Protein AF-A0A2M8NWN3-F1 (afdb_monomer_lite)

Sequence (401 aa):
MMRMVSLKKSLLLMLIVVIGVYGLSHDNRLLFAQEPQPTTDDLSGETTPEATPLIRESVQGTITGTVTMMTDGMTLPTDTPVSLHIVDPYTQAETILTTTLSADNRYRFADVTITQGDFYFVIVQFQGRNFASNPIEGDIRLPNFDIPIDVFAITTDPTAITIQNMVVQIQPTNGVLGFTQVMQIRNNSDKLHIGSIPIGDNRNATIEMTVPVGALITEAFVLLNNELLPMREGSFLVDNSTFNIRYTEPLFPNFDYLVVVNYLMPYEQDAVMEFPVWHRFDGEMRLLISTDELRVIGEGFQGLGKQPIGDVEFSAYGVRYNLFPNDLIRYELSGRVAGVGEFPSNNPARSQATISLADNLPLLAIIAVMSLLVIFFGVMLMSWRRKSKIMPPSTQDVEAS

pLDDT: mean 80.46, std 21.98, range [26.64, 98.62]

Radius of gyration: 27.58 Å; chains: 1; bounding box: 56×119×63 Å

Structure (mmCIF, N/CA/C/O backbone):
data_AF-A0A2M8NWN3-F1
#
_entry.id   AF-A0A2M8NWN3-F1
#
loop_
_atom_site.group_PDB
_atom_site.id
_atom_site.type_symbol
_atom_site.label_atom_id
_atom_site.label_alt_id
_atom_site.label_comp_id
_atom_site.label_asym_id
_atom_site.label_entity_id
_atom_site.label_seq_id
_atom_site.pdbx_PDB_ins_code
_atom_site.Cartn_x
_atom_site.Cartn_y
_atom_site.Cartn_z
_atom_site.occupancy
_atom_site.B_iso_or_equiv
_atom_site.auth_seq_id
_atom_site.auth_comp_id
_atom_site.auth_asym_id
_atom_site.auth_atom_id
_atom_site.pdbx_PDB_model_num
ATOM 1 N N . MET A 1 1 ? 29.712 16.746 9.496 1.00 41.84 1 MET A N 1
ATOM 2 C CA . MET A 1 1 ? 29.549 17.040 8.051 1.00 41.84 1 MET A CA 1
ATOM 3 C C . MET A 1 1 ? 29.294 15.805 7.173 1.00 41.84 1 MET A C 1
ATOM 5 O O . MET A 1 1 ? 28.541 15.924 6.221 1.00 41.84 1 MET A O 1
ATOM 9 N N . MET A 1 2 ? 29.805 14.609 7.498 1.00 31.33 2 MET A N 1
ATOM 10 C CA . MET A 1 2 ? 29.681 13.407 6.642 1.00 31.33 2 MET A CA 1
ATOM 11 C C . MET A 1 2 ? 28.289 12.722 6.630 1.00 31.33 2 MET A C 1
ATOM 13 O O . MET A 1 2 ? 27.977 11.990 5.699 1.00 31.33 2 MET A O 1
ATOM 17 N N . ARG A 1 3 ? 27.405 12.998 7.607 1.00 29.94 3 ARG A N 1
ATOM 18 C CA . ARG A 1 3 ? 26.030 12.440 7.662 1.00 29.94 3 ARG A CA 1
ATOM 19 C C . ARG A 1 3 ? 25.006 13.145 6.754 1.00 29.94 3 ARG A C 1
ATOM 21 O O . ARG A 1 3 ? 23.974 12.562 6.453 1.00 29.94 3 ARG A O 1
ATOM 28 N N . MET A 1 4 ? 25.285 14.365 6.285 1.00 26.64 4 MET A N 1
ATOM 29 C CA . MET A 1 4 ? 24.328 15.155 5.488 1.00 26.64 4 MET A CA 1
ATOM 30 C C . MET A 1 4 ? 24.316 14.775 3.995 1.00 26.64 4 MET A C 1
ATOM 32 O O . MET A 1 4 ? 23.312 14.972 3.317 1.00 26.64 4 MET A O 1
ATOM 36 N N . VAL A 1 5 ? 25.406 14.186 3.489 1.00 34.59 5 VAL A N 1
ATOM 37 C CA . VAL A 1 5 ? 25.529 13.750 2.084 1.00 34.59 5 VAL A CA 1
ATOM 38 C C . VAL A 1 5 ? 24.708 12.482 1.816 1.00 34.59 5 VAL A C 1
ATOM 40 O O . VAL A 1 5 ? 24.112 12.349 0.752 1.00 34.59 5 VAL A O 1
ATOM 43 N N . SER A 1 6 ? 24.601 11.585 2.803 1.00 32.91 6 SER A N 1
ATOM 44 C CA . SER A 1 6 ? 23.827 10.340 2.686 1.00 32.91 6 SER A CA 1
ATOM 45 C C . SER A 1 6 ? 22.318 10.585 2.592 1.00 32.91 6 SER A C 1
ATOM 47 O O . SER A 1 6 ? 21.628 9.876 1.867 1.00 32.91 6 SER A O 1
ATOM 49 N N . LEU A 1 7 ? 21.804 11.603 3.292 1.00 27.77 7 LEU A N 1
ATOM 50 C CA . LEU A 1 7 ? 20.373 11.916 3.302 1.00 27.77 7 LEU A CA 1
ATOM 51 C C . LEU A 1 7 ? 19.927 12.573 1.984 1.00 27.77 7 LEU A C 1
ATOM 53 O O . LEU A 1 7 ? 18.873 12.234 1.457 1.00 27.77 7 LEU A O 1
ATOM 57 N N . LYS A 1 8 ? 20.767 13.445 1.403 1.00 34.81 8 LYS A N 1
ATOM 58 C CA . LYS A 1 8 ? 20.513 14.048 0.083 1.00 34.81 8 LYS A CA 1
ATOM 59 C C . LYS A 1 8 ? 20.547 13.016 -1.048 1.00 34.81 8 LYS A C 1
ATOM 61 O O . LYS A 1 8 ? 19.711 13.094 -1.937 1.00 34.81 8 LYS A O 1
ATOM 66 N N . LYS A 1 9 ? 21.458 12.033 -0.995 1.00 40.62 9 LYS A N 1
ATOM 67 C CA . LYS A 1 9 ? 21.504 10.929 -1.971 1.00 40.62 9 LYS A CA 1
ATOM 68 C C . LYS A 1 9 ? 20.251 10.048 -1.916 1.00 40.62 9 LYS A C 1
ATOM 70 O O . LYS A 1 9 ? 19.720 9.714 -2.965 1.00 40.62 9 LYS A O 1
ATOM 75 N N . SER A 1 10 ? 19.747 9.741 -0.717 1.00 32.75 10 SER A N 1
ATOM 76 C CA . SER A 1 10 ? 18.521 8.943 -0.547 1.00 32.75 10 SER A CA 1
ATOM 77 C C . SER A 1 10 ? 17.265 9.683 -1.039 1.00 32.75 10 SER A C 1
ATOM 79 O O . SER A 1 10 ? 16.446 9.117 -1.757 1.00 32.75 10 SER A O 1
ATOM 81 N N . LEU A 1 11 ? 17.149 10.982 -0.730 1.00 33.25 11 LEU A N 1
ATOM 82 C CA . LEU A 1 11 ? 16.021 11.819 -1.167 1.00 33.25 11 LEU A CA 1
ATOM 83 C C . LEU A 1 11 ? 15.997 12.028 -2.693 1.00 33.25 11 LEU A C 1
ATOM 85 O O . LEU A 1 11 ? 14.938 12.110 -3.307 1.00 33.25 11 LEU A O 1
ATOM 89 N N . LEU A 1 12 ? 17.174 12.102 -3.310 1.00 36.00 12 LEU A N 1
ATOM 90 C CA . LEU A 1 12 ? 17.325 12.273 -4.749 1.00 36.00 12 LEU A CA 1
ATOM 91 C C . LEU A 1 12 ? 17.074 10.967 -5.520 1.00 36.00 12 LEU A C 1
ATOM 93 O O . LEU A 1 12 ? 16.408 11.001 -6.549 1.00 36.00 12 LEU A O 1
ATOM 97 N N . LEU A 1 13 ? 17.520 9.820 -4.990 1.00 40.25 13 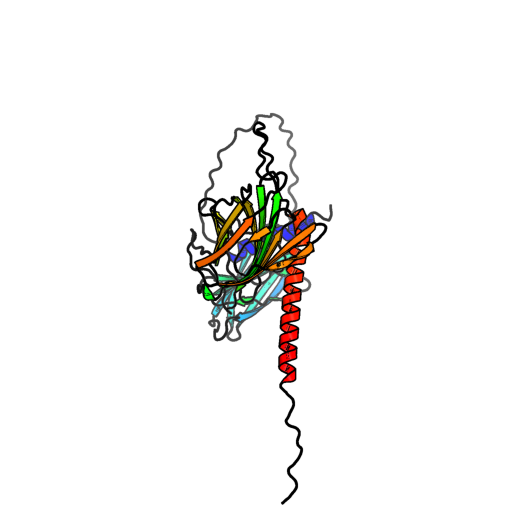LEU A N 1
ATOM 98 C CA . LEU A 1 13 ? 17.166 8.495 -5.516 1.00 40.25 13 LEU A CA 1
ATOM 99 C C . LEU A 1 13 ? 15.639 8.297 -5.520 1.00 40.25 13 LEU A C 1
ATOM 101 O O . LEU A 1 13 ? 15.077 7.797 -6.491 1.00 40.25 13 LEU A O 1
ATOM 105 N N . MET A 1 14 ? 14.961 8.768 -4.465 1.00 39.09 14 MET A N 1
ATOM 106 C CA . MET A 1 14 ? 13.498 8.779 -4.375 1.00 39.09 14 MET A CA 1
ATOM 107 C C . MET A 1 14 ? 12.836 9.681 -5.424 1.00 39.09 14 MET A C 1
ATOM 109 O O . MET A 1 14 ? 11.859 9.267 -6.043 1.00 39.09 14 MET A O 1
ATOM 113 N N . LEU A 1 15 ? 13.350 10.894 -5.650 1.00 33.47 15 LEU A N 1
ATOM 114 C CA . LEU A 1 15 ? 12.777 11.826 -6.628 1.00 33.47 15 LEU A CA 1
ATOM 115 C C . LEU A 1 15 ? 12.879 11.281 -8.064 1.00 33.47 15 LEU A C 1
ATOM 117 O O . LEU A 1 15 ? 11.938 11.406 -8.844 1.00 33.47 15 LEU A O 1
ATOM 121 N N . ILE A 1 16 ? 13.994 10.624 -8.393 1.00 39.78 16 ILE A N 1
ATOM 122 C CA . ILE A 1 16 ? 14.261 10.065 -9.724 1.00 39.78 16 ILE A CA 1
ATOM 123 C C . ILE A 1 16 ? 13.333 8.882 -10.038 1.00 39.78 16 ILE A C 1
ATOM 125 O O . ILE A 1 16 ? 12.792 8.810 -11.139 1.00 39.78 16 ILE A O 1
ATOM 129 N N . VAL A 1 17 ? 13.064 8.003 -9.065 1.00 37.97 17 VAL A N 1
ATOM 130 C CA . VAL A 1 17 ? 12.091 6.907 -9.236 1.00 37.97 17 VAL A CA 1
ATOM 131 C C . VAL A 1 17 ? 10.665 7.453 -9.405 1.00 37.97 17 VAL A C 1
ATOM 133 O O . VAL A 1 17 ? 9.901 6.945 -10.223 1.00 37.97 17 VAL A O 1
ATOM 136 N N . VAL A 1 18 ? 10.304 8.532 -8.701 1.00 34.47 18 VAL A N 1
ATOM 137 C CA . VAL A 1 18 ? 8.978 9.165 -8.831 1.00 34.47 18 VAL A CA 1
ATOM 138 C C . VAL A 1 18 ? 8.792 9.854 -10.192 1.00 34.47 18 VAL A C 1
ATOM 140 O O . VAL A 1 18 ? 7.694 9.803 -10.749 1.00 34.47 18 VAL A O 1
ATOM 143 N N . ILE A 1 19 ? 9.846 10.459 -10.751 1.00 38.91 19 ILE A N 1
ATOM 144 C CA . ILE A 1 19 ? 9.810 11.120 -12.067 1.00 38.91 19 ILE A CA 1
ATOM 145 C C . ILE A 1 19 ? 9.842 10.089 -13.206 1.00 38.91 19 ILE A C 1
ATOM 147 O O . ILE A 1 19 ? 9.013 10.167 -14.114 1.00 38.91 19 ILE A O 1
ATOM 151 N N . GLY A 1 20 ? 10.724 9.086 -13.129 1.00 32.88 20 GLY A N 1
ATOM 152 C CA . GLY A 1 20 ? 10.901 8.080 -14.179 1.00 32.88 20 GLY A CA 1
ATOM 153 C C . GLY A 1 20 ? 9.649 7.240 -14.432 1.00 32.88 20 GLY A C 1
ATOM 154 O O . GLY A 1 20 ? 9.287 6.999 -15.578 1.00 32.88 20 GLY A O 1
ATOM 155 N N . VAL A 1 21 ? 8.911 6.854 -13.386 1.00 38.81 21 VAL A N 1
ATOM 156 C CA . VAL A 1 21 ? 7.712 6.016 -13.565 1.00 38.81 21 VAL A CA 1
ATOM 157 C C . VAL A 1 21 ? 6.519 6.814 -14.136 1.00 38.81 21 VAL A C 1
ATOM 159 O O . VAL A 1 21 ? 5.644 6.217 -14.770 1.00 38.81 21 VAL A O 1
ATOM 162 N N . TYR A 1 22 ? 6.470 8.152 -13.996 1.00 41.78 22 TYR A N 1
ATOM 163 C CA . TYR A 1 22 ? 5.232 8.924 -14.238 1.00 41.78 22 TYR A CA 1
ATOM 164 C C . TYR A 1 22 ? 5.354 10.297 -14.942 1.00 41.78 22 TYR A C 1
ATOM 166 O O . TYR A 1 22 ? 4.399 11.078 -14.919 1.00 41.78 22 TYR A O 1
ATOM 174 N N . GLY A 1 23 ? 6.456 10.614 -15.623 1.00 29.00 23 GLY A N 1
ATOM 175 C CA . GLY A 1 23 ? 6.576 11.854 -16.401 1.00 29.00 23 GLY A CA 1
ATOM 176 C C . GLY A 1 23 ? 5.853 11.826 -17.756 1.00 29.00 23 GLY A C 1
ATOM 177 O O . GLY A 1 23 ? 6.376 11.253 -18.704 1.00 29.00 23 GLY A O 1
ATOM 178 N N . LEU A 1 24 ? 4.673 12.464 -17.848 1.00 33.19 24 LEU A N 1
ATOM 179 C CA . LEU A 1 24 ? 4.258 13.448 -18.879 1.00 33.19 24 LEU A CA 1
ATOM 180 C C . LEU A 1 24 ? 2.720 13.609 -18.914 1.00 33.19 24 LEU A C 1
ATOM 182 O O . LEU A 1 24 ? 2.025 13.008 -19.728 1.00 33.19 24 LEU A O 1
ATOM 186 N N . SER A 1 25 ? 2.188 14.502 -18.077 1.00 29.56 25 SER A N 1
ATOM 187 C CA . SER A 1 25 ? 0.971 15.261 -18.397 1.00 29.56 25 SER A CA 1
ATOM 188 C C . SER A 1 25 ? 1.195 16.700 -17.946 1.00 29.56 25 SER A C 1
ATOM 190 O O . SER A 1 25 ? 1.468 16.954 -16.776 1.00 29.56 25 SER A O 1
ATOM 192 N N . HIS A 1 26 ? 1.193 17.609 -18.917 1.00 30.83 26 HIS A N 1
ATOM 193 C CA . HIS A 1 26 ? 1.545 19.020 -18.784 1.00 30.83 26 HIS A CA 1
ATOM 194 C C . HIS A 1 26 ? 0.412 19.868 -18.175 1.00 30.83 26 HIS A C 1
ATOM 196 O O . HIS A 1 26 ? -0.745 19.460 -18.167 1.00 30.83 26 HIS A O 1
ATOM 202 N N . ASP A 1 27 ? 0.809 21.081 -17.774 1.00 34.06 27 ASP A N 1
ATOM 203 C CA . ASP A 1 27 ? 0.022 22.259 -17.382 1.00 34.06 27 ASP A CA 1
ATOM 204 C C . ASP A 1 27 ? -0.553 22.329 -15.960 1.00 34.06 27 ASP A C 1
ATOM 206 O O . ASP A 1 27 ? -1.740 22.146 -15.721 1.00 34.06 27 ASP A O 1
ATOM 210 N N . ASN A 1 28 ? 0.282 22.814 -15.032 1.00 27.98 28 ASN A N 1
ATOM 211 C CA . ASN A 1 28 ? -0.191 23.697 -13.966 1.00 27.98 28 ASN A CA 1
ATOM 212 C C . ASN A 1 28 ? 0.745 24.906 -13.814 1.00 27.98 28 ASN A C 1
ATOM 214 O O . ASN A 1 28 ? 1.792 24.853 -13.170 1.00 27.98 28 ASN A O 1
ATOM 218 N N . ARG A 1 29 ? 0.354 26.027 -14.435 1.00 29.72 29 ARG A N 1
ATOM 219 C CA . ARG A 1 29 ? 0.945 27.349 -14.185 1.00 29.72 29 ARG A CA 1
ATOM 220 C C . ARG A 1 29 ? 0.436 27.853 -12.835 1.00 29.72 29 ARG A C 1
ATOM 222 O O . ARG A 1 29 ? -0.633 28.452 -12.763 1.00 29.72 29 ARG A O 1
ATOM 229 N N . LEU A 1 30 ? 1.210 27.642 -11.774 1.00 29.34 30 LEU A N 1
ATOM 230 C CA . LEU A 1 30 ? 0.989 28.330 -10.504 1.00 29.34 30 LEU A CA 1
ATOM 231 C C . LEU A 1 30 ? 1.520 29.767 -10.612 1.00 29.34 30 LEU A C 1
ATOM 233 O O . LEU A 1 30 ? 2.724 30.019 -10.617 1.00 29.34 30 LEU A O 1
ATOM 237 N N . LEU A 1 31 ? 0.589 30.713 -10.747 1.00 31.52 31 LEU A N 1
ATOM 238 C CA . LEU A 1 31 ? 0.806 32.144 -10.548 1.00 31.52 31 LEU A CA 1
ATOM 239 C C . LEU A 1 31 ? 0.996 32.400 -9.047 1.00 31.52 31 LEU A C 1
ATOM 241 O O . LEU A 1 31 ? 0.023 32.455 -8.299 1.00 31.52 31 LEU A O 1
ATOM 245 N N . PHE A 1 32 ? 2.241 32.565 -8.607 1.00 32.50 32 PHE A N 1
ATOM 246 C CA . PHE A 1 32 ? 2.529 33.090 -7.275 1.00 32.50 32 PHE A CA 1
ATOM 247 C C . PHE A 1 32 ? 2.428 34.619 -7.296 1.00 32.50 32 PHE A C 1
ATOM 249 O O . PHE A 1 32 ? 3.080 35.289 -8.099 1.00 32.50 32 PHE A O 1
ATOM 256 N N . ALA A 1 33 ? 1.590 35.167 -6.415 1.00 35.94 33 ALA A N 1
ATOM 257 C CA . ALA A 1 33 ? 1.538 36.594 -6.134 1.00 35.94 33 ALA A CA 1
ATOM 258 C C . ALA A 1 33 ? 2.853 37.033 -5.466 1.00 35.94 33 ALA A C 1
ATOM 260 O O . ALA A 1 33 ? 3.286 36.433 -4.485 1.00 35.94 33 ALA A O 1
ATOM 261 N N . GLN A 1 34 ? 3.488 38.070 -6.017 1.00 32.06 34 GLN A N 1
ATOM 262 C CA . GLN A 1 34 ? 4.675 38.711 -5.450 1.00 32.06 34 GLN A CA 1
ATOM 263 C C . GLN A 1 34 ? 4.327 39.415 -4.132 1.00 32.06 34 GLN A C 1
ATOM 265 O O . GLN A 1 34 ? 3.535 40.358 -4.124 1.00 32.06 34 GLN A O 1
ATOM 270 N N . GLU A 1 35 ? 4.962 39.005 -3.035 1.00 37.84 35 GLU A N 1
ATOM 271 C CA . GLU A 1 35 ? 5.077 39.842 -1.839 1.00 37.84 35 GLU A CA 1
ATOM 272 C C . GLU A 1 35 ? 6.056 41.008 -2.090 1.00 37.84 35 GLU A C 1
ATOM 274 O O . GLU A 1 35 ? 7.059 40.835 -2.793 1.00 37.84 35 GLU A O 1
ATOM 279 N N . PRO A 1 36 ? 5.795 42.205 -1.531 1.00 40.38 36 PRO A N 1
ATOM 280 C CA . PRO A 1 36 ? 6.686 43.350 -1.667 1.00 40.38 36 PRO A CA 1
ATOM 281 C C . PRO A 1 36 ? 7.988 43.124 -0.886 1.00 40.38 36 PRO A C 1
ATOM 283 O O . PRO A 1 36 ? 7.982 42.920 0.327 1.00 40.38 36 PRO A O 1
ATOM 286 N N . GLN A 1 37 ? 9.114 43.188 -1.595 1.00 40.16 37 GLN A N 1
ATOM 287 C CA . GLN A 1 37 ? 10.453 43.129 -1.010 1.00 40.16 37 GLN A CA 1
ATOM 288 C C . GLN A 1 37 ? 10.752 44.375 -0.155 1.00 40.16 37 GLN A C 1
ATOM 290 O O . GLN A 1 37 ? 10.415 45.488 -0.572 1.00 40.16 37 GLN A O 1
ATOM 295 N N . PRO A 1 38 ? 11.435 44.231 0.996 1.00 44.78 38 PRO A N 1
ATOM 296 C CA . PRO A 1 38 ? 12.007 45.366 1.701 1.00 44.78 38 PRO A CA 1
ATOM 297 C C . PRO A 1 38 ? 13.213 45.907 0.923 1.00 44.78 38 PRO A C 1
ATOM 299 O O . PRO A 1 38 ? 14.126 45.170 0.556 1.00 44.78 38 PRO A O 1
ATOM 302 N N . THR A 1 39 ? 13.218 47.214 0.683 1.00 48.25 39 THR A N 1
ATOM 303 C CA . THR A 1 39 ? 14.363 47.953 0.152 1.00 48.25 39 THR A CA 1
ATOM 304 C C . THR A 1 39 ? 15.491 47.948 1.178 1.00 48.25 39 THR A C 1
ATOM 306 O O . THR A 1 39 ? 15.349 48.473 2.283 1.00 48.25 39 THR A O 1
ATOM 309 N N . THR A 1 40 ? 16.633 47.366 0.825 1.00 48.38 40 THR A N 1
ATOM 310 C CA . THR A 1 40 ? 17.889 47.562 1.554 1.00 48.38 40 THR A CA 1
ATOM 311 C C . THR A 1 40 ? 19.004 47.761 0.536 1.00 48.38 40 THR A C 1
ATOM 313 O O . THR A 1 40 ? 19.422 46.827 -0.144 1.00 48.38 40 THR A O 1
ATOM 316 N N . ASP A 1 41 ? 19.419 49.021 0.410 1.00 57.50 41 ASP A N 1
ATOM 317 C CA . ASP A 1 41 ? 20.667 49.448 -0.214 1.00 57.50 41 ASP A CA 1
ATOM 318 C C . ASP A 1 41 ? 21.847 48.874 0.584 1.00 57.50 41 ASP A C 1
ATOM 320 O O . ASP A 1 41 ? 22.100 49.343 1.691 1.00 57.50 41 ASP A O 1
ATOM 324 N N . ASP A 1 42 ? 22.553 47.881 0.032 1.00 53.97 42 ASP A N 1
ATOM 325 C CA . ASP A 1 42 ? 24.020 47.766 0.125 1.00 53.97 42 ASP A CA 1
ATOM 326 C C . ASP A 1 42 ? 24.536 46.707 -0.877 1.00 53.97 42 ASP A C 1
ATOM 328 O O . ASP A 1 42 ? 24.506 45.501 -0.627 1.00 53.97 42 ASP A O 1
ATOM 332 N N . LEU A 1 43 ? 24.971 47.141 -2.066 1.00 47.56 43 LEU A N 1
ATOM 333 C CA . LEU A 1 43 ? 25.529 46.271 -3.112 1.00 47.56 43 LEU A CA 1
ATOM 334 C C . LEU A 1 43 ? 27.059 46.218 -3.000 1.00 47.56 43 LEU A C 1
ATOM 336 O O . LEU A 1 43 ? 27.784 46.868 -3.754 1.00 47.56 43 LEU A O 1
ATOM 340 N N . SER A 1 44 ? 27.549 45.385 -2.084 1.00 53.84 44 SER A N 1
ATOM 341 C CA . SER A 1 44 ? 28.898 44.819 -2.175 1.00 53.84 44 SER A CA 1
ATOM 342 C C . SER A 1 44 ? 28.848 43.621 -3.124 1.00 53.84 44 SER A C 1
ATOM 344 O O . SER A 1 44 ? 28.242 42.599 -2.815 1.00 53.84 44 SER A O 1
ATOM 346 N N . GLY A 1 45 ? 29.439 43.767 -4.312 1.00 54.59 45 GLY A N 1
ATOM 347 C CA . GLY A 1 45 ? 29.520 42.714 -5.323 1.00 54.59 45 GLY A CA 1
ATOM 348 C C . GLY A 1 45 ? 30.413 41.561 -4.874 1.00 54.59 45 GLY A C 1
ATOM 349 O O . GLY A 1 45 ? 31.602 41.536 -5.181 1.00 54.59 45 GLY A O 1
ATOM 350 N N . GLU A 1 46 ? 29.836 40.597 -4.166 1.00 57.41 46 GLU A N 1
ATOM 351 C CA . GLU A 1 46 ? 30.469 39.311 -3.907 1.00 57.41 46 GLU A CA 1
ATOM 352 C C . GLU A 1 46 ? 30.213 38.412 -5.125 1.00 57.41 46 GLU A C 1
ATOM 354 O O . GLU A 1 46 ? 29.150 37.812 -5.294 1.00 57.41 46 GLU A O 1
ATOM 359 N N . THR A 1 47 ? 31.174 38.380 -6.051 1.00 54.09 47 THR A N 1
ATOM 360 C CA . THR A 1 47 ? 31.164 37.433 -7.169 1.00 54.09 47 THR A CA 1
ATOM 361 C C . THR A 1 47 ? 31.234 36.023 -6.594 1.00 54.09 47 THR A C 1
ATOM 363 O O . THR A 1 47 ? 32.300 35.573 -6.172 1.00 54.09 47 THR A O 1
ATOM 366 N N . THR A 1 48 ? 30.091 35.337 -6.554 1.00 65.38 48 THR A N 1
ATOM 367 C CA . THR A 1 48 ? 30.036 33.904 -6.257 1.00 65.38 48 THR A CA 1
ATOM 368 C C . THR A 1 48 ? 30.956 33.196 -7.255 1.00 65.38 48 THR A C 1
ATOM 370 O O . THR A 1 48 ? 30.767 33.385 -8.459 1.00 65.38 48 THR A O 1
ATOM 373 N N . PRO A 1 49 ? 31.976 32.442 -6.807 1.00 61.16 49 PRO A N 1
ATOM 374 C CA . PRO A 1 49 ? 32.858 31.740 -7.724 1.00 61.16 49 PRO A CA 1
ATOM 375 C C . PRO A 1 49 ? 32.029 30.775 -8.571 1.00 61.16 49 PRO A C 1
ATOM 377 O O . PRO A 1 49 ? 31.277 29.956 -8.042 1.00 61.16 49 PRO A O 1
ATOM 380 N N . GLU A 1 50 ? 32.157 30.908 -9.889 1.00 63.06 50 GLU A N 1
ATOM 381 C CA . GLU A 1 50 ? 31.586 29.992 -10.869 1.00 63.06 50 GLU A CA 1
ATOM 382 C C . GLU A 1 50 ? 32.079 28.579 -10.535 1.00 63.06 50 GLU A C 1
ATOM 384 O O . GLU A 1 50 ? 33.280 28.300 -10.543 1.00 63.06 50 GLU A O 1
ATOM 389 N N . ALA A 1 51 ? 31.157 27.709 -10.119 1.00 63.94 51 ALA A N 1
ATOM 390 C CA . ALA A 1 51 ? 31.493 26.358 -9.709 1.00 63.94 51 ALA A CA 1
ATOM 391 C C . ALA A 1 51 ? 32.012 25.588 -10.927 1.00 63.94 51 ALA A C 1
ATOM 393 O O . ALA A 1 51 ? 31.257 25.304 -11.856 1.00 63.94 51 ALA A O 1
ATOM 394 N N . THR A 1 52 ? 33.301 25.243 -10.920 1.00 64.81 52 THR A N 1
ATOM 395 C CA . THR A 1 52 ? 33.900 24.376 -11.936 1.00 64.81 52 THR A CA 1
ATOM 396 C C . THR A 1 52 ? 33.081 23.084 -12.047 1.00 64.81 52 THR A C 1
ATOM 398 O O . THR A 1 52 ? 32.884 22.417 -11.024 1.00 64.81 52 THR A O 1
ATOM 401 N N . PRO A 1 53 ? 32.602 22.705 -13.247 1.00 65.19 53 PRO A N 1
ATOM 402 C CA . PRO A 1 53 ? 31.811 21.495 -13.417 1.00 65.19 53 PRO A CA 1
ATOM 403 C C . PRO A 1 53 ? 32.614 20.268 -12.970 1.00 65.19 53 PRO A C 1
ATOM 405 O O . PRO A 1 53 ? 33.775 20.092 -13.346 1.00 65.19 53 PRO A O 1
ATOM 408 N N . LEU A 1 54 ? 31.994 19.421 -12.143 1.00 74.62 54 LEU A N 1
ATOM 409 C CA . LEU A 1 54 ? 32.576 18.153 -11.706 1.00 74.62 54 LEU A CA 1
ATOM 410 C C . LEU A 1 54 ? 32.698 17.226 -12.920 1.00 74.62 54 LEU A C 1
ATOM 412 O O . LEU A 1 54 ? 31.701 16.693 -13.403 1.00 74.62 54 LEU A O 1
ATOM 416 N N . ILE A 1 55 ? 33.920 17.029 -13.414 1.00 81.88 55 ILE A N 1
ATOM 417 C CA . ILE A 1 55 ? 34.199 16.039 -14.456 1.00 81.88 55 ILE A CA 1
ATOM 418 C C . ILE A 1 55 ? 34.071 14.653 -13.818 1.00 81.88 55 ILE A C 1
ATOM 420 O O . ILE A 1 55 ? 34.822 14.321 -12.900 1.00 81.88 55 ILE A O 1
ATOM 424 N N . ARG A 1 56 ? 33.106 13.857 -14.288 1.00 90.81 56 ARG A N 1
ATOM 425 C CA . ARG A 1 56 ? 32.897 12.473 -13.846 1.00 90.81 56 ARG A CA 1
ATOM 426 C C . ARG A 1 56 ? 33.425 11.503 -14.896 1.00 90.81 56 ARG A C 1
ATOM 428 O O . ARG A 1 56 ? 33.277 11.729 -16.095 1.00 90.81 56 ARG A O 1
ATOM 435 N N . GLU A 1 57 ? 34.079 10.444 -14.431 1.00 95.25 57 GLU A N 1
ATOM 436 C CA . GLU A 1 57 ? 34.646 9.407 -15.292 1.00 95.25 57 GLU A CA 1
ATOM 437 C C . GLU A 1 57 ? 33.535 8.572 -15.940 1.00 95.25 57 GLU A C 1
ATOM 439 O O . GLU A 1 57 ? 32.500 8.309 -15.321 1.00 95.25 57 GLU A O 1
ATOM 444 N N . SER A 1 58 ? 33.761 8.153 -17.187 1.00 96.94 58 SER A N 1
ATOM 445 C CA . SER A 1 58 ? 32.825 7.322 -17.942 1.00 96.94 58 SER A CA 1
ATOM 446 C C . SER A 1 58 ? 33.537 6.296 -18.823 1.00 96.94 58 SER A C 1
ATOM 448 O O . SER A 1 58 ? 34.694 6.471 -19.208 1.00 96.94 58 SER A O 1
ATOM 450 N N . VAL A 1 59 ? 32.839 5.206 -19.135 1.00 98.06 59 VAL A N 1
ATOM 451 C CA . VAL A 1 59 ? 33.313 4.107 -19.988 1.00 98.06 59 VAL A CA 1
ATOM 452 C C . VAL A 1 59 ? 32.149 3.548 -20.809 1.00 98.06 59 VAL A C 1
ATOM 454 O O . VAL A 1 59 ? 30.997 3.668 -20.408 1.00 98.06 59 VAL A O 1
ATOM 457 N N . GLN A 1 60 ? 32.428 2.939 -21.962 1.00 98.38 60 GLN A N 1
ATOM 458 C CA . GLN A 1 60 ? 31.400 2.250 -22.746 1.00 98.38 60 GLN A CA 1
ATOM 459 C C . GLN A 1 60 ? 31.071 0.879 -22.153 1.00 98.38 60 GLN A C 1
ATOM 461 O O . GLN A 1 60 ? 31.966 0.127 -21.760 1.00 98.38 60 GLN A O 1
ATOM 466 N N . GLY A 1 61 ? 29.783 0.561 -22.113 1.00 98.00 61 GLY A N 1
ATOM 467 C CA . GLY A 1 61 ? 29.243 -0.620 -21.462 1.00 98.00 61 GLY A CA 1
ATOM 468 C C . GLY A 1 61 ? 28.067 -1.242 -22.203 1.00 98.00 61 GLY A C 1
ATOM 469 O O . GLY A 1 61 ? 27.648 -0.787 -23.267 1.00 98.00 61 GLY A O 1
ATOM 470 N N . THR A 1 62 ? 27.533 -2.325 -21.647 1.00 98.50 62 THR A N 1
ATOM 471 C CA . THR A 1 62 ? 26.332 -2.997 -22.158 1.00 98.50 62 THR A CA 1
ATOM 472 C C . THR A 1 62 ? 25.349 -3.216 -21.019 1.00 98.50 62 THR A C 1
ATOM 474 O O . THR A 1 62 ? 25.715 -3.731 -19.967 1.00 98.50 62 THR A O 1
ATOM 477 N N . ILE A 1 63 ? 24.081 -2.887 -21.247 1.00 98.50 63 ILE A N 1
ATOM 478 C CA . ILE A 1 63 ? 23.003 -3.169 -20.297 1.00 98.50 63 ILE A CA 1
ATOM 479 C C . ILE A 1 63 ? 22.090 -4.219 -20.909 1.00 98.50 63 ILE A C 1
ATOM 481 O O . ILE A 1 63 ? 21.522 -4.014 -21.983 1.00 98.50 63 ILE A O 1
ATOM 485 N N . THR A 1 64 ? 21.969 -5.359 -20.241 1.00 98.62 64 THR A N 1
ATOM 486 C CA . THR A 1 64 ? 21.013 -6.412 -20.586 1.00 98.62 64 THR A CA 1
ATOM 487 C C . THR A 1 64 ? 19.979 -6.570 -19.492 1.00 98.62 64 THR A C 1
ATOM 489 O O . THR A 1 64 ? 20.105 -6.020 -18.403 1.00 98.62 64 THR A O 1
ATOM 492 N N . GLY A 1 65 ? 18.952 -7.353 -19.780 1.00 98.12 65 GLY A N 1
ATOM 493 C CA . GLY A 1 65 ? 18.051 -7.838 -18.756 1.00 98.12 65 GLY A CA 1
ATOM 494 C C . GLY A 1 65 ? 17.017 -8.776 -19.338 1.00 98.12 65 GLY A C 1
ATOM 495 O O . GLY A 1 65 ? 17.017 -9.090 -20.535 1.00 98.12 65 GLY A O 1
ATOM 496 N N . THR A 1 66 ? 16.132 -9.218 -18.460 1.00 98.12 66 THR A N 1
ATOM 497 C CA . THR A 1 66 ? 14.992 -10.071 -18.780 1.00 98.12 66 THR A CA 1
ATOM 498 C C . THR A 1 66 ? 13.727 -9.431 -18.243 1.00 98.12 66 THR A C 1
ATOM 500 O O . THR A 1 66 ? 13.731 -8.927 -17.118 1.00 98.12 66 THR A O 1
ATOM 503 N N . VAL A 1 67 ? 12.653 -9.487 -19.023 1.00 98.00 67 VAL A N 1
ATOM 504 C CA . VAL A 1 67 ? 11.323 -9.063 -18.585 1.00 98.00 67 VAL A CA 1
ATOM 505 C C . VAL A 1 67 ? 10.515 -10.297 -18.223 1.00 98.00 67 VAL A C 1
ATOM 507 O O . VAL A 1 67 ? 10.252 -11.150 -19.073 1.00 98.00 67 VAL A O 1
ATOM 510 N N . THR A 1 68 ? 10.111 -10.391 -16.963 1.00 97.31 68 THR A N 1
ATOM 511 C CA . THR A 1 68 ? 9.324 -11.517 -16.464 1.00 97.31 68 THR A CA 1
ATOM 512 C C . THR A 1 68 ? 7.855 -11.120 -16.396 1.00 97.31 68 THR A C 1
ATOM 514 O O . THR A 1 68 ? 7.496 -10.161 -15.715 1.00 97.31 68 THR A O 1
ATOM 517 N N . MET A 1 69 ? 6.988 -11.855 -17.099 1.00 96.94 69 MET A N 1
ATOM 518 C CA . MET A 1 69 ? 5.542 -11.753 -16.895 1.00 96.94 69 MET A CA 1
ATOM 519 C C . MET A 1 69 ? 5.175 -12.526 -15.631 1.00 96.94 69 MET A C 1
ATOM 521 O O . MET A 1 69 ? 5.305 -13.746 -15.594 1.00 96.94 69 MET A O 1
ATOM 525 N N . MET A 1 70 ? 4.727 -11.807 -14.608 1.00 96.81 70 MET A N 1
ATOM 526 C CA . MET A 1 70 ? 4.421 -12.368 -13.291 1.00 96.81 70 MET A CA 1
ATOM 527 C C . MET A 1 70 ? 2.973 -12.853 -13.153 1.00 96.81 70 MET A C 1
ATOM 529 O O . MET A 1 70 ? 2.646 -13.505 -12.167 1.00 96.81 70 MET A O 1
ATOM 533 N N . THR A 1 71 ? 2.104 -12.529 -14.114 1.00 97.19 71 THR A N 1
ATOM 534 C CA . THR A 1 71 ? 0.722 -13.028 -14.156 1.00 97.19 71 THR A CA 1
ATOM 535 C C . THR A 1 71 ? 0.660 -14.356 -14.906 1.00 97.19 71 THR A C 1
ATOM 537 O O . THR A 1 71 ? 1.109 -14.451 -16.054 1.00 97.19 71 THR A O 1
ATOM 540 N N . ASP A 1 72 ? 0.041 -15.358 -14.289 1.00 95.88 72 ASP A N 1
ATOM 541 C CA . ASP A 1 72 ? -0.049 -16.712 -14.816 1.00 95.88 72 ASP A CA 1
ATOM 542 C C . ASP A 1 72 ? -0.841 -16.761 -16.128 1.00 95.88 72 ASP A C 1
ATOM 544 O O . ASP A 1 72 ? -1.873 -16.111 -16.319 1.00 95.88 72 ASP A O 1
ATOM 548 N N . GLY A 1 73 ? -0.350 -17.572 -17.067 1.00 94.44 73 GLY A N 1
ATOM 549 C CA . GLY A 1 73 ? -1.000 -17.790 -18.360 1.00 94.44 73 GLY A CA 1
ATOM 550 C C . GLY A 1 73 ? -0.942 -16.599 -19.321 1.00 94.44 73 GLY A C 1
ATOM 551 O O . GLY A 1 73 ? -1.519 -16.683 -20.406 1.00 94.44 73 GLY A O 1
ATOM 552 N N . MET A 1 74 ? -0.246 -15.515 -18.967 1.00 94.75 74 MET A N 1
ATOM 553 C CA . MET A 1 74 ? 0.004 -14.404 -19.877 1.00 94.75 74 MET A CA 1
ATOM 554 C C . MET A 1 74 ? 1.415 -14.436 -20.457 1.00 94.75 74 MET A C 1
ATOM 556 O O . MET A 1 74 ? 2.370 -14.901 -19.840 1.00 94.75 74 MET A O 1
ATOM 560 N N . THR A 1 75 ? 1.546 -13.878 -21.656 1.00 94.12 75 THR A N 1
ATOM 561 C CA . THR A 1 75 ? 2.824 -13.696 -22.342 1.00 94.12 75 THR A CA 1
ATOM 562 C C . THR A 1 75 ? 2.973 -12.245 -22.764 1.00 94.12 75 THR A C 1
ATOM 564 O O . THR A 1 75 ? 1.993 -11.595 -23.136 1.00 94.12 75 THR A O 1
ATOM 567 N N . LEU A 1 76 ? 4.203 -11.744 -22.747 1.00 94.31 76 LEU A N 1
ATOM 568 C CA . LEU A 1 76 ? 4.520 -10.448 -23.332 1.00 94.31 76 LEU A CA 1
ATOM 569 C C . LEU A 1 76 ? 4.535 -10.564 -24.862 1.00 94.31 76 LEU A C 1
ATOM 571 O O . LEU A 1 76 ? 5.027 -11.566 -25.385 1.00 94.31 76 LEU A O 1
ATOM 575 N N . PRO A 1 77 ? 4.012 -9.569 -25.596 1.00 91.94 77 PRO A N 1
ATOM 576 C CA . PRO A 1 77 ? 4.229 -9.489 -27.030 1.00 91.94 77 PRO A CA 1
ATOM 577 C C . PRO A 1 77 ? 5.724 -9.410 -27.347 1.00 91.94 77 PRO A C 1
ATOM 579 O O . PRO A 1 77 ? 6.465 -8.649 -26.712 1.00 91.94 77 PRO A O 1
ATOM 582 N N . THR A 1 78 ? 6.155 -10.141 -28.375 1.00 83.31 78 THR A N 1
ATOM 583 C CA . THR A 1 78 ? 7.428 -9.831 -29.034 1.00 83.31 78 THR A CA 1
ATOM 584 C C . THR A 1 78 ? 7.382 -8.376 -29.498 1.00 83.31 78 THR A C 1
ATOM 586 O O . THR A 1 78 ? 6.309 -7.871 -29.825 1.00 83.31 78 THR A O 1
ATOM 589 N N . ASP A 1 79 ? 8.516 -7.683 -29.484 1.00 88.69 79 ASP A N 1
ATOM 590 C CA . ASP A 1 79 ? 8.603 -6.256 -29.821 1.00 88.69 79 ASP A CA 1
ATOM 591 C C . ASP A 1 79 ? 7.996 -5.279 -28.794 1.00 88.69 79 ASP A C 1
ATOM 593 O O . ASP A 1 79 ? 7.834 -4.094 -29.090 1.00 88.69 79 ASP A O 1
ATOM 597 N N . THR A 1 80 ? 7.698 -5.726 -27.566 1.00 94.75 80 THR A N 1
ATOM 598 C CA . THR A 1 80 ? 7.326 -4.799 -26.479 1.00 94.75 80 THR A CA 1
ATOM 599 C C . THR A 1 80 ? 8.441 -3.756 -26.296 1.00 94.75 80 THR A C 1
ATOM 601 O O . THR A 1 80 ? 9.605 -4.150 -26.143 1.00 94.75 80 THR A O 1
ATOM 604 N N . PRO A 1 81 ? 8.126 -2.446 -26.323 1.00 95.75 81 PRO A N 1
ATOM 605 C CA . PRO A 1 81 ? 9.127 -1.399 -26.198 1.00 95.75 81 PRO A CA 1
ATOM 606 C C . PRO A 1 81 ? 9.707 -1.365 -24.784 1.00 95.75 81 PRO A C 1
ATOM 608 O O . PRO A 1 81 ? 8.990 -1.478 -23.787 1.00 95.75 81 PRO A O 1
ATOM 611 N N . VAL A 1 82 ? 11.019 -1.172 -24.725 1.00 97.88 82 VAL A N 1
ATOM 612 C CA . VAL A 1 82 ? 11.799 -1.077 -23.495 1.00 97.88 82 VAL A CA 1
ATOM 613 C C . VAL A 1 82 ? 12.620 0.203 -23.556 1.00 97.88 82 VAL A C 1
ATOM 615 O O . VAL A 1 82 ? 13.342 0.421 -24.532 1.00 97.88 82 VAL A O 1
ATOM 618 N N . SER A 1 83 ? 12.538 1.044 -22.529 1.00 98.38 83 SER A N 1
ATOM 619 C CA . SER A 1 83 ? 13.355 2.253 -22.420 1.00 98.38 83 SER A CA 1
ATOM 620 C C . SER A 1 83 ? 14.337 2.155 -21.259 1.00 98.38 83 SER A C 1
ATOM 622 O O . SER A 1 83 ? 13.971 1.806 -20.144 1.00 98.38 83 SER A O 1
ATOM 624 N N . LEU A 1 84 ? 15.601 2.469 -21.517 1.00 98.50 84 LEU A N 1
ATOM 625 C CA . LEU A 1 84 ? 16.622 2.668 -20.498 1.00 98.50 84 LEU A CA 1
ATOM 626 C C . LEU A 1 84 ? 16.684 4.155 -20.169 1.00 98.50 84 LEU A C 1
ATOM 628 O O . LEU A 1 84 ? 16.898 4.975 -21.061 1.00 98.50 84 LEU A O 1
ATOM 632 N N . HIS A 1 85 ? 16.539 4.471 -18.892 1.00 98.19 85 HIS A N 1
ATOM 633 C CA . HIS A 1 85 ? 16.636 5.812 -18.345 1.00 98.19 85 HIS A CA 1
ATOM 634 C C . HIS A 1 85 ? 17.960 5.941 -17.594 1.00 98.19 85 HIS A C 1
ATOM 636 O O . HIS A 1 85 ? 18.302 5.095 -16.764 1.00 98.19 85 HIS A O 1
ATOM 642 N N . ILE A 1 86 ? 18.709 6.992 -17.921 1.00 97.88 86 ILE A N 1
ATOM 643 C CA . ILE A 1 86 ? 20.002 7.325 -17.328 1.00 97.88 86 ILE A CA 1
ATOM 644 C C . ILE A 1 86 ? 19.863 8.702 -16.705 1.00 97.88 86 ILE A C 1
ATOM 646 O O . ILE A 1 86 ? 19.606 9.669 -17.424 1.00 97.88 86 ILE A O 1
ATOM 650 N N . VAL A 1 87 ? 20.020 8.792 -15.389 1.00 96.31 87 VAL A N 1
ATOM 651 C CA . VAL A 1 87 ? 19.797 10.039 -14.659 1.00 96.31 87 VAL A CA 1
ATOM 652 C C . VAL A 1 87 ? 21.056 10.480 -13.938 1.00 96.31 87 VAL A C 1
ATOM 654 O O . VAL A 1 87 ? 21.594 9.759 -13.096 1.00 96.31 87 VAL A O 1
ATOM 657 N N . ASP A 1 88 ? 21.485 11.701 -14.251 1.00 94.62 88 ASP A N 1
ATOM 658 C CA . ASP A 1 88 ? 22.564 12.390 -13.559 1.00 94.62 88 ASP A CA 1
ATOM 659 C C . ASP A 1 88 ? 22.026 12.998 -12.255 1.00 94.62 88 ASP A C 1
ATOM 661 O O . ASP A 1 88 ? 21.234 13.943 -12.299 1.00 94.62 88 ASP A O 1
ATOM 665 N N . PRO A 1 89 ? 22.459 12.527 -11.073 1.00 89.88 89 PRO A N 1
ATOM 666 C CA . PRO A 1 89 ? 21.959 13.064 -9.813 1.00 89.88 89 PRO A CA 1
ATOM 667 C C . PRO A 1 89 ? 22.363 14.530 -9.555 1.00 89.88 89 PRO A C 1
ATOM 669 O O . PRO A 1 89 ? 21.716 15.240 -8.786 1.00 89.88 89 PRO A O 1
ATOM 672 N N . TYR A 1 90 ? 23.440 15.017 -10.159 1.00 89.38 90 TYR A N 1
ATOM 673 C CA . TYR A 1 90 ? 23.948 16.366 -9.925 1.00 89.38 90 TYR A CA 1
ATOM 674 C C . TYR A 1 90 ? 23.241 17.403 -10.791 1.00 89.38 90 TYR A C 1
ATOM 676 O O . TYR A 1 90 ? 22.920 18.487 -10.306 1.00 89.38 90 TYR A O 1
ATOM 684 N N . THR A 1 91 ? 22.999 17.074 -12.059 1.00 91.44 91 THR A N 1
ATOM 685 C CA . THR A 1 91 ? 22.353 17.985 -13.017 1.00 91.44 91 THR A CA 1
ATOM 686 C C . THR A 1 91 ? 20.859 17.726 -13.179 1.00 91.44 91 THR A C 1
ATOM 688 O O . THR A 1 91 ? 20.160 18.579 -13.720 1.00 91.44 91 THR A O 1
ATOM 691 N N . GLN A 1 92 ? 20.367 16.576 -12.702 1.00 88.12 92 GLN A N 1
ATOM 692 C CA . GLN A 1 92 ? 19.018 16.054 -12.952 1.00 88.12 92 GLN A CA 1
ATOM 693 C C . GLN A 1 92 ? 18.721 15.844 -14.445 1.00 88.12 92 GLN A C 1
ATOM 695 O O . GLN A 1 92 ? 17.564 15.696 -14.832 1.00 88.12 92 GLN A O 1
ATOM 700 N N . ALA A 1 93 ? 19.756 15.831 -15.293 1.00 92.88 93 ALA A N 1
ATOM 701 C CA . ALA A 1 93 ? 19.604 15.513 -16.700 1.00 92.88 93 ALA A CA 1
ATOM 702 C C . ALA A 1 93 ? 19.232 14.035 -16.859 1.00 92.88 93 ALA A C 1
ATOM 704 O O . ALA A 1 93 ? 19.822 13.160 -16.221 1.00 92.88 93 ALA A O 1
ATOM 705 N N . GLU A 1 94 ? 18.275 13.773 -17.743 1.00 95.94 94 GLU A N 1
ATOM 706 C CA . GLU A 1 94 ? 17.825 12.431 -18.088 1.00 95.94 94 GLU A CA 1
ATOM 707 C C . GLU A 1 94 ? 18.140 12.142 -19.556 1.00 95.94 94 GLU A C 1
ATOM 709 O O . GLU A 1 94 ? 17.844 12.940 -20.448 1.00 95.94 94 GLU A O 1
ATOM 714 N N . THR A 1 95 ? 18.745 10.985 -19.809 1.00 97.44 95 THR A N 1
ATOM 715 C CA . THR A 1 95 ? 18.931 10.433 -21.152 1.00 97.44 95 THR A CA 1
ATOM 716 C C . THR A 1 95 ? 18.110 9.161 -21.283 1.00 97.44 95 THR A C 1
ATOM 718 O O . THR A 1 95 ? 18.176 8.289 -20.419 1.00 97.44 95 THR A O 1
ATOM 721 N N . ILE A 1 96 ? 17.361 9.046 -22.380 1.00 98.12 96 ILE A N 1
ATOM 722 C CA . ILE A 1 96 ? 16.494 7.899 -22.651 1.00 98.12 96 ILE A CA 1
ATOM 723 C C . ILE A 1 96 ? 16.983 7.189 -23.910 1.00 98.12 96 ILE A C 1
ATOM 725 O O . ILE A 1 96 ? 17.073 7.792 -24.981 1.00 98.12 96 ILE A O 1
ATOM 729 N N . LEU A 1 97 ? 17.266 5.895 -23.787 1.00 98.44 97 LEU A N 1
ATOM 730 C CA . LEU A 1 97 ? 17.547 4.996 -24.906 1.00 98.44 97 LEU A CA 1
ATOM 731 C C . LEU A 1 97 ? 16.391 4.007 -25.050 1.00 98.44 97 LEU A C 1
ATOM 733 O O . LEU A 1 97 ? 15.784 3.625 -24.056 1.00 98.44 97 LEU A O 1
ATOM 737 N N . THR A 1 98 ? 16.078 3.568 -26.269 1.00 98.12 98 THR A N 1
ATOM 738 C CA . THR A 1 98 ? 14.974 2.622 -26.515 1.00 98.12 98 THR A CA 1
ATOM 739 C C . THR A 1 98 ? 15.443 1.391 -27.280 1.00 98.12 98 THR A C 1
ATOM 741 O O . THR A 1 98 ? 16.375 1.450 -28.080 1.00 98.12 98 THR A O 1
ATOM 744 N N . THR A 1 99 ? 14.807 0.261 -26.995 1.00 97.62 99 THR A N 1
ATOM 745 C CA . THR A 1 99 ? 14.984 -1.018 -27.685 1.00 97.62 99 THR A CA 1
ATOM 746 C C . THR A 1 99 ? 13.678 -1.814 -27.597 1.00 97.62 99 THR A C 1
ATOM 748 O O . THR A 1 99 ? 12.671 -1.317 -27.087 1.00 97.62 99 THR A O 1
ATOM 751 N N . THR A 1 100 ? 13.671 -3.046 -28.092 1.00 96.75 100 THR A N 1
ATOM 752 C CA . THR A 1 100 ? 12.523 -3.951 -28.002 1.00 96.75 100 THR A CA 1
ATOM 753 C C . THR A 1 100 ? 12.912 -5.295 -27.395 1.00 96.75 100 THR A C 1
ATOM 755 O O . THR A 1 100 ? 14.091 -5.658 -27.353 1.00 96.75 100 THR A O 1
ATOM 758 N N . LEU A 1 101 ? 11.915 -6.038 -26.904 1.00 96.31 101 LEU A N 1
ATOM 759 C CA . LEU A 1 101 ? 12.122 -7.408 -26.438 1.00 96.31 101 LEU A CA 1
ATOM 760 C C . LEU A 1 101 ? 12.324 -8.394 -27.584 1.00 96.31 101 LEU A C 1
ATOM 762 O O . LEU A 1 101 ? 11.543 -8.430 -28.537 1.00 96.31 101 LEU A O 1
ATOM 766 N N . SER A 1 102 ? 13.322 -9.261 -27.426 1.00 94.88 102 SER A N 1
ATOM 767 C CA . SER A 1 102 ? 13.471 -10.479 -28.216 1.00 94.88 102 SER A CA 1
ATOM 768 C C . SER A 1 102 ? 12.458 -11.553 -27.797 1.00 94.88 102 SER A C 1
ATOM 770 O O . SER A 1 102 ? 11.776 -11.442 -26.779 1.00 94.88 102 SER A O 1
ATOM 772 N N . ALA A 1 103 ? 12.356 -12.627 -28.588 1.00 93.25 103 ALA A N 1
ATOM 773 C CA . ALA A 1 103 ? 11.387 -13.709 -28.375 1.00 93.25 103 ALA A CA 1
ATOM 774 C C . ALA A 1 103 ? 11.564 -14.489 -27.055 1.00 93.25 103 ALA A C 1
ATOM 776 O O . ALA A 1 103 ? 10.650 -15.184 -26.624 1.00 93.25 103 ALA A O 1
ATOM 777 N N . ASP A 1 104 ? 12.726 -14.378 -26.415 1.00 94.56 104 ASP A N 1
ATOM 778 C CA . ASP A 1 104 ? 13.045 -14.930 -25.095 1.00 94.56 104 ASP A CA 1
ATOM 779 C C . ASP A 1 104 ? 12.845 -13.910 -23.953 1.00 94.56 104 ASP A C 1
ATOM 781 O O . ASP A 1 104 ? 13.353 -14.108 -22.851 1.00 94.56 104 ASP A O 1
ATOM 785 N N . ASN A 1 105 ? 12.108 -12.819 -24.209 1.00 96.81 105 ASN A N 1
ATOM 786 C CA . ASN A 1 105 ? 11.852 -11.705 -23.288 1.00 96.81 105 ASN A CA 1
ATOM 787 C C . ASN A 1 105 ? 13.124 -11.027 -22.760 1.00 96.81 105 ASN A C 1
ATOM 789 O O . ASN A 1 105 ? 13.139 -10.479 -21.654 1.00 96.81 105 ASN A O 1
ATOM 793 N N . ARG A 1 106 ? 14.205 -11.055 -23.540 1.00 97.50 106 ARG A N 1
ATOM 794 C CA . ARG A 1 106 ? 15.438 -10.335 -23.222 1.00 97.50 106 ARG A CA 1
ATOM 795 C C . ARG A 1 106 ? 15.481 -9.000 -23.945 1.00 97.5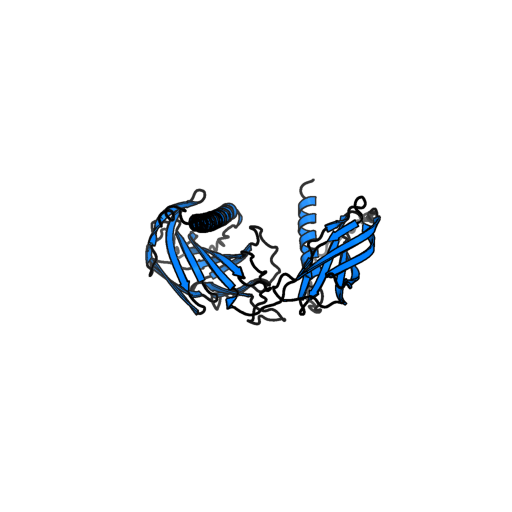0 106 ARG A C 1
ATOM 797 O O . ARG A 1 106 ? 14.879 -8.817 -24.998 1.00 97.50 106 ARG A O 1
ATOM 804 N N . TYR A 1 107 ? 16.233 -8.068 -23.384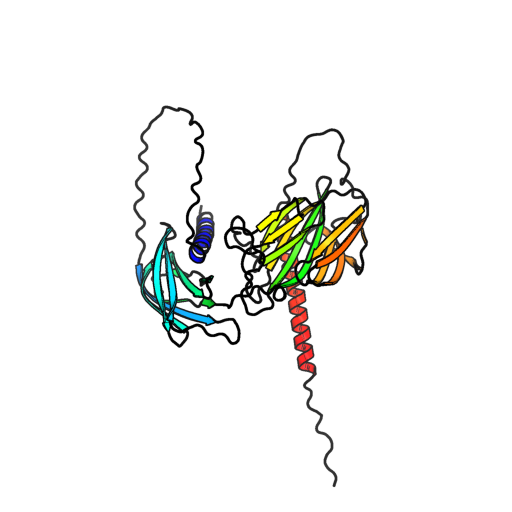 1.00 97.94 107 TYR A N 1
ATOM 805 C CA . TYR A 1 107 ? 16.588 -6.827 -24.059 1.00 97.94 107 TYR A CA 1
ATOM 806 C C . TYR A 1 107 ? 18.086 -6.570 -23.929 1.00 97.94 107 TYR A C 1
ATOM 808 O O . TYR A 1 107 ? 18.772 -7.126 -23.062 1.00 97.94 107 TYR A O 1
ATOM 816 N N . ARG A 1 108 ? 18.601 -5.718 -24.818 1.00 98.19 108 ARG A N 1
ATOM 817 C CA . ARG A 1 108 ? 20.000 -5.302 -24.815 1.00 98.19 108 ARG A CA 1
ATOM 818 C C . ARG A 1 108 ? 20.146 -3.872 -25.319 1.00 98.19 108 ARG A C 1
ATOM 820 O O . ARG A 1 108 ? 19.681 -3.547 -26.409 1.00 98.19 108 ARG A O 1
ATOM 827 N N . PHE A 1 109 ? 20.878 -3.075 -24.553 1.00 98.50 109 PHE A N 1
ATOM 828 C CA . PHE A 1 109 ? 21.434 -1.788 -24.943 1.00 98.50 109 PHE A CA 1
ATOM 829 C C . PHE A 1 109 ? 22.953 -1.951 -25.050 1.00 98.50 109 PHE A C 1
ATOM 831 O O . PHE A 1 109 ? 23.611 -2.307 -24.071 1.00 98.50 109 PHE A O 1
ATOM 838 N N . ALA A 1 110 ? 23.501 -1.765 -26.248 1.00 97.88 110 ALA A N 1
ATOM 839 C CA . ALA A 1 110 ? 24.942 -1.796 -26.491 1.00 97.88 110 ALA A CA 1
ATOM 840 C C . ALA A 1 110 ? 25.513 -0.374 -26.483 1.00 97.88 110 ALA A C 1
ATOM 842 O O . ALA A 1 110 ? 24.765 0.577 -26.700 1.00 97.88 110 ALA A O 1
ATOM 843 N N . ASP A 1 111 ? 26.824 -0.263 -26.254 1.00 97.19 111 ASP A N 1
ATOM 844 C CA . ASP A 1 111 ? 27.575 0.997 -26.310 1.00 97.19 111 ASP A CA 1
ATOM 845 C C . ASP A 1 111 ? 26.917 2.109 -25.472 1.00 97.19 111 ASP A C 1
ATOM 847 O O . ASP A 1 111 ? 26.728 3.245 -25.910 1.00 97.19 111 ASP A O 1
ATOM 851 N N . VAL A 1 112 ? 26.507 1.739 -24.254 1.00 98.19 112 VAL A N 1
ATOM 852 C CA . VAL A 1 112 ? 25.934 2.668 -23.280 1.00 98.19 112 VAL A CA 1
ATOM 853 C C . VAL A 1 112 ? 27.076 3.339 -22.531 1.00 98.19 112 VAL A C 1
ATOM 855 O O . VAL A 1 112 ? 27.905 2.660 -21.924 1.00 98.19 112 VAL A O 1
ATOM 858 N N . THR A 1 113 ? 27.093 4.670 -22.511 1.00 98.12 113 THR A N 1
ATOM 859 C CA . THR A 1 113 ? 28.026 5.428 -21.673 1.00 98.12 113 THR A CA 1
ATOM 860 C C . THR A 1 113 ? 27.671 5.229 -20.199 1.00 98.12 113 THR A C 1
ATOM 862 O O . THR A 1 113 ? 26.659 5.739 -19.711 1.00 98.12 113 THR A O 1
ATOM 865 N N . ILE A 1 114 ? 28.511 4.479 -19.490 1.00 98.38 114 ILE A N 1
ATOM 866 C CA . ILE A 1 114 ? 28.415 4.259 -18.051 1.00 98.38 114 ILE A CA 1
ATOM 867 C C . ILE A 1 114 ? 29.237 5.325 -17.342 1.00 98.38 114 ILE A C 1
ATOM 869 O O . ILE A 1 114 ? 30.462 5.322 -17.448 1.00 98.38 114 ILE A O 1
ATOM 873 N N . THR A 1 115 ? 28.577 6.225 -16.622 1.00 98.00 115 THR A N 1
ATOM 874 C CA . THR A 1 115 ? 29.213 7.296 -15.848 1.00 98.00 115 THR A CA 1
ATOM 875 C C . THR A 1 115 ? 29.181 6.942 -14.370 1.00 98.00 115 THR A C 1
ATOM 877 O O . THR A 1 115 ? 28.153 6.502 -13.848 1.00 98.00 115 THR A O 1
ATOM 880 N N . GLN A 1 116 ? 30.291 7.168 -13.666 1.00 96.94 116 GLN A N 1
ATOM 881 C CA . GLN A 1 116 ? 30.350 6.922 -12.227 1.00 96.94 116 GLN A CA 1
ATOM 882 C C . GLN A 1 116 ? 29.281 7.749 -11.488 1.00 96.94 116 GLN A C 1
ATOM 884 O O . GLN A 1 116 ? 29.278 8.987 -11.530 1.00 96.94 116 GLN A O 1
ATOM 889 N N . GLY A 1 117 ? 28.401 7.055 -10.765 1.00 94.19 117 GLY A N 1
ATOM 890 C CA . GLY A 1 117 ? 27.365 7.662 -9.929 1.00 94.19 117 GLY A CA 1
ATOM 891 C C . GLY A 1 117 ? 26.072 8.076 -10.642 1.00 94.19 117 GLY A C 1
ATOM 892 O O . GLY A 1 117 ? 25.192 8.596 -9.964 1.00 94.19 117 GLY A O 1
ATOM 893 N N . ASP A 1 118 ? 25.934 7.878 -11.960 1.00 97.25 118 ASP A N 1
ATOM 894 C CA . ASP A 1 118 ? 24.624 8.007 -12.631 1.00 97.25 118 ASP A CA 1
ATOM 895 C C . ASP A 1 118 ? 23.697 6.855 -12.235 1.00 97.25 118 ASP A C 1
ATOM 897 O O . ASP A 1 118 ? 24.166 5.774 -11.888 1.00 97.25 118 ASP A O 1
ATOM 901 N N . PHE A 1 119 ? 22.382 7.060 -12.302 1.00 96.88 119 PHE A N 1
ATOM 902 C CA . PHE A 1 119 ? 21.404 6.000 -12.052 1.00 96.88 119 PHE A CA 1
ATOM 903 C C . PHE A 1 119 ? 20.834 5.450 -13.351 1.00 96.88 119 PHE A C 1
ATOM 905 O O . PHE A 1 119 ? 20.386 6.208 -14.206 1.00 96.88 119 PHE A O 1
ATOM 912 N N . TYR A 1 120 ? 20.813 4.125 -13.456 1.00 97.75 120 TYR A N 1
ATOM 913 C CA . TYR A 1 120 ? 20.317 3.375 -14.602 1.00 97.75 120 TYR A CA 1
ATOM 914 C C . TYR A 1 120 ? 19.114 2.545 -14.173 1.00 97.75 120 TYR A C 1
ATOM 916 O O . TYR A 1 120 ? 19.212 1.746 -13.242 1.00 97.75 120 TYR A O 1
ATOM 924 N N . PHE A 1 121 ? 17.987 2.704 -14.852 1.00 97.75 121 PHE A N 1
ATOM 925 C CA . PHE A 1 121 ? 16.814 1.853 -14.667 1.00 97.75 121 PHE A CA 1
ATOM 926 C C . PHE A 1 121 ? 16.072 1.687 -15.982 1.00 97.75 121 PHE A C 1
ATOM 928 O O . PHE A 1 121 ? 16.194 2.497 -16.899 1.00 97.75 121 PHE A O 1
ATOM 935 N N . VAL A 1 122 ? 15.314 0.606 -16.082 1.00 98.00 122 VAL A N 1
ATOM 936 C CA . VAL A 1 122 ? 14.607 0.241 -17.301 1.00 98.00 122 VAL A CA 1
ATOM 937 C C . VAL A 1 122 ? 13.113 0.319 -17.066 1.00 98.00 122 VAL A C 1
ATOM 939 O O . VAL A 1 122 ? 12.630 -0.120 -16.026 1.00 98.00 122 VAL A O 1
ATOM 942 N N . ILE A 1 123 ? 12.392 0.867 -18.040 1.00 97.88 123 ILE A N 1
ATOM 943 C CA . ILE A 1 123 ? 10.938 0.921 -18.063 1.00 97.88 123 ILE A CA 1
ATOM 944 C C . ILE A 1 123 ? 10.408 0.051 -19.195 1.00 97.88 123 ILE A C 1
ATOM 946 O O . ILE A 1 123 ? 10.888 0.094 -20.328 1.00 97.88 123 ILE A O 1
ATOM 950 N N . VAL A 1 124 ? 9.373 -0.719 -18.880 1.00 97.25 124 VAL A N 1
ATOM 951 C CA . VAL A 1 124 ? 8.557 -1.447 -19.848 1.00 97.25 124 VAL A CA 1
ATOM 952 C C . VAL A 1 124 ? 7.137 -0.915 -19.767 1.00 97.25 124 VAL A C 1
ATOM 954 O O . VAL A 1 124 ? 6.536 -0.881 -18.690 1.00 97.25 124 VAL A O 1
ATOM 957 N N . GLN A 1 125 ? 6.582 -0.517 -20.911 1.00 93.88 125 GLN A N 1
ATOM 958 C CA . GLN A 1 125 ? 5.180 -0.132 -20.988 1.00 93.88 125 GLN A CA 1
ATOM 959 C C . GLN A 1 125 ? 4.322 -1.352 -21.328 1.00 93.88 125 GLN A C 1
ATOM 961 O O . GLN A 1 125 ? 4.463 -1.955 -22.391 1.00 93.88 125 GLN A O 1
ATOM 966 N N . PHE A 1 126 ? 3.391 -1.699 -20.444 1.00 93.94 126 PHE A N 1
ATOM 967 C CA . PHE A 1 126 ? 2.473 -2.814 -20.640 1.00 93.94 126 PHE A CA 1
ATOM 968 C C . PHE A 1 126 ? 1.067 -2.439 -20.166 1.00 93.94 126 PHE A C 1
ATOM 970 O O . PHE A 1 126 ? 0.891 -1.888 -19.083 1.00 93.94 126 PHE A O 1
ATOM 977 N N . GLN A 1 127 ? 0.055 -2.682 -21.009 1.00 92.31 127 GLN A N 1
ATOM 978 C CA . GLN A 1 127 ? -1.355 -2.343 -20.739 1.00 92.31 127 GLN A CA 1
ATOM 979 C C . GLN A 1 127 ? -1.579 -0.883 -20.281 1.00 92.31 127 GLN A C 1
ATOM 981 O O . GLN A 1 127 ? -2.403 -0.602 -19.413 1.00 92.31 127 GLN A O 1
ATOM 986 N N . GLY A 1 128 ? -0.836 0.064 -20.868 1.00 88.31 128 GLY A N 1
ATOM 987 C CA . GLY A 1 128 ? -0.944 1.487 -20.521 1.00 88.31 128 GLY A CA 1
ATOM 988 C C . GLY A 1 128 ? -0.407 1.826 -19.126 1.00 88.31 128 GLY A C 1
ATOM 989 O O . GLY A 1 128 ? -0.833 2.812 -18.520 1.00 88.31 128 GLY A O 1
ATOM 990 N N . ARG A 1 129 ? 0.496 0.997 -18.592 1.00 90.69 129 ARG A N 1
ATOM 991 C CA . ARG A 1 129 ? 1.232 1.233 -17.348 1.00 90.69 129 ARG A CA 1
ATOM 992 C C . ARG A 1 129 ? 2.726 1.088 -17.581 1.00 90.69 129 ARG A C 1
ATOM 994 O O . ARG A 1 129 ? 3.151 0.265 -18.386 1.00 90.69 129 ARG A O 1
ATOM 1001 N N . ASN A 1 130 ? 3.489 1.891 -16.853 1.00 92.62 130 ASN A N 1
ATOM 1002 C CA . ASN A 1 130 ? 4.938 1.817 -16.826 1.00 92.62 130 ASN A CA 1
ATOM 1003 C C . ASN A 1 130 ? 5.348 0.934 -15.651 1.00 92.62 130 ASN A C 1
ATOM 1005 O O . ASN A 1 130 ? 4.985 1.207 -14.508 1.00 92.62 130 ASN A O 1
ATOM 1009 N N . PHE A 1 131 ? 6.099 -0.116 -15.944 1.00 94.88 131 PHE A N 1
ATOM 1010 C CA . PHE A 1 131 ? 6.793 -0.924 -14.952 1.00 94.88 131 PHE A CA 1
ATOM 1011 C C . PHE A 1 131 ? 8.250 -0.505 -14.996 1.00 94.88 131 PHE A C 1
ATOM 1013 O O . PHE A 1 131 ? 8.806 -0.426 -16.086 1.00 94.88 131 PHE A O 1
ATOM 1020 N N . ALA A 1 132 ? 8.851 -0.205 -13.849 1.00 94.44 132 ALA A N 1
ATOM 1021 C CA . ALA A 1 132 ? 10.256 0.172 -13.770 1.00 94.44 132 ALA A CA 1
ATOM 1022 C C . ALA A 1 132 ? 11.042 -0.862 -12.969 1.00 94.44 132 ALA A C 1
ATOM 1024 O O . ALA A 1 132 ? 10.536 -1.426 -11.998 1.00 94.44 132 ALA A O 1
ATOM 1025 N N . SER A 1 133 ? 12.285 -1.096 -13.374 1.00 95.88 133 SER A N 1
ATOM 1026 C CA . SER A 1 133 ? 13.241 -1.864 -12.590 1.00 95.88 133 SER A CA 1
ATOM 1027 C C . SER A 1 133 ? 13.704 -1.071 -11.369 1.00 95.88 133 SER A C 1
ATOM 1029 O O . SER A 1 133 ? 13.570 0.153 -11.300 1.00 95.88 133 SER A O 1
ATOM 1031 N N . ASN A 1 134 ? 14.364 -1.759 -10.439 1.00 90.75 134 ASN A N 1
ATOM 1032 C CA . ASN A 1 134 ? 15.158 -1.064 -9.433 1.00 90.75 134 ASN A CA 1
ATOM 1033 C C . ASN A 1 134 ? 16.306 -0.296 -10.117 1.00 90.75 134 ASN A C 1
ATOM 1035 O O . ASN A 1 134 ? 16.913 -0.835 -11.053 1.00 90.75 134 ASN A O 1
ATOM 1039 N N . PRO A 1 135 ? 16.614 0.935 -9.674 1.00 92.62 135 PRO A N 1
ATOM 1040 C CA . PRO A 1 135 ? 17.745 1.682 -10.198 1.00 92.62 135 PRO A CA 1
ATOM 1041 C C . PRO A 1 135 ? 19.070 1.095 -9.714 1.00 92.62 135 PRO A C 1
ATOM 1043 O O . PRO A 1 135 ? 19.204 0.686 -8.560 1.00 92.62 135 PRO A O 1
ATOM 1046 N N . ILE A 1 136 ? 20.066 1.100 -10.596 1.00 95.81 136 ILE A N 1
ATOM 1047 C CA . ILE A 1 136 ? 21.449 0.718 -10.304 1.00 95.81 136 ILE A CA 1
ATOM 1048 C C . ILE A 1 136 ? 22.341 1.950 -10.461 1.00 95.81 136 ILE A C 1
ATOM 1050 O O . ILE A 1 136 ? 22.210 2.694 -11.431 1.00 95.81 136 ILE A O 1
ATOM 1054 N N . GLU A 1 137 ? 23.243 2.173 -9.506 1.00 97.00 137 GLU A N 1
ATOM 1055 C CA . GLU A 1 137 ? 24.270 3.217 -9.605 1.00 97.00 137 GLU A CA 1
ATOM 1056 C C . GLU A 1 137 ? 25.400 2.757 -10.540 1.00 97.00 137 GLU A C 1
ATOM 1058 O O . GLU A 1 137 ? 25.921 1.648 -10.408 1.00 97.00 137 GLU A O 1
ATOM 1063 N N . GLY A 1 138 ? 25.795 3.616 -11.475 1.00 96.56 138 GLY A N 1
ATOM 1064 C CA . GLY A 1 138 ? 26.869 3.362 -12.421 1.00 96.56 138 GLY A CA 1
ATOM 1065 C C . GLY A 1 138 ? 28.222 3.216 -11.726 1.00 96.56 138 GLY A C 1
ATOM 1066 O O . GLY A 1 138 ? 28.668 4.121 -11.015 1.00 96.56 138 GLY A O 1
ATOM 1067 N N . ASP A 1 139 ? 28.901 2.096 -11.980 1.00 96.69 139 ASP A N 1
ATOM 1068 C CA . ASP A 1 139 ? 30.294 1.844 -11.599 1.00 96.69 139 ASP A CA 1
ATOM 1069 C C . ASP A 1 139 ? 31.108 1.558 -12.864 1.00 96.69 139 ASP A C 1
ATOM 1071 O O . ASP A 1 139 ? 30.901 0.553 -13.544 1.00 96.69 139 ASP A O 1
ATOM 1075 N N . ILE A 1 140 ? 32.065 2.431 -13.178 1.00 96.88 140 ILE A N 1
ATOM 1076 C CA . ILE A 1 140 ? 32.895 2.310 -14.387 1.00 96.88 140 ILE A CA 1
ATOM 1077 C C . ILE A 1 140 ? 33.795 1.063 -14.380 1.00 96.88 140 ILE A C 1
ATOM 1079 O O . ILE A 1 140 ? 34.327 0.669 -15.415 1.00 96.88 140 ILE A O 1
ATOM 1083 N N . ARG A 1 141 ? 33.985 0.421 -13.221 1.00 97.50 141 ARG A N 1
ATOM 1084 C CA . ARG A 1 141 ? 34.734 -0.840 -13.096 1.00 97.50 141 ARG A CA 1
ATOM 1085 C C . ARG A 1 141 ? 33.872 -2.052 -13.443 1.00 97.50 141 ARG A C 1
ATOM 1087 O O . ARG A 1 141 ? 34.414 -3.126 -13.697 1.00 97.50 141 ARG A O 1
ATOM 1094 N N . LEU A 1 142 ? 32.551 -1.880 -13.455 1.00 96.69 142 LEU A N 1
ATOM 1095 C CA . LEU A 1 142 ? 31.549 -2.886 -13.797 1.00 96.69 142 LEU A CA 1
ATOM 1096 C C . LEU A 1 142 ? 30.610 -2.326 -14.880 1.00 96.69 142 LEU A C 1
ATOM 1098 O O . LEU A 1 142 ? 29.417 -2.183 -14.641 1.00 96.69 142 LEU A O 1
ATOM 1102 N N . PRO A 1 143 ? 31.114 -2.025 -16.091 1.00 96.31 143 PRO A N 1
ATOM 1103 C CA . PRO A 1 143 ? 30.338 -1.326 -17.117 1.00 96.31 143 PRO A CA 1
ATOM 1104 C C . PRO A 1 143 ? 29.249 -2.187 -17.771 1.00 96.31 143 PRO A C 1
ATOM 1106 O O . PRO A 1 143 ? 28.585 -1.747 -18.704 1.00 96.31 143 PRO A O 1
ATOM 1109 N N . ASN A 1 144 ? 29.087 -3.435 -17.331 1.00 98.06 144 ASN A N 1
ATOM 1110 C CA . ASN A 1 144 ? 28.074 -4.337 -17.848 1.00 98.06 144 ASN A CA 1
ATOM 1111 C C . ASN A 1 144 ? 27.068 -4.652 -16.747 1.00 98.06 144 ASN A C 1
ATOM 1113 O O . ASN A 1 144 ? 27.441 -5.228 -15.723 1.00 98.06 144 ASN A O 1
ATOM 1117 N N . PHE A 1 145 ? 25.806 -4.302 -16.980 1.00 94.88 145 PHE A N 1
ATOM 1118 C CA . PHE A 1 145 ? 24.714 -4.512 -16.033 1.00 94.88 145 PHE A CA 1
ATOM 1119 C C . PHE A 1 145 ? 23.719 -5.535 -16.570 1.00 94.88 145 PHE A C 1
ATOM 1121 O O . PHE A 1 145 ? 23.442 -5.570 -17.770 1.00 94.88 145 PHE A O 1
ATOM 1128 N N . ASP A 1 146 ? 23.149 -6.322 -15.662 1.00 97.75 146 ASP A N 1
ATOM 1129 C CA . ASP A 1 146 ? 21.957 -7.124 -15.920 1.00 97.75 146 ASP A CA 1
ATOM 1130 C C . ASP A 1 146 ? 20.836 -6.620 -15.004 1.00 97.75 146 ASP A C 1
ATOM 1132 O O . ASP A 1 146 ? 20.959 -6.676 -13.780 1.00 97.75 146 ASP A O 1
ATOM 1136 N N . ILE A 1 147 ? 19.786 -6.050 -15.596 1.00 97.69 147 ILE A N 1
ATOM 1137 C CA . ILE A 1 147 ? 18.704 -5.368 -14.882 1.00 97.69 147 ILE A CA 1
ATOM 1138 C C . ILE A 1 147 ? 17.387 -6.122 -15.139 1.00 97.69 147 ILE A C 1
ATOM 1140 O O . ILE A 1 147 ? 16.739 -5.921 -16.169 1.00 97.69 147 ILE A O 1
ATOM 1144 N N . PRO A 1 148 ? 16.957 -7.030 -14.252 1.00 97.75 148 PRO A N 1
ATOM 1145 C CA . PRO A 1 148 ? 15.667 -7.690 -14.414 1.00 97.75 148 PRO A CA 1
ATOM 1146 C C . PRO A 1 148 ? 14.513 -6.715 -14.144 1.00 97.75 148 PRO A C 1
ATOM 1148 O O . PRO A 1 148 ? 14.646 -5.760 -13.373 1.00 97.75 148 PRO A O 1
ATOM 1151 N N . ILE A 1 149 ? 13.367 -6.972 -14.769 1.00 96.69 149 ILE A N 1
ATOM 1152 C CA . ILE A 1 149 ? 12.129 -6.223 -14.545 1.00 96.69 149 ILE A CA 1
ATOM 1153 C C . ILE A 1 149 ? 10.930 -7.172 -14.544 1.00 96.69 149 ILE A C 1
ATOM 1155 O O . ILE A 1 149 ? 10.795 -8.037 -15.411 1.00 96.69 149 ILE A O 1
ATOM 1159 N N . ASP A 1 150 ? 10.042 -6.959 -13.579 1.00 96.44 150 ASP A N 1
ATOM 1160 C CA . ASP A 1 150 ? 8.807 -7.714 -13.422 1.00 96.44 150 ASP A CA 1
ATOM 1161 C C . ASP A 1 150 ? 7.625 -6.901 -13.956 1.00 96.44 150 ASP A C 1
ATOM 1163 O O . ASP A 1 150 ? 7.455 -5.720 -13.639 1.00 96.44 150 ASP A O 1
ATOM 1167 N N . VAL A 1 151 ? 6.794 -7.542 -14.774 1.00 96.75 151 VAL A N 1
ATOM 1168 C CA . VAL A 1 151 ? 5.600 -6.950 -15.383 1.00 96.75 151 VAL A CA 1
ATOM 1169 C C . VAL A 1 151 ? 4.381 -7.767 -14.991 1.00 96.75 151 VAL A C 1
ATOM 1171 O O . VAL A 1 151 ? 4.408 -8.997 -14.980 1.00 96.75 151 VAL A O 1
ATOM 1174 N N . PHE A 1 152 ? 3.284 -7.076 -14.703 1.00 97.31 152 PHE A N 1
ATOM 1175 C CA . PHE A 1 152 ? 2.035 -7.681 -14.257 1.00 97.31 152 PHE A CA 1
ATOM 1176 C C . PHE A 1 152 ? 0.895 -7.286 -15.196 1.00 97.31 152 PHE A C 1
ATOM 1178 O O . PHE A 1 152 ? 0.862 -6.164 -15.706 1.00 97.31 152 PHE A O 1
ATOM 1185 N N . ALA A 1 153 ? -0.093 -8.165 -15.379 1.00 96.94 153 ALA A N 1
ATOM 1186 C CA . ALA A 1 153 ? -1.397 -7.721 -15.867 1.00 96.94 153 ALA A CA 1
ATOM 1187 C C . ALA A 1 153 ? -2.028 -6.753 -14.875 1.00 96.94 153 ALA A C 1
ATOM 1189 O O . ALA A 1 153 ? -1.749 -6.810 -13.679 1.00 96.94 153 ALA A O 1
ATOM 1190 N N . ILE A 1 154 ? -2.964 -5.946 -15.356 1.00 96.25 154 ILE A N 1
ATOM 1191 C CA . ILE A 1 154 ? -3.790 -5.107 -14.492 1.00 96.25 154 ILE A CA 1
ATOM 1192 C C . ILE A 1 154 ? -5.117 -5.792 -14.142 1.00 96.25 154 ILE A C 1
ATOM 1194 O O . ILE A 1 154 ? -5.675 -6.564 -14.926 1.00 96.25 154 ILE A O 1
ATOM 1198 N N . THR A 1 155 ? -5.651 -5.480 -12.964 1.00 96.75 155 THR A N 1
ATOM 1199 C CA . THR A 1 155 ? -7.015 -5.827 -12.556 1.00 96.75 155 THR A CA 1
ATOM 1200 C C . THR A 1 155 ? -7.682 -4.658 -11.837 1.00 96.75 155 THR A C 1
ATOM 1202 O O . THR A 1 155 ? -7.033 -3.862 -11.159 1.00 96.75 155 THR A O 1
ATOM 1205 N N . THR A 1 156 ? -8.997 -4.561 -11.982 1.00 96.50 156 THR A N 1
ATOM 1206 C CA . THR A 1 156 ? -9.863 -3.640 -11.233 1.00 96.50 156 THR A CA 1
ATOM 1207 C C . THR A 1 156 ? -10.847 -4.389 -10.336 1.00 96.50 156 THR A C 1
ATOM 1209 O O . THR A 1 156 ? -11.682 -3.764 -9.689 1.00 96.50 156 THR A O 1
ATOM 1212 N N . ASP A 1 157 ? -10.755 -5.723 -10.296 1.00 96.12 157 ASP A N 1
ATOM 1213 C CA . ASP A 1 157 ? -11.619 -6.576 -9.487 1.00 96.12 157 ASP A CA 1
ATOM 1214 C C . ASP A 1 157 ? -11.363 -6.314 -7.991 1.00 96.12 157 ASP A C 1
ATOM 1216 O O . ASP A 1 157 ? -10.250 -6.574 -7.516 1.00 96.12 157 ASP A O 1
ATOM 1220 N N . PRO A 1 158 ? -12.352 -5.796 -7.236 1.00 93.19 158 PRO A N 1
ATOM 1221 C CA . PRO A 1 158 ? -12.183 -5.506 -5.816 1.00 93.19 158 PRO A CA 1
ATOM 1222 C C . PRO A 1 158 ? -12.047 -6.779 -4.973 1.00 93.19 158 PRO A C 1
ATOM 1224 O O . PRO A 1 158 ? -11.501 -6.726 -3.876 1.00 93.19 158 PRO A O 1
ATOM 1227 N N . THR A 1 159 ? -12.483 -7.942 -5.474 1.00 95.19 159 THR A N 1
ATOM 1228 C CA . THR A 1 159 ? -12.355 -9.216 -4.744 1.00 95.19 159 THR A CA 1
ATOM 1229 C C . THR A 1 159 ? -10.908 -9.703 -4.645 1.00 95.19 159 THR A C 1
ATOM 1231 O O . THR A 1 159 ? -10.605 -10.567 -3.821 1.00 95.19 159 THR A O 1
ATOM 1234 N N . ALA A 1 160 ? -10.001 -9.112 -5.432 1.00 96.12 160 ALA A N 1
ATOM 1235 C CA . ALA A 1 160 ? -8.568 -9.339 -5.317 1.00 96.12 160 ALA A CA 1
ATOM 1236 C C . ALA A 1 160 ? -7.992 -8.785 -4.003 1.00 96.12 160 ALA A C 1
ATOM 1238 O O . ALA A 1 160 ? -6.958 -9.270 -3.546 1.00 96.12 160 ALA A O 1
ATOM 1239 N N . ILE A 1 161 ? -8.639 -7.789 -3.392 1.00 97.31 161 ILE A N 1
ATOM 1240 C CA . ILE A 1 161 ? -8.146 -7.109 -2.195 1.00 97.31 161 ILE A CA 1
ATOM 1241 C C . ILE A 1 161 ? -8.819 -7.677 -0.948 1.00 97.31 161 ILE A C 1
ATOM 1243 O O . ILE A 1 161 ? -10.024 -7.931 -0.906 1.00 97.31 161 ILE A O 1
ATOM 1247 N N . THR A 1 162 ? -8.033 -7.918 0.095 1.00 97.50 162 THR A N 1
ATOM 1248 C CA . THR A 1 162 ? -8.541 -8.399 1.383 1.00 97.50 162 THR A CA 1
ATOM 1249 C C . THR A 1 162 ? -7.807 -7.719 2.526 1.00 97.50 162 THR A C 1
ATOM 1251 O O . THR A 1 162 ? -6.578 -7.643 2.529 1.00 97.50 162 THR A O 1
ATOM 1254 N N . ILE A 1 163 ? -8.566 -7.257 3.516 1.00 97.94 163 ILE A N 1
ATOM 1255 C CA . ILE A 1 163 ? -8.056 -6.870 4.827 1.00 97.94 163 ILE A CA 1
ATOM 1256 C C . ILE A 1 163 ? -7.827 -8.165 5.607 1.00 97.94 163 ILE A C 1
ATOM 1258 O O . ILE A 1 163 ? -8.758 -8.938 5.831 1.00 97.94 163 ILE A O 1
ATOM 1262 N N . GLN A 1 164 ? -6.579 -8.421 5.983 1.00 96.31 164 GLN A N 1
ATOM 1263 C CA . GLN A 1 164 ? -6.177 -9.619 6.718 1.00 96.31 164 GLN A CA 1
ATOM 1264 C C . GLN A 1 164 ? -6.238 -9.401 8.224 1.00 96.31 164 GLN A C 1
ATOM 1266 O O . GLN A 1 164 ? -6.660 -10.284 8.954 1.00 96.31 164 GLN A O 1
ATOM 1271 N N . ASN A 1 165 ? -5.810 -8.235 8.699 1.00 95.56 165 ASN A N 1
ATOM 1272 C CA . ASN A 1 165 ? -5.791 -7.911 10.119 1.00 95.56 165 ASN A CA 1
ATOM 1273 C C . ASN A 1 165 ? -6.085 -6.429 10.315 1.00 95.56 165 ASN A C 1
ATOM 1275 O O . ASN A 1 165 ? -5.711 -5.598 9.484 1.00 95.56 165 ASN A O 1
ATOM 1279 N N . MET A 1 166 ? -6.702 -6.102 11.444 1.00 97.31 166 MET A N 1
ATOM 1280 C CA . MET A 1 166 ? -6.918 -4.730 11.878 1.00 97.31 166 MET A CA 1
ATOM 1281 C C . MET A 1 166 ? -6.546 -4.594 13.351 1.00 97.31 166 MET A C 1
ATOM 1283 O O . MET A 1 166 ? -7.019 -5.351 14.193 1.00 97.31 166 MET A O 1
ATOM 1287 N N . VAL A 1 167 ? -5.717 -3.614 13.681 1.00 96.81 167 VAL A N 1
ATOM 1288 C CA . VAL A 1 167 ? -5.398 -3.254 15.063 1.00 96.81 167 VAL A CA 1
ATOM 1289 C C . VAL A 1 167 ? -5.788 -1.804 15.270 1.00 96.81 167 VAL A C 1
ATOM 1291 O O . VAL A 1 167 ? -5.347 -0.940 14.522 1.00 96.81 167 VAL A O 1
ATOM 1294 N N . VAL A 1 168 ? -6.597 -1.529 16.286 1.00 97.19 168 VAL A N 1
ATOM 1295 C CA . VAL A 1 168 ? -6.963 -0.169 16.681 1.00 97.19 168 VAL A CA 1
ATOM 1296 C C . VAL A 1 168 ? -6.451 0.075 18.088 1.00 97.19 168 VAL A C 1
ATOM 1298 O O . VAL A 1 168 ? -6.870 -0.586 19.039 1.00 97.19 168 VAL A O 1
ATOM 1301 N N . GLN A 1 169 ? -5.531 1.019 18.220 1.00 95.81 169 GLN A N 1
ATOM 1302 C CA . GLN A 1 169 ? -5.096 1.527 19.513 1.00 95.81 169 GLN A CA 1
ATOM 1303 C C . GLN A 1 169 ? -5.955 2.717 19.897 1.00 95.81 169 GLN A C 1
ATOM 1305 O O . GLN A 1 169 ? -6.223 3.575 19.062 1.00 95.81 169 GLN A O 1
ATOM 1310 N N . ILE A 1 170 ? -6.383 2.746 21.152 1.00 97.06 170 ILE A N 1
ATOM 1311 C CA . ILE A 1 170 ? -7.289 3.748 21.697 1.00 97.06 170 ILE A CA 1
ATOM 1312 C C . ILE A 1 170 ? -6.628 4.318 22.941 1.00 97.06 170 ILE A C 1
ATOM 1314 O O . ILE A 1 170 ? -6.331 3.580 23.886 1.00 97.06 170 ILE A O 1
ATOM 1318 N N . GLN A 1 171 ? -6.409 5.628 22.942 1.00 94.50 171 GLN A N 1
ATOM 1319 C CA . GLN A 1 171 ? -5.754 6.309 24.047 1.00 94.50 171 GLN A CA 1
ATOM 1320 C C . GLN A 1 171 ? -6.405 7.659 24.358 1.00 94.50 171 GLN A C 1
ATOM 1322 O O . GLN A 1 171 ? -6.764 8.397 23.441 1.00 94.50 171 GLN A O 1
ATOM 1327 N N . PRO A 1 172 ? -6.535 8.030 25.639 1.00 93.38 172 PRO A N 1
ATOM 1328 C CA . PRO A 1 172 ? -6.912 9.386 26.021 1.00 93.38 172 PRO A CA 1
ATOM 1329 C C . PRO A 1 172 ? -5.844 10.382 25.557 1.00 93.38 172 PRO A C 1
ATOM 1331 O O . PRO A 1 172 ? -4.648 10.146 25.724 1.00 93.38 172 PRO A O 1
ATOM 1334 N N . THR A 1 173 ? -6.232 11.503 24.955 1.00 87.19 173 THR A N 1
ATOM 1335 C CA . THR A 1 173 ? -5.297 12.556 24.533 1.00 87.19 173 THR A CA 1
ATOM 1336 C C . THR A 1 173 ? -5.998 13.910 24.571 1.00 87.19 173 THR A C 1
ATOM 1338 O O . THR A 1 173 ? -6.925 14.147 23.809 1.00 87.19 173 THR A O 1
ATOM 1341 N N . ASN A 1 174 ? -5.538 14.822 25.435 1.00 85.25 174 ASN A N 1
ATOM 1342 C CA . ASN A 1 174 ? -5.970 16.229 25.467 1.00 85.25 174 ASN A CA 1
ATOM 1343 C C . ASN A 1 174 ? -7.498 16.444 25.435 1.00 85.25 174 ASN A C 1
ATOM 1345 O O . ASN A 1 174 ? -7.993 17.247 24.646 1.00 85.25 174 ASN A O 1
ATOM 1349 N N . GLY A 1 175 ? -8.259 15.733 26.272 1.00 86.56 175 GLY A N 1
ATOM 1350 C CA . GLY A 1 175 ? -9.713 15.917 26.333 1.00 86.56 175 GLY A CA 1
ATOM 1351 C C . GLY A 1 175 ? -10.527 15.064 25.359 1.00 86.56 175 GLY A C 1
ATOM 1352 O O . GLY A 1 175 ? -11.750 15.066 25.459 1.00 86.56 175 GLY A O 1
ATOM 1353 N N . VAL A 1 176 ? -9.886 14.325 24.449 1.00 93.06 176 VAL A N 1
ATOM 1354 C CA . VAL A 1 176 ? -10.536 13.458 23.450 1.00 93.06 176 VAL A CA 1
ATOM 1355 C C . VAL A 1 176 ? -9.936 12.050 23.464 1.00 93.06 176 VAL A C 1
ATOM 1357 O O . VAL A 1 176 ? -8.934 11.799 24.138 1.00 93.06 176 VAL A O 1
ATOM 1360 N N . LEU A 1 177 ? -10.534 11.117 22.720 1.00 95.56 177 LEU A N 1
ATOM 1361 C CA . LEU A 1 177 ? -9.906 9.829 22.431 1.00 95.56 177 LEU A CA 1
ATOM 1362 C C . LEU A 1 177 ? -9.137 9.914 21.110 1.00 95.56 177 LEU A C 1
ATOM 1364 O O . LEU A 1 177 ? -9.691 10.303 20.083 1.00 95.56 177 LEU A O 1
ATOM 1368 N N . GLY A 1 178 ? -7.862 9.545 21.151 1.00 95.44 178 GLY A N 1
ATOM 1369 C CA . GLY A 1 178 ? -7.028 9.322 19.980 1.00 95.44 178 GLY A CA 1
ATOM 1370 C C . GLY A 1 178 ? -7.058 7.860 19.555 1.00 95.44 178 GLY A C 1
ATOM 1371 O O . GLY A 1 178 ? -7.011 6.957 20.394 1.00 95.44 178 GLY A O 1
ATOM 1372 N N . PHE A 1 179 ? -7.125 7.648 18.245 1.00 96.19 179 PHE A N 1
ATOM 1373 C CA . PHE A 1 179 ? -7.170 6.343 17.607 1.00 96.19 179 PHE A CA 1
ATOM 1374 C C . PHE A 1 179 ? -6.022 6.212 16.617 1.00 96.19 179 PHE A C 1
ATOM 1376 O O . PHE A 1 179 ? -5.854 7.071 15.753 1.00 96.19 179 PHE A O 1
ATOM 1383 N N . THR A 1 180 ? -5.297 5.101 16.708 1.00 95.31 180 THR A N 1
ATOM 1384 C CA . THR A 1 180 ? -4.336 4.660 15.690 1.00 95.31 180 THR A CA 1
ATOM 1385 C C . THR A 1 180 ? -4.838 3.341 15.125 1.00 95.31 180 THR A C 1
ATOM 1387 O O . THR A 1 180 ? -4.780 2.309 15.796 1.00 95.31 180 THR A O 1
ATOM 1390 N N . GLN A 1 181 ? -5.359 3.367 13.903 1.00 95.44 181 GLN A N 1
ATOM 1391 C CA . GLN A 1 181 ? -5.876 2.197 13.203 1.00 95.44 181 GLN A CA 1
ATOM 1392 C C . GLN A 1 181 ? -4.866 1.717 12.167 1.00 95.44 181 GLN A C 1
ATOM 1394 O O . GLN A 1 181 ? -4.548 2.427 11.220 1.00 95.44 181 GLN A O 1
ATOM 1399 N N . VAL A 1 182 ? -4.389 0.488 12.336 1.00 94.12 182 VAL A N 1
ATOM 1400 C CA . VAL A 1 182 ? -3.459 -0.191 11.435 1.00 94.12 182 VAL A CA 1
ATOM 1401 C C . VAL A 1 182 ? -4.194 -1.338 10.756 1.00 94.12 182 VAL A C 1
ATOM 1403 O O . VAL A 1 182 ? -4.714 -2.228 11.426 1.00 94.12 182 VAL A O 1
ATOM 1406 N N . MET A 1 183 ? -4.230 -1.336 9.430 1.00 95.44 183 MET A N 1
ATOM 1407 C CA . MET A 1 183 ? -4.842 -2.383 8.615 1.00 95.44 183 MET A CA 1
ATOM 1408 C C . MET A 1 183 ? -3.787 -3.057 7.755 1.00 95.44 183 MET A C 1
ATOM 1410 O O . MET A 1 183 ? -3.054 -2.385 7.036 1.00 95.44 183 MET A O 1
ATOM 1414 N N . GLN A 1 184 ? -3.742 -4.384 7.796 1.00 94.88 184 GLN A N 1
ATOM 1415 C CA . GLN A 1 184 ? -2.954 -5.182 6.867 1.00 94.88 184 GLN A CA 1
ATOM 1416 C C . GLN A 1 184 ? -3.826 -5.558 5.678 1.00 94.88 184 GLN A C 1
ATOM 1418 O O . GLN A 1 184 ? -4.810 -6.281 5.829 1.00 94.88 184 GLN A O 1
ATOM 1423 N N . ILE A 1 185 ? -3.462 -5.067 4.503 1.00 95.69 185 ILE A N 1
ATOM 1424 C CA . ILE A 1 185 ? -4.188 -5.258 3.253 1.00 95.69 185 ILE A CA 1
ATOM 1425 C C . ILE A 1 185 ? -3.300 -6.038 2.293 1.00 95.69 185 ILE A C 1
ATOM 1427 O O . ILE A 1 185 ? -2.117 -5.738 2.148 1.00 95.69 185 ILE A O 1
ATOM 1431 N N . ARG A 1 186 ? -3.879 -7.031 1.619 1.00 95.38 186 ARG A N 1
ATOM 1432 C CA . ARG A 1 186 ? -3.187 -7.832 0.610 1.00 95.38 186 ARG A CA 1
ATOM 1433 C C . ARG A 1 186 ? -3.980 -7.868 -0.688 1.00 95.38 186 ARG A C 1
ATOM 1435 O O . ARG A 1 186 ? -5.197 -8.051 -0.674 1.00 95.38 186 ARG A O 1
ATOM 1442 N N . ASN A 1 187 ? -3.262 -7.768 -1.803 1.00 96.81 187 ASN A N 1
ATOM 1443 C CA . ASN A 1 187 ? -3.746 -8.199 -3.109 1.00 96.81 187 ASN A CA 1
ATOM 1444 C C . ASN A 1 187 ? -3.446 -9.698 -3.283 1.00 96.81 187 ASN A C 1
ATOM 1446 O O . ASN A 1 187 ? -2.290 -10.094 -3.425 1.00 96.81 187 ASN A O 1
ATOM 1450 N N . ASN A 1 188 ? -4.488 -10.524 -3.231 1.00 95.69 188 ASN A N 1
ATOM 1451 C CA . ASN A 1 188 ? -4.415 -11.984 -3.322 1.00 95.69 188 ASN A CA 1
ATOM 1452 C C . ASN A 1 188 ? -4.411 -12.510 -4.768 1.00 95.69 188 ASN A C 1
ATOM 1454 O O . ASN A 1 188 ? -4.391 -13.723 -4.970 1.00 95.69 188 ASN A O 1
ATOM 1458 N N . SER A 1 189 ? -4.483 -11.626 -5.767 1.00 96.25 189 SER A N 1
ATOM 1459 C CA . SER A 1 189 ? -4.344 -12.003 -7.176 1.00 96.25 189 SER A CA 1
ATOM 1460 C C . SER A 1 189 ? -2.881 -11.983 -7.623 1.00 96.25 189 SER A C 1
ATOM 1462 O O . SER A 1 189 ? -2.007 -11.504 -6.909 1.00 96.25 189 SER A O 1
ATOM 1464 N N . ASP A 1 190 ? -2.627 -12.460 -8.838 1.00 96.75 190 ASP A N 1
ATOM 1465 C CA . ASP A 1 190 ? -1.360 -12.376 -9.571 1.00 96.75 190 ASP A CA 1
ATOM 1466 C C . ASP A 1 190 ? -1.290 -11.147 -10.508 1.00 96.75 190 ASP A C 1
ATOM 1468 O O . ASP A 1 190 ? -0.415 -11.047 -11.373 1.00 96.75 190 ASP A O 1
ATOM 1472 N N . LYS A 1 191 ? -2.218 -10.191 -10.351 1.00 97.69 191 LYS A N 1
ATOM 1473 C CA . LYS A 1 191 ? -2.348 -8.982 -11.179 1.00 97.69 191 LYS A CA 1
ATOM 1474 C C . LYS A 1 191 ? -2.189 -7.714 -10.355 1.00 97.69 191 LYS A C 1
ATOM 1476 O O . LYS A 1 191 ? -2.669 -7.631 -9.229 1.00 97.69 191 LYS A O 1
ATOM 1481 N N . LEU A 1 192 ? -1.586 -6.685 -10.937 1.00 97.19 192 LEU A N 1
ATOM 1482 C CA . LEU A 1 192 ? -1.521 -5.347 -10.361 1.00 97.19 192 LEU A CA 1
ATOM 1483 C C . LEU A 1 192 ? -2.935 -4.769 -10.223 1.00 97.19 192 LEU A C 1
ATOM 1485 O O . LEU A 1 192 ? -3.611 -4.518 -11.223 1.00 97.19 192 LEU A O 1
ATOM 1489 N N . HIS A 1 193 ? -3.390 -4.541 -8.994 1.00 97.12 193 HIS A N 1
ATOM 1490 C CA . HIS A 1 193 ? -4.696 -3.941 -8.759 1.00 97.12 193 HIS A CA 1
ATOM 1491 C C . HIS A 1 193 ? -4.599 -2.420 -8.879 1.00 97.12 193 HIS A C 1
ATOM 1493 O O . HIS A 1 193 ? -3.847 -1.782 -8.146 1.00 97.12 193 HIS A O 1
ATOM 1499 N N . ILE A 1 194 ? -5.362 -1.838 -9.803 1.00 94.88 194 ILE A N 1
ATOM 1500 C CA . ILE A 1 194 ? -5.311 -0.400 -10.115 1.00 94.88 194 ILE A CA 1
ATOM 1501 C C . ILE A 1 194 ? -6.561 0.363 -9.669 1.00 94.88 194 ILE A C 1
ATOM 1503 O O . ILE A 1 194 ? -6.661 1.553 -9.954 1.00 94.88 194 ILE A O 1
ATOM 1507 N N . GLY A 1 195 ? -7.505 -0.297 -8.990 1.00 94.19 195 GLY A N 1
ATOM 1508 C CA . GLY A 1 195 ? -8.738 0.332 -8.525 1.00 94.19 195 GLY A CA 1
ATOM 1509 C C . GLY A 1 195 ? -9.749 0.607 -9.640 1.00 94.19 195 GLY A C 1
ATOM 1510 O O . GLY A 1 195 ? -9.410 0.680 -10.824 1.00 94.19 195 GLY A O 1
ATOM 1511 N N . SER A 1 196 ? -11.016 0.769 -9.264 1.00 89.69 196 SER A N 1
ATOM 1512 C CA . SER A 1 196 ? -12.132 1.020 -10.194 1.00 89.69 196 SER A CA 1
ATOM 1513 C C . SER A 1 196 ? -12.887 2.321 -9.921 1.00 89.69 196 SER A C 1
ATOM 1515 O O . SER A 1 196 ? -13.651 2.767 -10.775 1.00 89.69 196 SER A O 1
ATOM 1517 N N . ILE A 1 197 ? -12.680 2.931 -8.753 1.00 90.12 197 ILE A N 1
ATOM 1518 C CA . ILE A 1 197 ? -13.426 4.109 -8.307 1.00 90.12 197 ILE A CA 1
ATOM 1519 C C . ILE A 1 197 ? -12.662 5.357 -8.752 1.00 90.12 197 ILE A C 1
ATOM 1521 O O . ILE A 1 197 ? -11.586 5.598 -8.215 1.00 90.12 197 ILE A O 1
ATOM 1525 N N . PRO A 1 198 ? -13.166 6.152 -9.707 1.00 89.81 198 PRO A N 1
ATOM 1526 C CA . PRO A 1 198 ? -12.425 7.282 -10.257 1.00 89.81 198 PRO A CA 1
ATOM 1527 C C . PRO A 1 198 ? -12.296 8.413 -9.238 1.00 89.81 198 PRO A C 1
ATOM 1529 O O . PRO A 1 198 ? -13.297 8.861 -8.681 1.00 89.81 198 PRO A O 1
ATOM 1532 N N . ILE A 1 199 ? -11.076 8.914 -9.042 1.00 84.38 199 ILE A N 1
ATOM 1533 C CA . ILE A 1 199 ? -10.770 10.043 -8.168 1.00 84.38 199 ILE A CA 1
ATOM 1534 C C . ILE A 1 199 ? -9.938 11.095 -8.912 1.00 84.38 199 ILE A C 1
ATOM 1536 O O . ILE A 1 199 ? -8.706 11.094 -8.876 1.00 84.38 199 ILE A O 1
ATOM 1540 N N . GLY A 1 200 ? -10.634 12.021 -9.575 1.00 78.06 200 GLY A N 1
ATOM 1541 C CA . GLY A 1 200 ? -10.003 13.090 -10.356 1.00 78.06 200 GLY A CA 1
ATOM 1542 C C . GLY A 1 200 ? -9.136 12.568 -11.510 1.00 78.06 200 GLY A C 1
ATOM 1543 O O . GLY A 1 200 ? -9.311 11.438 -11.960 1.00 78.06 200 GLY A O 1
ATOM 1544 N N . ASP A 1 201 ? -8.221 13.415 -11.988 1.00 70.25 201 ASP A N 1
ATOM 1545 C CA . ASP A 1 201 ? -7.331 13.247 -13.152 1.00 70.25 201 ASP A CA 1
ATOM 1546 C C . ASP A 1 201 ? -6.771 11.824 -13.363 1.00 70.25 201 ASP A C 1
ATOM 1548 O O . ASP A 1 201 ? -5.662 11.504 -12.937 1.00 70.25 201 ASP A O 1
ATOM 1552 N N . ASN A 1 202 ? -7.520 10.964 -14.063 1.00 74.12 202 ASN A N 1
ATOM 1553 C CA . ASN A 1 202 ? -7.119 9.607 -14.465 1.00 74.12 202 ASN A CA 1
ATOM 1554 C C . ASN A 1 202 ? -6.592 8.694 -13.339 1.00 74.12 202 ASN A C 1
ATOM 1556 O O . ASN A 1 202 ? -5.864 7.733 -13.609 1.00 74.12 202 ASN A O 1
ATOM 1560 N N . ARG A 1 203 ? -6.962 8.952 -12.082 1.00 84.25 203 ARG A N 1
ATOM 1561 C CA . ARG A 1 203 ? -6.611 8.091 -10.946 1.00 84.25 203 ARG A CA 1
ATOM 1562 C C . ARG A 1 203 ? -7.840 7.367 -10.442 1.00 84.25 203 ARG A C 1
ATOM 1564 O O . ARG A 1 203 ? -8.937 7.912 -10.474 1.00 84.25 203 ARG A O 1
ATOM 1571 N N . ASN A 1 204 ? -7.636 6.158 -9.935 1.00 92.56 204 ASN A N 1
ATOM 1572 C CA . ASN A 1 204 ? -8.678 5.400 -9.264 1.00 92.56 204 ASN A CA 1
ATOM 1573 C C . ASN A 1 204 ? -8.254 5.119 -7.822 1.00 92.56 204 ASN A C 1
ATOM 1575 O O . ASN A 1 204 ? -7.069 4.928 -7.551 1.00 92.56 204 ASN A O 1
ATOM 1579 N N . ALA A 1 205 ? -9.213 5.066 -6.902 1.00 93.75 205 ALA A N 1
ATOM 1580 C CA . ALA A 1 205 ? -8.975 4.547 -5.567 1.00 93.75 205 ALA A CA 1
ATOM 1581 C C . ALA A 1 205 ? -8.780 3.029 -5.637 1.00 93.75 205 ALA A C 1
ATOM 1583 O O . ALA A 1 205 ? -9.612 2.308 -6.195 1.00 93.75 205 ALA A O 1
ATOM 1584 N N . THR A 1 206 ? -7.676 2.566 -5.063 1.00 95.06 206 THR A N 1
ATOM 1585 C CA . THR A 1 206 ? -7.320 1.153 -4.902 1.00 95.06 206 THR A CA 1
ATOM 1586 C C . THR A 1 206 ? -7.704 0.633 -3.524 1.00 95.06 206 THR A C 1
ATOM 1588 O O . THR A 1 206 ? -8.079 -0.528 -3.385 1.00 95.06 206 THR A O 1
ATOM 1591 N N . ILE A 1 207 ? -7.668 1.503 -2.512 1.00 94.75 207 ILE A N 1
ATOM 1592 C CA . ILE A 1 207 ? -8.184 1.234 -1.171 1.00 94.75 207 ILE A CA 1
ATOM 1593 C C . ILE A 1 207 ? -9.159 2.351 -0.816 1.00 94.75 207 ILE A C 1
ATOM 1595 O O . ILE A 1 207 ? -8.890 3.528 -1.056 1.00 94.75 207 ILE A O 1
ATOM 1599 N N . GLU A 1 208 ? -10.281 1.968 -0.222 1.00 94.69 208 GLU A N 1
ATOM 1600 C CA . GLU A 1 208 ? -11.268 2.878 0.342 1.00 94.69 208 GLU A CA 1
ATOM 1601 C C . GLU A 1 208 ? -11.535 2.423 1.769 1.00 94.69 208 GLU A C 1
ATOM 1603 O O . GLU A 1 208 ? -11.587 1.225 2.060 1.00 94.69 208 GLU A O 1
ATOM 1608 N N . MET A 1 209 ? -11.606 3.386 2.674 1.00 94.69 209 MET A N 1
ATOM 1609 C CA . MET A 1 209 ? -11.725 3.153 4.102 1.00 94.69 209 MET A CA 1
ATOM 1610 C C . MET A 1 209 ? -12.608 4.241 4.683 1.00 94.69 209 MET A C 1
ATOM 1612 O O . MET A 1 209 ? -12.617 5.376 4.208 1.00 94.69 209 MET A O 1
ATOM 1616 N N . THR A 1 210 ? -13.309 3.903 5.751 1.00 95.69 210 THR A N 1
ATOM 1617 C CA . THR A 1 210 ? -14.087 4.860 6.529 1.00 95.69 210 THR A CA 1
ATOM 1618 C C . THR A 1 210 ? -13.709 4.739 7.988 1.00 95.69 210 THR A C 1
ATOM 1620 O O . THR A 1 210 ? -13.460 3.638 8.479 1.00 95.69 210 THR A O 1
ATOM 1623 N N . VAL A 1 211 ? -13.660 5.877 8.663 1.00 96.25 211 VAL A N 1
ATOM 1624 C CA . VAL A 1 211 ? -13.552 5.950 10.122 1.00 96.25 211 VAL A CA 1
ATOM 1625 C C . VAL A 1 211 ? -14.947 6.189 10.715 1.00 96.25 211 VAL A C 1
ATOM 1627 O O . VAL A 1 211 ? -15.861 6.558 9.969 1.00 96.25 211 VAL A O 1
ATOM 1630 N N . PRO A 1 212 ? -15.156 5.969 12.026 1.00 96.69 212 PRO A N 1
ATOM 1631 C CA . PRO A 1 212 ? -16.447 6.237 12.647 1.00 96.69 212 PRO A CA 1
ATOM 1632 C C . PRO A 1 212 ? -16.914 7.685 12.439 1.00 96.69 212 PRO A C 1
ATOM 1634 O O . PRO A 1 212 ? -16.115 8.623 12.361 1.00 96.69 212 PRO A O 1
ATOM 1637 N N . VAL A 1 213 ? -18.232 7.873 12.387 1.00 93.44 213 VAL A N 1
ATOM 1638 C CA . VAL A 1 213 ? -18.846 9.201 12.267 1.00 93.44 213 VAL A CA 1
ATOM 1639 C C . VAL A 1 213 ? -18.444 10.084 13.450 1.00 93.44 213 VAL A C 1
ATOM 1641 O O . VAL A 1 213 ? -18.464 9.653 14.600 1.00 93.44 213 VAL A O 1
ATOM 1644 N N . GLY A 1 214 ? -18.106 11.343 13.166 1.00 91.62 214 GLY A N 1
ATOM 1645 C CA . GLY A 1 214 ? -17.650 12.305 14.175 1.00 91.62 214 GLY A CA 1
ATOM 1646 C C . GLY A 1 214 ? -16.144 12.262 14.439 1.00 91.62 214 GLY A C 1
ATOM 1647 O O . GLY A 1 214 ? -15.646 13.080 15.214 1.00 91.62 214 GLY A O 1
ATOM 1648 N N . ALA A 1 215 ? -15.414 11.361 13.777 1.00 95.50 215 ALA A N 1
ATOM 1649 C CA . ALA A 1 215 ? -13.963 11.368 13.795 1.00 95.50 215 ALA A CA 1
ATOM 1650 C C . ALA A 1 215 ? -13.382 12.552 13.016 1.00 95.50 215 ALA A C 1
ATOM 1652 O O . ALA A 1 215 ? -13.869 12.932 11.951 1.00 95.50 215 ALA A O 1
ATOM 1653 N N . LEU A 1 216 ? -12.285 13.093 13.535 1.00 93.56 216 LEU A N 1
ATOM 1654 C CA . LEU A 1 216 ? -11.401 14.007 12.831 1.00 93.56 216 LEU A CA 1
ATOM 1655 C C . LEU A 1 216 ? -10.144 13.240 12.430 1.00 93.56 216 LEU A C 1
ATOM 1657 O O . LEU A 1 216 ? -9.317 12.918 13.282 1.00 93.56 216 LEU A O 1
ATOM 1661 N N . ILE A 1 217 ? -10.000 12.957 11.140 1.00 91.94 217 ILE A N 1
ATOM 1662 C CA . ILE A 1 217 ? -8.824 12.288 10.585 1.00 91.94 217 ILE A CA 1
ATOM 1663 C C . ILE A 1 217 ? -7.669 13.283 10.615 1.00 91.94 217 ILE A C 1
ATOM 1665 O O . ILE A 1 217 ? -7.747 14.351 10.001 1.00 91.94 217 ILE A O 1
ATOM 1669 N N . THR A 1 218 ? -6.611 12.937 11.343 1.00 89.19 218 THR A N 1
ATOM 1670 C CA . THR A 1 218 ? -5.422 13.781 11.473 1.00 89.19 218 THR A CA 1
ATOM 1671 C C . THR A 1 218 ? -4.356 13.381 10.468 1.00 89.19 218 THR A C 1
ATOM 1673 O O . THR A 1 218 ? -3.736 14.255 9.871 1.00 89.19 218 THR A O 1
ATOM 1676 N N . GLU A 1 219 ? -4.150 12.077 10.255 1.00 88.19 219 GLU A N 1
ATOM 1677 C CA . GLU A 1 219 ? -3.100 11.557 9.373 1.00 88.19 219 GLU A CA 1
ATOM 1678 C C . GLU A 1 219 ? -3.498 10.204 8.765 1.00 88.19 219 GLU A C 1
ATOM 1680 O O . GLU A 1 219 ? -4.212 9.417 9.387 1.00 88.19 219 GLU A O 1
ATOM 1685 N N . ALA A 1 220 ? -3.000 9.910 7.562 1.00 87.88 220 ALA A N 1
ATOM 1686 C CA . ALA A 1 220 ? -3.110 8.596 6.935 1.00 87.88 220 ALA A CA 1
ATOM 1687 C C . ALA A 1 220 ? -1.873 8.317 6.069 1.00 87.88 220 ALA A C 1
ATOM 1689 O O . ALA A 1 220 ? -1.435 9.198 5.330 1.00 87.88 220 ALA A O 1
ATOM 1690 N N . PHE A 1 221 ? -1.311 7.109 6.157 1.00 86.19 221 PHE A N 1
ATOM 1691 C CA . PHE A 1 221 ? -0.139 6.696 5.379 1.00 86.19 221 PHE A CA 1
ATOM 1692 C C . PHE A 1 221 ? -0.089 5.180 5.141 1.00 86.19 221 PHE A C 1
ATOM 1694 O O . PHE A 1 221 ? -0.790 4.412 5.798 1.00 86.19 221 PHE A O 1
ATOM 1701 N N . VAL A 1 222 ? 0.736 4.741 4.183 1.00 85.81 222 VAL A N 1
ATOM 1702 C CA . VAL A 1 222 ? 1.009 3.317 3.908 1.00 85.81 222 VAL A CA 1
ATOM 1703 C C . VAL A 1 222 ? 2.474 3.003 4.196 1.00 85.81 222 VAL A C 1
ATOM 1705 O O . VAL A 1 222 ? 3.365 3.744 3.781 1.00 85.81 222 VAL A O 1
ATOM 1708 N N . LEU A 1 223 ? 2.717 1.872 4.854 1.00 78.88 223 LEU A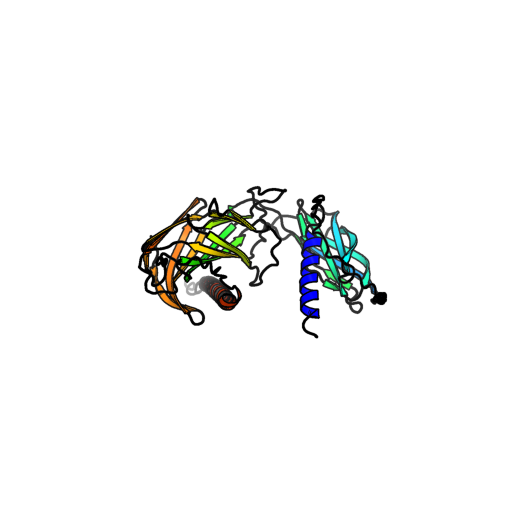 N 1
ATOM 1709 C CA . LEU A 1 223 ? 4.024 1.228 4.936 1.00 78.88 223 LEU A CA 1
ATOM 1710 C C . LEU A 1 223 ? 4.061 0.036 3.978 1.00 78.88 223 LEU A C 1
ATOM 1712 O O . LEU A 1 223 ? 3.132 -0.777 3.949 1.00 78.88 223 LEU A O 1
ATOM 1716 N N . LEU A 1 224 ? 5.162 -0.090 3.244 1.00 72.75 224 LEU A N 1
ATOM 1717 C CA . LEU A 1 224 ? 5.478 -1.266 2.437 1.00 72.75 224 LEU A CA 1
ATOM 1718 C C . LEU A 1 224 ? 6.784 -1.850 2.964 1.00 72.75 224 LEU A C 1
ATOM 1720 O O . LEU A 1 224 ? 7.753 -1.119 3.139 1.00 72.75 224 LEU A O 1
ATOM 1724 N N . ASN A 1 225 ? 6.808 -3.152 3.256 1.00 67.69 225 ASN A N 1
ATOM 1725 C CA . ASN A 1 225 ? 7.980 -3.820 3.840 1.00 67.69 225 ASN A CA 1
ATOM 1726 C C . ASN A 1 225 ? 8.543 -3.105 5.085 1.00 67.69 225 ASN A C 1
ATOM 1728 O O . ASN A 1 225 ? 9.751 -3.069 5.296 1.00 67.69 225 ASN A O 1
ATOM 1732 N N . ASN A 1 226 ? 7.661 -2.546 5.921 1.00 59.78 226 ASN A N 1
ATOM 1733 C CA . ASN A 1 226 ? 8.023 -1.793 7.126 1.00 59.78 226 ASN A CA 1
ATOM 1734 C C . ASN A 1 226 ? 8.770 -0.467 6.897 1.00 59.78 226 ASN A C 1
ATOM 1736 O O . ASN A 1 226 ? 9.228 0.141 7.864 1.00 59.78 226 ASN A O 1
ATOM 1740 N N . GLU A 1 227 ? 8.852 0.011 5.658 1.00 66.06 227 GLU A N 1
ATOM 1741 C CA . GLU A 1 227 ? 9.410 1.319 5.334 1.00 66.06 227 GLU A CA 1
ATOM 1742 C C . GLU A 1 227 ? 8.285 2.312 5.026 1.00 66.06 227 GLU A C 1
ATOM 1744 O O . GLU A 1 227 ? 7.302 1.991 4.349 1.00 66.06 227 GLU A O 1
ATOM 1749 N N . LEU A 1 228 ? 8.426 3.533 5.556 1.00 66.31 228 LEU A N 1
ATOM 1750 C CA . LEU A 1 228 ? 7.584 4.660 5.170 1.00 66.31 228 LEU A CA 1
ATOM 1751 C C . LEU A 1 228 ? 7.862 4.951 3.702 1.00 66.31 228 LEU A C 1
ATOM 1753 O O . LEU A 1 228 ? 8.944 5.428 3.351 1.00 66.31 228 LEU A O 1
ATOM 1757 N N . LEU A 1 229 ? 6.885 4.657 2.848 1.00 61.12 229 LEU A N 1
ATOM 1758 C CA . LEU A 1 229 ? 6.999 5.041 1.456 1.00 61.12 229 LEU A CA 1
ATOM 1759 C C . LEU A 1 229 ? 6.984 6.572 1.370 1.00 61.12 229 LEU A C 1
ATOM 1761 O O . LEU A 1 229 ? 6.187 7.209 2.064 1.00 61.12 229 LEU A O 1
ATOM 1765 N N . PRO A 1 230 ? 7.831 7.182 0.525 1.00 54.22 230 PRO A N 1
ATOM 1766 C CA . PRO A 1 230 ? 7.689 8.583 0.176 1.00 54.22 230 PRO A CA 1
ATOM 1767 C C . PRO A 1 230 ? 6.354 8.715 -0.545 1.00 54.22 230 PRO A C 1
ATOM 1769 O O . PRO A 1 230 ? 6.200 8.345 -1.709 1.00 54.22 230 PRO A O 1
ATOM 1772 N N . MET A 1 231 ? 5.344 9.147 0.195 1.00 62.25 231 MET A N 1
ATOM 1773 C CA . MET A 1 231 ? 4.004 9.276 -0.340 1.00 62.25 231 MET A CA 1
ATOM 1774 C C . MET A 1 231 ? 4.032 10.373 -1.392 1.00 62.25 231 MET A C 1
ATOM 1776 O O . MET A 1 231 ? 4.558 11.460 -1.139 1.00 62.25 231 MET A O 1
ATOM 1780 N N . ARG A 1 232 ? 3.465 10.108 -2.572 1.00 64.56 232 ARG A N 1
ATOM 1781 C CA . ARG A 1 232 ? 3.226 11.203 -3.507 1.00 64.56 232 ARG A CA 1
ATOM 1782 C C . ARG A 1 232 ? 2.204 12.116 -2.855 1.00 64.56 232 ARG A C 1
ATOM 1784 O O . ARG A 1 232 ? 1.265 11.663 -2.191 1.00 64.56 232 ARG A O 1
ATOM 1791 N N . GLU A 1 233 ? 2.390 13.412 -3.042 1.00 67.00 233 GLU A N 1
ATOM 1792 C CA . GLU A 1 233 ? 1.369 14.369 -2.658 1.00 67.00 233 GLU A CA 1
ATOM 1793 C C . GLU A 1 233 ? 0.047 13.964 -3.330 1.00 67.00 233 GLU A C 1
ATOM 1795 O O . GLU A 1 233 ? -0.020 13.739 -4.540 1.00 67.00 233 GLU A O 1
ATOM 1800 N N . GLY A 1 234 ? -0.988 13.758 -2.516 1.00 76.19 234 GLY A N 1
ATOM 1801 C CA . GLY A 1 234 ? -2.292 13.305 -2.986 1.00 76.19 234 GLY A CA 1
ATOM 1802 C C . GLY A 1 234 ? -2.435 11.804 -3.270 1.00 76.19 234 GLY A C 1
ATOM 1803 O O . GLY A 1 234 ? -3.447 11.443 -3.869 1.00 76.19 234 GLY A O 1
ATOM 1804 N N . SER A 1 235 ? -1.501 10.923 -2.867 1.00 84.44 235 SER A N 1
ATOM 1805 C CA . SER A 1 235 ? -1.743 9.459 -2.867 1.00 84.44 235 SER A CA 1
ATOM 1806 C C . SER A 1 235 ? -2.867 9.062 -1.905 1.00 84.44 235 SER A C 1
ATOM 1808 O O . SER A 1 235 ? -3.526 8.046 -2.115 1.00 84.44 235 SER A O 1
ATOM 1810 N N . PHE A 1 236 ? -3.070 9.858 -0.851 1.00 88.19 236 PHE A N 1
ATOM 1811 C CA . PHE A 1 236 ? -4.225 9.779 0.032 1.00 88.19 236 PHE A CA 1
ATOM 1812 C C . PHE A 1 236 ? -5.132 10.974 -0.174 1.00 88.19 236 PHE A C 1
ATOM 1814 O O . PHE A 1 236 ? -4.682 12.117 -0.245 1.00 88.19 236 PHE A O 1
ATOM 1821 N N . LEU A 1 237 ? -6.424 10.687 -0.212 1.00 90.44 237 LEU A N 1
ATOM 1822 C CA . LEU A 1 237 ? -7.475 11.676 -0.310 1.00 90.44 237 LEU A CA 1
ATOM 1823 C C . LEU A 1 237 ? -8.387 11.464 0.886 1.00 90.44 237 LEU A C 1
ATOM 1825 O O . LEU A 1 237 ? -9.087 10.457 0.986 1.00 90.44 237 LEU A O 1
ATOM 1829 N N . VAL A 1 238 ? -8.280 12.395 1.826 1.00 91.00 238 VAL A N 1
ATOM 1830 C CA . VAL A 1 238 ? -9.005 12.387 3.090 1.00 91.00 238 VAL A CA 1
ATOM 1831 C C . VAL A 1 238 ? -10.160 13.367 2.972 1.00 91.00 238 VAL A C 1
ATOM 1833 O O . VAL A 1 238 ? -9.951 14.550 2.708 1.00 91.00 238 VAL A O 1
ATOM 1836 N N . ASP A 1 239 ? -11.371 12.877 3.197 1.00 90.81 239 ASP A N 1
ATOM 1837 C CA . ASP A 1 239 ? -12.574 13.691 3.263 1.00 90.81 239 ASP A CA 1
ATOM 1838 C C . ASP A 1 239 ? -13.194 13.572 4.658 1.00 90.81 239 ASP A C 1
ATOM 1840 O O . ASP A 1 239 ? -13.931 12.638 4.967 1.00 90.81 239 ASP A O 1
ATOM 1844 N N . ASN A 1 240 ? -12.894 14.556 5.509 1.00 89.38 240 ASN A N 1
ATOM 1845 C CA . ASN A 1 240 ? -13.436 14.641 6.866 1.00 89.38 240 ASN A CA 1
ATOM 1846 C C . ASN A 1 240 ? -14.950 14.921 6.900 1.00 89.38 240 ASN A C 1
ATOM 1848 O O . ASN A 1 240 ? -15.567 14.731 7.943 1.00 89.38 240 ASN A O 1
ATOM 1852 N N . SER A 1 241 ? -15.566 15.368 5.798 1.00 89.00 241 SER A N 1
ATOM 1853 C CA . SER A 1 241 ? -17.018 15.589 5.750 1.00 89.00 241 SER A CA 1
ATOM 1854 C C . SER A 1 241 ? -17.801 14.291 5.547 1.00 89.00 241 SER A C 1
ATOM 1856 O O . SER A 1 241 ? -18.933 14.172 6.014 1.00 89.00 241 SER A O 1
ATOM 1858 N N . THR A 1 242 ? -17.181 13.308 4.888 1.00 90.88 242 THR A N 1
ATOM 1859 C CA . THR A 1 242 ? -17.747 11.974 4.638 1.00 90.88 242 THR A CA 1
ATOM 1860 C C . THR A 1 242 ? -17.045 10.866 5.426 1.00 90.88 242 THR A C 1
ATOM 1862 O O . THR A 1 242 ? -17.403 9.698 5.284 1.00 90.88 242 THR A O 1
ATOM 1865 N N . PHE A 1 243 ? -16.071 11.223 6.273 1.00 94.44 243 PHE A N 1
ATOM 1866 C CA . PHE A 1 243 ? -15.257 10.310 7.088 1.00 94.44 243 PHE A CA 1
ATOM 1867 C C . PHE A 1 243 ? -14.528 9.244 6.259 1.00 94.44 243 PHE A C 1
ATOM 1869 O O . PHE A 1 243 ? -14.287 8.129 6.724 1.00 94.44 243 PHE A O 1
ATOM 1876 N N . ASN A 1 244 ? -14.198 9.582 5.013 1.00 93.62 244 ASN A N 1
ATOM 1877 C CA . ASN A 1 244 ? -13.683 8.653 4.021 1.00 93.62 244 ASN A CA 1
ATOM 1878 C C . ASN A 1 244 ? -12.205 8.924 3.726 1.00 93.62 244 ASN A C 1
ATOM 1880 O O . ASN A 1 244 ? -11.748 10.069 3.696 1.00 93.62 244 ASN A O 1
ATOM 1884 N N . ILE A 1 245 ? -11.457 7.850 3.503 1.00 94.44 245 ILE A N 1
ATOM 1885 C CA . ILE A 1 245 ? -10.046 7.875 3.143 1.00 94.44 245 ILE A CA 1
ATOM 1886 C C . ILE A 1 245 ? -9.867 6.991 1.920 1.00 94.44 245 ILE A C 1
ATOM 1888 O O . ILE A 1 245 ? -10.217 5.809 1.940 1.00 94.44 245 ILE A O 1
ATOM 1892 N N . ARG A 1 246 ? -9.264 7.550 0.872 1.00 94.44 246 ARG A N 1
ATOM 1893 C CA . ARG A 1 246 ? -8.961 6.821 -0.361 1.00 94.44 246 ARG A CA 1
ATOM 1894 C C . ARG A 1 246 ? -7.477 6.834 -0.647 1.00 94.44 246 ARG A C 1
ATOM 1896 O O . ARG A 1 246 ? -6.856 7.891 -0.611 1.00 94.44 246 ARG A O 1
ATOM 1903 N N . TYR A 1 247 ? -6.941 5.666 -0.966 1.00 93.56 247 TYR A N 1
ATOM 1904 C CA . TYR A 1 247 ? -5.580 5.487 -1.453 1.00 93.56 247 TYR A CA 1
ATOM 1905 C C . TYR A 1 247 ? -5.614 5.230 -2.956 1.00 93.56 247 TYR A C 1
ATOM 1907 O O . TYR A 1 247 ? -6.458 4.462 -3.415 1.00 93.56 247 TYR A O 1
ATOM 1915 N N . THR A 1 248 ? -4.729 5.865 -3.725 1.00 92.88 248 THR A N 1
ATOM 1916 C CA . THR A 1 248 ? -4.785 5.827 -5.199 1.00 92.88 248 THR A CA 1
ATOM 1917 C C . THR A 1 248 ? -3.627 5.097 -5.869 1.00 92.88 248 THR A C 1
ATOM 1919 O O . THR A 1 248 ? -3.607 5.006 -7.096 1.00 92.88 248 THR A O 1
ATOM 1922 N N . GLU A 1 249 ? -2.632 4.619 -5.120 1.00 91.38 249 GLU A N 1
ATOM 1923 C CA . GLU A 1 249 ? -1.513 3.912 -5.751 1.00 91.38 249 GLU A CA 1
ATOM 1924 C C . GLU A 1 249 ? -1.880 2.453 -6.053 1.00 91.38 249 GLU A C 1
ATOM 1926 O O . GLU A 1 249 ? -2.617 1.827 -5.281 1.00 91.38 249 GLU A O 1
ATOM 1931 N N . PRO A 1 250 ? -1.345 1.878 -7.143 1.00 92.62 250 PRO A N 1
ATOM 1932 C CA . PRO A 1 250 ? -1.521 0.467 -7.458 1.00 92.62 250 PRO A CA 1
ATOM 1933 C C . PRO A 1 250 ? -1.051 -0.478 -6.344 1.00 92.62 250 PRO A C 1
ATOM 1935 O O . PRO A 1 250 ? -0.031 -0.239 -5.696 1.00 92.62 250 PRO A O 1
ATOM 1938 N N . LEU A 1 251 ? -1.754 -1.600 -6.179 1.00 94.00 251 LEU A N 1
ATOM 1939 C CA . LEU A 1 251 ? -1.393 -2.656 -5.231 1.00 94.00 251 LEU A CA 1
ATOM 1940 C C . LEU A 1 251 ? -0.818 -3.861 -5.977 1.00 94.00 251 LEU A C 1
ATOM 1942 O O . LEU A 1 251 ? -1.518 -4.541 -6.734 1.00 94.00 251 LEU A O 1
ATOM 1946 N N . PHE A 1 252 ? 0.461 -4.134 -5.756 1.00 93.81 252 PHE A N 1
ATOM 1947 C CA . PHE A 1 252 ? 1.182 -5.262 -6.326 1.00 93.81 252 PHE A CA 1
ATOM 1948 C C . PHE A 1 252 ? 0.697 -6.595 -5.729 1.00 93.81 252 PHE A C 1
ATOM 1950 O O . PHE A 1 252 ? 0.379 -6.664 -4.538 1.00 93.81 252 PHE A O 1
ATOM 1957 N N . PRO A 1 253 ? 0.650 -7.665 -6.541 1.00 94.56 253 PRO A N 1
ATOM 1958 C CA . PRO A 1 253 ? 0.376 -9.031 -6.099 1.00 94.56 253 PRO A CA 1
ATOM 1959 C C . PRO A 1 253 ? 1.220 -9.482 -4.917 1.00 94.56 253 PRO A C 1
ATOM 1961 O O . PRO A 1 253 ? 2.437 -9.324 -4.933 1.00 94.56 253 PRO A O 1
ATOM 1964 N N . ASN A 1 254 ? 0.595 -10.143 -3.944 1.00 85.50 254 ASN A N 1
ATOM 1965 C CA . ASN A 1 254 ? 1.277 -10.844 -2.851 1.00 85.50 254 ASN A CA 1
ATOM 1966 C C . ASN A 1 254 ? 2.135 -9.963 -1.921 1.00 85.50 254 ASN A C 1
ATOM 1968 O O . ASN A 1 254 ? 2.886 -10.503 -1.108 1.00 85.50 254 ASN A O 1
ATOM 1972 N N . PHE A 1 255 ? 1.999 -8.637 -1.991 1.00 88.19 255 PHE A N 1
ATOM 1973 C CA . PHE A 1 255 ? 2.569 -7.719 -1.006 1.00 88.19 255 PHE A CA 1
ATOM 1974 C C . PHE A 1 255 ? 1.580 -7.445 0.125 1.00 88.19 255 PHE A C 1
ATOM 1976 O O . PHE A 1 255 ? 0.368 -7.346 -0.092 1.00 88.19 255 PHE A O 1
ATOM 1983 N N . ASP A 1 256 ? 2.127 -7.295 1.331 1.00 88.31 256 ASP A N 1
ATOM 1984 C CA . ASP A 1 256 ? 1.391 -6.827 2.498 1.00 88.31 256 ASP A CA 1
ATOM 1985 C C . ASP A 1 256 ? 1.568 -5.317 2.635 1.00 88.31 256 ASP A C 1
ATOM 1987 O O . ASP A 1 256 ? 2.676 -4.809 2.823 1.00 88.31 256 ASP A O 1
ATOM 1991 N N . TYR A 1 257 ? 0.451 -4.608 2.547 1.00 90.81 257 TYR A N 1
ATOM 1992 C CA . TYR A 1 257 ? 0.357 -3.170 2.727 1.00 90.81 257 TYR A CA 1
ATOM 1993 C C . TYR A 1 257 ? -0.149 -2.895 4.135 1.00 90.81 257 TYR A C 1
ATOM 1995 O O . TYR A 1 257 ? -1.229 -3.359 4.502 1.00 90.81 257 TYR A O 1
ATOM 2003 N N . LEU A 1 258 ? 0.604 -2.135 4.929 1.00 91.00 258 LEU A N 1
ATOM 2004 C CA . LEU A 1 258 ? 0.121 -1.666 6.225 1.00 91.00 258 LEU A CA 1
ATOM 2005 C C . LEU A 1 258 ? -0.388 -0.243 6.067 1.00 91.00 258 LEU A C 1
ATOM 2007 O O . LEU A 1 258 ? 0.397 0.684 5.885 1.00 91.00 258 LEU A O 1
ATOM 2011 N N . VAL A 1 259 ? -1.699 -0.068 6.139 1.00 91.88 259 VAL A N 1
ATOM 2012 C CA . VAL A 1 259 ? -2.321 1.252 6.114 1.00 91.88 259 VAL A CA 1
ATOM 2013 C C . VAL A 1 259 ? -2.533 1.718 7.542 1.00 91.88 259 VAL A C 1
ATOM 2015 O O . VAL A 1 259 ? -3.181 1.026 8.325 1.00 91.88 259 VAL A O 1
ATOM 2018 N N . VAL A 1 260 ? -1.986 2.879 7.880 1.00 91.12 260 VAL A N 1
ATOM 2019 C CA . VAL A 1 260 ? -2.113 3.494 9.199 1.00 91.12 260 VAL A CA 1
ATOM 2020 C C . VAL A 1 260 ? -2.968 4.744 9.074 1.00 91.12 260 VAL A C 1
ATOM 2022 O O . VAL A 1 260 ? -2.735 5.576 8.198 1.00 91.12 260 VAL A O 1
ATOM 2025 N N . VAL A 1 261 ? -3.954 4.872 9.953 1.00 93.12 261 VAL A N 1
ATOM 2026 C CA . VAL A 1 261 ? -4.847 6.024 10.041 1.00 93.12 261 VAL A CA 1
ATOM 2027 C C . VAL A 1 261 ? -4.888 6.501 11.483 1.00 93.12 261 VAL A C 1
ATOM 2029 O O . VAL A 1 261 ? -5.238 5.733 12.379 1.00 93.12 261 VAL A O 1
ATOM 2032 N N . ASN A 1 262 ? -4.584 7.778 11.685 1.00 92.50 262 ASN A N 1
ATOM 2033 C CA . ASN A 1 262 ? -4.726 8.452 12.966 1.00 92.50 262 ASN A CA 1
ATOM 2034 C C . ASN A 1 262 ? -5.959 9.355 12.929 1.00 92.50 262 ASN A C 1
ATOM 2036 O O . ASN A 1 262 ? -6.145 10.135 11.988 1.00 92.50 262 ASN A O 1
ATOM 2040 N N . TYR A 1 263 ? -6.803 9.259 13.951 1.00 95.38 263 TYR A N 1
ATOM 2041 C CA . TYR A 1 263 ? -7.967 10.124 14.090 1.00 95.38 263 TYR A CA 1
ATOM 2042 C C . TYR A 1 263 ? -8.306 10.404 15.552 1.00 95.38 263 TYR A C 1
ATOM 2044 O O . TYR A 1 263 ? -7.955 9.650 16.458 1.00 95.38 263 TYR A O 1
ATOM 2052 N N . LEU A 1 264 ? -8.989 11.521 15.782 1.00 95.06 264 LEU A N 1
ATOM 2053 C CA . LEU A 1 264 ? -9.474 11.946 17.091 1.00 95.06 264 LEU A CA 1
ATOM 2054 C C . LEU A 1 264 ? -10.991 11.851 17.121 1.00 95.06 264 LEU A C 1
ATOM 2056 O O . LEU A 1 264 ? -11.640 12.193 16.134 1.00 95.06 264 LEU A O 1
ATOM 2060 N N . MET A 1 265 ? -11.563 11.459 18.256 1.00 94.88 265 MET A N 1
ATOM 2061 C CA . MET A 1 265 ? -13.011 11.485 18.442 1.00 94.88 265 MET A CA 1
ATOM 2062 C C . MET A 1 265 ? -13.400 12.095 19.784 1.00 94.88 265 MET A C 1
ATOM 2064 O O . MET A 1 265 ? -12.768 11.789 20.804 1.00 94.88 265 MET A O 1
ATOM 2068 N N . PRO A 1 266 ? -14.455 12.928 19.807 1.00 91.94 266 PRO A N 1
ATOM 2069 C CA . PRO A 1 266 ? -15.047 13.356 21.060 1.00 91.94 266 PRO A CA 1
ATOM 2070 C C . PRO A 1 266 ? -15.586 12.135 21.810 1.00 91.94 266 PRO A C 1
ATOM 2072 O O . PRO A 1 266 ? -16.119 11.199 21.215 1.00 91.94 266 PRO A O 1
ATOM 2075 N N . TYR A 1 267 ? -15.427 12.150 23.126 1.00 93.69 267 TYR A N 1
ATOM 2076 C CA . TYR A 1 267 ? -15.890 11.090 24.005 1.00 93.69 267 TYR A CA 1
ATOM 2077 C C . TYR A 1 267 ? -16.274 11.696 25.348 1.00 93.69 267 TYR A C 1
ATOM 2079 O O . TYR A 1 267 ? -15.608 12.613 25.826 1.00 93.69 267 TYR A O 1
ATOM 2087 N N . GLU A 1 268 ? -17.329 11.170 25.959 1.00 88.44 268 GLU A N 1
ATOM 2088 C CA . GLU A 1 268 ? -17.755 11.574 27.298 1.00 88.44 268 GLU A CA 1
ATOM 2089 C C . GLU A 1 268 ? -17.856 10.346 28.205 1.00 88.44 268 GLU A C 1
ATOM 2091 O O . GLU A 1 268 ? -17.008 10.129 29.071 1.00 88.44 268 GLU A O 1
ATOM 2096 N N . GLN A 1 269 ? -18.875 9.513 27.986 1.00 91.12 269 GLN A N 1
ATOM 2097 C CA . GLN A 1 269 ? -19.132 8.323 28.802 1.00 91.12 269 GLN A CA 1
ATOM 2098 C C . GLN A 1 269 ? -19.410 7.065 27.974 1.00 91.12 269 GLN A C 1
ATOM 2100 O O . GLN A 1 269 ? -19.134 5.949 28.427 1.00 91.12 269 GLN A O 1
ATOM 2105 N N . ASP A 1 270 ? -19.964 7.240 26.784 1.00 93.94 270 ASP A N 1
ATOM 2106 C CA . ASP A 1 270 ? -20.247 6.180 25.837 1.00 93.94 270 ASP A CA 1
ATOM 2107 C C . ASP A 1 270 ? -20.049 6.697 24.412 1.00 93.94 270 ASP A C 1
ATOM 2109 O O . ASP A 1 270 ? -20.232 7.881 24.125 1.00 93.94 270 ASP A O 1
ATOM 2113 N N . ALA A 1 271 ? -19.605 5.808 23.529 1.00 94.69 271 ALA A N 1
ATOM 2114 C CA . ALA A 1 271 ? -19.489 6.080 22.107 1.00 94.69 271 ALA A CA 1
ATOM 2115 C C . ALA A 1 271 ? -19.728 4.799 21.313 1.00 94.69 271 ALA A C 1
ATOM 2117 O O . ALA A 1 271 ? -19.102 3.768 21.568 1.00 94.69 271 ALA A O 1
ATOM 2118 N N . VAL A 1 272 ? -20.613 4.882 20.323 1.00 96.25 272 VAL A N 1
ATOM 2119 C CA . VAL A 1 272 ? -20.844 3.801 19.365 1.00 96.25 272 VAL A CA 1
ATOM 2120 C C . VAL A 1 272 ? -19.908 3.994 18.182 1.00 96.25 272 VAL A C 1
ATOM 2122 O O . VAL A 1 272 ? -19.987 4.994 17.472 1.00 96.25 272 VAL A O 1
ATOM 2125 N N . MET A 1 273 ? -19.044 3.011 17.962 1.00 96.81 273 MET A N 1
ATOM 2126 C CA . MET A 1 273 ? -18.186 2.924 16.790 1.00 96.81 273 MET A CA 1
ATOM 2127 C C . MET A 1 273 ? -18.900 2.091 15.747 1.00 96.81 273 MET A C 1
ATOM 2129 O O . MET A 1 273 ? -19.189 0.919 15.984 1.00 96.81 273 MET A O 1
ATOM 2133 N N . GLU A 1 274 ? -19.189 2.697 14.605 1.00 96.81 274 GLU A N 1
ATOM 2134 C CA . GLU A 1 274 ? -19.837 2.027 13.486 1.00 96.81 274 GLU A CA 1
ATOM 2135 C C . GLU A 1 274 ? -19.257 2.560 12.179 1.00 96.81 274 GLU A C 1
ATOM 2137 O O . GLU A 1 274 ? -19.197 3.773 11.968 1.00 96.81 274 GLU A O 1
ATOM 2142 N N . PHE A 1 275 ? -18.795 1.655 11.320 1.00 96.44 275 PHE A N 1
ATOM 2143 C CA . PHE A 1 275 ? -18.314 1.992 9.983 1.00 96.44 275 PHE A CA 1
ATOM 2144 C C . PHE A 1 275 ? -18.375 0.767 9.058 1.00 96.44 275 PHE A C 1
ATOM 2146 O O . PHE A 1 275 ? -18.205 -0.367 9.524 1.00 96.44 275 PHE A O 1
ATOM 2153 N N . PRO A 1 276 ? -18.618 0.969 7.751 1.00 96.94 276 PRO A N 1
ATOM 2154 C CA . PRO A 1 276 ? -18.599 -0.114 6.781 1.00 96.94 276 PRO A CA 1
ATOM 2155 C C . PRO A 1 276 ? -17.175 -0.566 6.448 1.00 96.94 276 PRO A C 1
ATOM 2157 O O . PRO A 1 276 ? -16.220 0.214 6.504 1.00 96.94 276 PRO A O 1
ATOM 2160 N N . VAL A 1 277 ? -17.043 -1.826 6.033 1.00 96.62 277 VAL A N 1
ATOM 2161 C CA . VAL A 1 277 ? -15.846 -2.324 5.346 1.00 96.62 277 VAL A CA 1
ATOM 2162 C C . VAL A 1 277 ? -16.044 -2.240 3.834 1.00 96.62 277 VAL A C 1
ATOM 2164 O O . VAL A 1 277 ? -17.031 -2.730 3.301 1.00 96.62 277 VAL A O 1
ATOM 2167 N N . TRP A 1 278 ? -15.111 -1.625 3.109 1.00 95.75 278 TRP A N 1
ATOM 2168 C CA . TRP A 1 278 ? -15.203 -1.494 1.641 1.00 95.75 278 TRP A CA 1
ATOM 2169 C C . TRP A 1 278 ? -14.526 -2.638 0.885 1.00 95.75 278 TRP A C 1
ATOM 2171 O O . TRP A 1 278 ? -14.777 -2.852 -0.298 1.00 95.75 278 TRP A O 1
ATOM 2181 N N . HIS A 1 279 ? -13.695 -3.401 1.590 1.00 96.50 279 HIS A N 1
ATOM 2182 C CA . HIS A 1 279 ? -12.974 -4.565 1.087 1.00 96.50 279 HIS A CA 1
ATOM 2183 C C . HIS A 1 279 ? -13.341 -5.777 1.933 1.00 96.50 279 HIS A C 1
ATOM 2185 O O . HIS A 1 279 ? -13.740 -5.626 3.089 1.00 96.50 279 HIS A O 1
ATOM 2191 N N . ARG A 1 280 ? -13.186 -6.986 1.380 1.00 97.62 280 ARG A N 1
ATOM 2192 C CA . ARG A 1 280 ? -13.373 -8.213 2.164 1.00 97.62 280 ARG A CA 1
ATOM 2193 C C . ARG A 1 280 ? -12.468 -8.161 3.393 1.00 97.62 280 ARG A C 1
ATOM 2195 O O . ARG A 1 280 ? -11.270 -7.928 3.249 1.00 97.62 280 ARG A O 1
ATOM 2202 N N . PHE A 1 281 ? -13.019 -8.421 4.572 1.00 98.19 281 PHE A N 1
ATOM 2203 C CA . PHE A 1 281 ? -12.250 -8.553 5.804 1.00 98.19 281 PHE A CA 1
ATOM 2204 C C . PHE A 1 281 ? -12.367 -9.985 6.312 1.00 98.19 281 PHE A C 1
ATOM 2206 O O . PHE A 1 281 ? -13.397 -10.382 6.847 1.00 98.19 281 PHE A O 1
ATOM 2213 N N . ASP A 1 282 ? -11.300 -10.758 6.138 1.00 97.88 282 ASP A N 1
ATOM 2214 C CA . ASP A 1 282 ? -11.213 -12.147 6.582 1.00 97.88 282 ASP A CA 1
ATOM 2215 C C . ASP A 1 282 ? -10.002 -12.305 7.505 1.00 97.88 282 ASP A C 1
ATOM 2217 O O . ASP A 1 282 ? -8.886 -12.579 7.058 1.00 97.88 282 ASP A O 1
ATOM 2221 N N . GLY A 1 283 ? -10.223 -12.076 8.801 1.00 97.00 283 GLY A N 1
ATOM 2222 C CA . GLY A 1 283 ? -9.178 -12.192 9.810 1.00 97.00 283 GLY A CA 1
ATOM 2223 C C . GLY A 1 283 ? -9.505 -11.512 11.133 1.00 97.00 283 GLY A C 1
ATOM 2224 O O . GLY A 1 283 ? -10.667 -11.456 11.537 1.00 97.00 283 GLY A O 1
ATOM 2225 N N . GLU A 1 284 ? -8.480 -11.085 11.867 1.00 97.12 284 GLU A N 1
ATOM 2226 C CA . GLU A 1 284 ? -8.637 -10.631 13.252 1.00 97.12 284 GLU A CA 1
ATOM 2227 C C . GLU A 1 284 ? -8.685 -9.106 13.354 1.00 97.12 284 GLU A C 1
ATOM 2229 O O . GLU A 1 284 ? -7.868 -8.392 12.769 1.00 97.12 284 GLU A O 1
ATOM 2234 N N . MET A 1 285 ? -9.635 -8.608 14.146 1.00 97.88 285 MET A N 1
ATOM 2235 C CA . MET A 1 285 ? -9.639 -7.237 14.634 1.00 97.88 285 MET A CA 1
ATOM 2236 C C . MET A 1 285 ? -9.259 -7.230 16.111 1.00 97.88 285 MET A C 1
ATOM 2238 O O . MET A 1 285 ? -9.863 -7.939 16.919 1.00 97.88 285 MET A O 1
ATOM 2242 N N . ARG A 1 286 ? -8.285 -6.396 16.473 1.00 97.62 286 ARG A N 1
ATOM 2243 C CA . ARG A 1 286 ? -7.836 -6.201 17.850 1.00 97.62 286 ARG A CA 1
ATOM 2244 C C . ARG A 1 286 ? -8.006 -4.754 18.277 1.00 97.62 286 ARG A C 1
ATOM 2246 O O . ARG A 1 286 ? -7.562 -3.848 17.581 1.00 97.62 286 ARG A O 1
ATOM 2253 N N . LEU A 1 287 ? -8.582 -4.553 19.454 1.00 98.12 287 LEU A N 1
ATOM 2254 C CA . LEU A 1 287 ? -8.611 -3.264 20.134 1.00 98.12 287 LEU A CA 1
ATOM 2255 C C . LEU A 1 287 ? -7.591 -3.285 21.269 1.00 98.12 287 LEU A C 1
ATOM 2257 O O . LEU A 1 287 ? -7.542 -4.245 22.039 1.00 98.12 287 LEU A O 1
ATOM 2261 N N . LEU A 1 288 ? -6.786 -2.236 21.364 1.00 96.81 288 LEU A N 1
ATOM 2262 C CA . LEU A 1 288 ? -5.776 -2.045 22.397 1.00 96.81 288 LEU A CA 1
ATOM 2263 C C . LEU A 1 288 ? -6.064 -0.722 23.100 1.00 96.81 288 LEU A C 1
ATOM 2265 O O . LEU A 1 288 ? -5.874 0.338 22.513 1.00 96.81 288 LEU A O 1
ATOM 2269 N N . ILE A 1 289 ? -6.526 -0.773 24.345 1.00 97.50 289 ILE A N 1
ATOM 2270 C CA . ILE A 1 289 ? -6.927 0.423 25.093 1.00 97.50 289 ILE A CA 1
ATOM 2271 C C . ILE A 1 289 ? -5.912 0.706 26.199 1.00 97.50 289 ILE A C 1
ATOM 2273 O O . ILE A 1 289 ? -5.708 -0.147 27.058 1.00 97.50 289 ILE A O 1
ATOM 2277 N N . SER A 1 290 ? -5.301 1.891 26.211 1.00 94.62 290 SER A N 1
ATOM 2278 C CA . SER A 1 290 ? -4.258 2.265 27.187 1.00 94.62 290 SER A CA 1
ATOM 2279 C C . SER A 1 290 ? -4.784 2.658 28.579 1.00 94.62 290 SER A C 1
ATOM 2281 O O . SER A 1 290 ? -4.042 3.201 29.394 1.00 94.62 290 SER A O 1
ATOM 2283 N N . THR A 1 291 ? -6.066 2.408 28.861 1.00 94.19 291 THR A N 1
ATOM 2284 C CA . THR A 1 291 ? -6.711 2.676 30.153 1.00 94.19 291 THR A CA 1
ATOM 2285 C C . THR A 1 291 ? -7.640 1.527 30.553 1.00 94.19 291 THR A C 1
ATOM 2287 O O . THR A 1 291 ? -8.163 0.788 29.712 1.00 94.19 291 THR A O 1
ATOM 2290 N N . ASP A 1 292 ? -7.855 1.391 31.857 1.00 94.69 292 ASP A N 1
ATOM 2291 C CA . ASP A 1 292 ? -8.745 0.412 32.496 1.00 94.69 292 ASP A CA 1
ATOM 2292 C C . ASP A 1 292 ? -10.158 0.972 32.659 1.00 94.69 292 ASP A C 1
ATOM 2294 O O . ASP A 1 292 ? -11.103 0.249 32.970 1.00 94.69 292 ASP A O 1
ATOM 2298 N N . GLU A 1 293 ? -10.298 2.279 32.445 1.00 95.56 293 GLU A N 1
ATOM 2299 C CA . GLU A 1 293 ? -11.537 3.023 32.619 1.00 95.56 293 GLU A CA 1
ATOM 2300 C C . GLU A 1 293 ? -12.513 2.816 31.456 1.00 95.56 293 GLU A C 1
ATOM 2302 O O . GLU A 1 293 ? -13.694 3.133 31.592 1.00 95.56 293 GLU A O 1
ATOM 2307 N N . LEU A 1 294 ? -12.039 2.262 30.334 1.00 96.50 294 LEU A N 1
ATOM 2308 C CA . LEU A 1 294 ? -12.844 1.926 29.163 1.00 96.50 294 LEU A CA 1
ATOM 2309 C C . LEU A 1 294 ? -13.033 0.416 29.025 1.00 96.50 294 LEU A C 1
ATOM 2311 O O . LEU A 1 294 ? -12.093 -0.377 29.113 1.00 96.50 294 LEU A O 1
ATOM 2315 N N . ARG A 1 295 ? -14.263 0.031 28.695 1.00 96.69 295 ARG A N 1
ATOM 2316 C CA . ARG A 1 295 ? -14.630 -1.326 28.280 1.00 96.69 295 ARG A CA 1
ATOM 2317 C C . ARG A 1 295 ? -15.198 -1.321 26.868 1.00 96.69 295 ARG A C 1
ATOM 2319 O O . ARG A 1 295 ? -15.838 -0.355 26.456 1.00 96.69 295 ARG A O 1
ATOM 2326 N N . VAL A 1 296 ? -14.992 -2.429 26.165 1.00 97.88 296 VAL A N 1
ATOM 2327 C CA . VAL A 1 296 ? -15.582 -2.684 24.847 1.00 97.88 296 VAL A CA 1
ATOM 2328 C C . VAL A 1 296 ? -16.815 -3.557 25.021 1.00 97.88 296 VAL A C 1
ATOM 2330 O O . VAL A 1 296 ? -16.754 -4.599 25.675 1.00 97.88 296 VAL A O 1
ATOM 2333 N N . ILE A 1 297 ? -17.920 -3.151 24.407 1.00 97.25 297 ILE A N 1
ATOM 2334 C CA . ILE A 1 297 ? -19.146 -3.938 24.302 1.00 97.25 297 ILE A CA 1
ATOM 2335 C C . ILE A 1 297 ? -19.437 -4.121 22.814 1.00 97.25 297 ILE A C 1
ATOM 2337 O O . ILE A 1 297 ? -19.646 -3.157 22.092 1.00 97.25 297 ILE A O 1
ATOM 2341 N N . GLY A 1 298 ? -19.441 -5.353 22.324 1.00 94.94 298 GLY A N 1
ATOM 2342 C CA . GLY A 1 298 ? -19.707 -5.628 20.915 1.00 94.94 298 GLY A CA 1
ATOM 2343 C C . GLY A 1 298 ? -19.898 -7.114 20.672 1.00 94.94 298 GLY A C 1
ATOM 2344 O O . GLY A 1 298 ? -19.453 -7.944 21.467 1.00 94.94 298 GLY A O 1
ATOM 2345 N N . GLU A 1 299 ? -20.580 -7.456 19.584 1.00 94.12 299 GLU A N 1
ATOM 2346 C CA . GLU A 1 299 ? -20.784 -8.852 19.213 1.00 94.12 299 GLU A CA 1
ATOM 2347 C C . GLU A 1 299 ? -19.438 -9.519 18.895 1.00 94.12 299 GL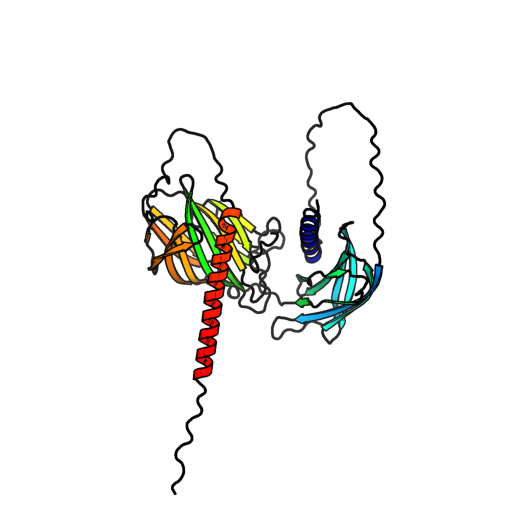U A C 1
ATOM 2349 O O . GLU A 1 299 ? -18.607 -8.974 18.173 1.00 94.12 299 GLU A O 1
ATOM 2354 N N . GLY A 1 300 ? -19.193 -10.692 19.481 1.00 94.38 300 GLY A N 1
ATOM 2355 C CA . GLY A 1 300 ? -17.987 -11.485 19.227 1.00 94.38 300 GLY A CA 1
ATOM 2356 C C . GLY A 1 300 ? -16.696 -10.976 19.878 1.00 94.38 300 GLY A C 1
ATOM 2357 O O . GLY A 1 300 ? -15.732 -11.742 19.935 1.00 94.38 300 GLY A O 1
ATOM 2358 N N . PHE A 1 301 ? -16.660 -9.751 20.413 1.00 97.56 301 PHE A N 1
ATOM 2359 C CA . PHE A 1 301 ? -15.488 -9.239 21.121 1.00 97.56 301 PHE A CA 1
ATOM 2360 C C . PHE A 1 301 ? -15.250 -9.991 22.430 1.00 97.56 301 PHE A C 1
ATOM 2362 O O . PHE A 1 301 ? -16.120 -10.089 23.295 1.00 97.56 301 PHE A O 1
ATOM 2369 N N . GLN A 1 302 ? -14.028 -10.490 22.590 1.00 97.81 302 GLN A N 1
ATOM 2370 C CA . GLN A 1 302 ? -13.567 -11.177 23.789 1.00 97.81 302 GLN A CA 1
ATOM 2371 C C . GLN A 1 302 ? -12.415 -10.401 24.417 1.00 97.81 302 GLN A C 1
ATOM 2373 O O . GLN A 1 302 ? -11.524 -9.920 23.714 1.00 97.81 302 GLN A O 1
ATOM 2378 N N . GLY A 1 303 ? -12.416 -10.298 25.746 1.00 97.38 303 GLY A N 1
ATOM 2379 C CA . GLY A 1 303 ? -11.276 -9.768 26.487 1.00 97.38 303 GLY A CA 1
ATOM 2380 C C . GLY A 1 303 ? -10.085 -10.720 26.381 1.00 97.38 303 GLY A C 1
ATOM 2381 O O . GLY A 1 303 ? -10.199 -11.901 26.698 1.00 97.38 303 GLY A O 1
ATOM 2382 N N . LEU A 1 304 ? -8.939 -10.199 25.950 1.00 96.88 304 LEU A N 1
ATOM 2383 C CA . LEU A 1 304 ? -7.681 -10.936 25.792 1.00 96.88 304 LEU A CA 1
ATOM 2384 C C . LEU A 1 304 ? -6.687 -10.653 26.931 1.00 96.88 304 LEU A C 1
ATOM 2386 O O . LEU A 1 304 ? -5.544 -11.107 26.882 1.00 96.88 304 LEU A O 1
ATOM 2390 N N . GLY A 1 305 ? -7.119 -9.902 27.948 1.00 96.88 305 GLY A N 1
ATOM 2391 C CA . GLY A 1 305 ? -6.304 -9.507 29.092 1.00 96.88 305 GLY A CA 1
ATOM 2392 C C . GLY A 1 305 ? -5.384 -8.321 28.804 1.00 96.88 305 GLY A C 1
ATOM 2393 O O . GLY A 1 305 ? -5.566 -7.582 27.835 1.00 96.88 305 GLY A O 1
ATOM 2394 N N . LYS A 1 306 ? -4.409 -8.126 29.693 1.00 96.75 306 LYS A N 1
ATOM 2395 C CA . LYS A 1 306 ? -3.420 -7.050 29.615 1.00 96.75 306 LYS A CA 1
ATOM 2396 C C . LYS A 1 306 ? -2.254 -7.422 28.715 1.00 96.75 306 LYS A C 1
ATOM 2398 O O . LYS A 1 306 ? -1.786 -8.559 28.756 1.00 96.75 306 LYS A O 1
ATOM 2403 N N . GLN A 1 307 ? -1.789 -6.470 27.913 1.00 91.81 307 GLN A N 1
ATOM 2404 C CA . GLN A 1 307 ? -0.677 -6.660 26.986 1.00 91.81 307 GLN A CA 1
ATOM 2405 C C . GLN A 1 307 ? 0.289 -5.483 27.061 1.00 91.81 307 GLN A C 1
ATOM 2407 O O . GLN A 1 307 ? -0.109 -4.364 26.733 1.00 91.81 307 GLN A O 1
ATOM 2412 N N . PRO A 1 308 ? 1.546 -5.710 27.475 1.00 90.94 308 PRO A N 1
ATOM 2413 C CA . PRO A 1 308 ? 2.558 -4.671 27.426 1.00 90.94 308 PRO A CA 1
ATOM 2414 C C . PRO A 1 308 ? 3.008 -4.471 25.978 1.00 90.94 308 PRO A C 1
ATOM 2416 O O . PRO A 1 308 ? 3.319 -5.439 25.278 1.00 90.94 308 PRO A O 1
ATOM 2419 N N . ILE A 1 309 ? 3.063 -3.221 25.528 1.00 81.81 309 ILE A N 1
ATOM 2420 C CA . ILE A 1 309 ? 3.687 -2.865 24.257 1.00 81.81 309 ILE A CA 1
ATOM 2421 C C . ILE A 1 309 ? 4.540 -1.613 24.472 1.00 81.81 309 ILE A C 1
ATOM 2423 O O . ILE A 1 309 ? 4.028 -0.534 24.768 1.00 81.81 309 ILE A O 1
ATOM 2427 N N . GLY A 1 310 ? 5.860 -1.776 24.363 1.00 86.00 310 GLY A N 1
ATOM 2428 C CA . GLY A 1 310 ? 6.790 -0.788 24.911 1.00 86.00 310 GLY A CA 1
ATOM 2429 C C . GLY A 1 310 ? 6.601 -0.670 26.426 1.00 86.00 310 GLY A C 1
ATOM 2430 O O . GLY A 1 310 ? 6.498 -1.687 27.111 1.00 86.00 310 GLY A O 1
ATOM 2431 N N . ASP A 1 311 ? 6.498 0.563 26.918 1.00 87.81 311 ASP A N 1
ATOM 2432 C CA . ASP A 1 311 ? 6.289 0.872 28.340 1.00 87.81 311 ASP A CA 1
ATOM 2433 C C . ASP A 1 311 ? 4.807 1.072 28.710 1.00 87.81 311 ASP A C 1
ATOM 2435 O O . ASP A 1 311 ? 4.487 1.460 29.833 1.00 87.81 311 ASP A O 1
ATOM 2439 N N . VAL A 1 312 ? 3.888 0.825 27.770 1.00 86.44 312 VAL A N 1
ATOM 2440 C CA . VAL A 1 312 ? 2.447 1.030 27.961 1.00 86.44 312 VAL A CA 1
ATOM 2441 C C . VAL A 1 312 ? 1.740 -0.318 28.065 1.00 86.44 312 VAL A C 1
ATOM 2443 O O . VAL A 1 312 ? 1.931 -1.207 27.233 1.00 86.44 312 VAL A O 1
ATOM 2446 N N . GLU A 1 313 ? 0.897 -0.474 29.085 1.00 94.12 313 GLU A N 1
ATOM 2447 C CA . GLU A 1 313 ? 0.028 -1.639 29.239 1.00 94.12 313 GLU A CA 1
ATOM 2448 C C . GLU A 1 313 ? -1.345 -1.366 28.615 1.00 94.12 313 GLU A C 1
ATOM 2450 O O . GLU A 1 313 ? -2.004 -0.379 28.938 1.00 94.12 313 GLU A O 1
ATOM 2455 N N . PHE A 1 314 ? -1.793 -2.258 27.734 1.00 94.75 314 PHE A N 1
ATOM 2456 C CA . PHE A 1 314 ? -3.082 -2.148 27.060 1.00 94.75 314 PHE A CA 1
ATOM 2457 C C . PHE A 1 314 ? -4.061 -3.219 27.541 1.00 94.75 314 PHE A C 1
ATOM 2459 O O . PHE A 1 314 ? -3.724 -4.402 27.610 1.00 94.75 314 PHE A O 1
ATOM 2466 N N . SER A 1 315 ? -5.309 -2.826 27.787 1.00 97.75 315 SER A N 1
ATOM 2467 C CA . SER A 1 315 ? -6.450 -3.744 27.827 1.00 97.75 315 SER A CA 1
ATOM 2468 C C . SER A 1 315 ? -6.762 -4.194 26.400 1.00 97.75 315 SER A C 1
ATOM 2470 O O . SER A 1 315 ? -7.184 -3.384 25.571 1.00 97.75 315 SER A O 1
ATOM 2472 N N . ALA A 1 316 ? -6.538 -5.472 26.095 1.00 97.12 316 ALA A N 1
ATOM 2473 C CA . ALA A 1 316 ? -6.728 -6.012 24.758 1.00 97.12 316 ALA A CA 1
ATOM 2474 C C . ALA A 1 316 ? -8.096 -6.689 24.606 1.00 97.12 316 ALA A C 1
ATOM 2476 O O . ALA A 1 316 ? -8.504 -7.494 25.445 1.00 97.12 316 ALA A O 1
ATOM 2477 N N . TYR A 1 317 ? -8.763 -6.427 23.485 1.00 98.38 317 TYR A N 1
ATOM 2478 C CA . TYR A 1 317 ? -9.983 -7.111 23.054 1.00 98.38 317 TYR A CA 1
ATOM 2479 C C . TYR A 1 317 ? -9.796 -7.613 21.628 1.00 98.38 317 TYR A C 1
ATOM 2481 O O . TYR A 1 317 ? -9.086 -6.983 20.844 1.00 98.38 317 TYR A O 1
ATOM 2489 N N . GLY A 1 318 ? -10.414 -8.734 21.275 1.00 97.12 318 GLY A N 1
ATOM 2490 C CA . GLY A 1 318 ? -10.309 -9.277 19.924 1.00 97.12 318 GLY A CA 1
ATOM 2491 C C . GLY A 1 318 ? -11.581 -9.941 19.441 1.00 97.12 318 GLY A C 1
ATOM 2492 O O . GLY A 1 318 ? -12.370 -10.455 20.232 1.00 97.12 318 GLY A O 1
ATOM 2493 N N . VAL A 1 319 ? -11.748 -9.929 18.126 1.00 98.19 319 VAL A N 1
ATOM 2494 C CA . VAL A 1 319 ? -12.823 -10.601 17.401 1.00 98.19 319 VAL A CA 1
ATOM 2495 C C . VAL A 1 319 ? -12.275 -11.075 16.059 1.00 98.19 319 VAL A C 1
ATOM 2497 O O . VAL A 1 319 ? -11.379 -10.452 15.487 1.00 98.19 319 VAL A O 1
ATOM 2500 N N . ARG A 1 320 ? -12.800 -12.191 15.554 1.00 97.75 320 ARG A N 1
ATOM 2501 C CA . ARG A 1 320 ? -12.499 -12.666 14.205 1.00 97.75 320 ARG A CA 1
ATOM 2502 C C . ARG A 1 320 ? -13.683 -12.385 13.296 1.00 97.75 320 ARG A C 1
ATOM 2504 O O . ARG A 1 320 ? -14.800 -12.798 13.595 1.00 97.75 320 ARG A O 1
ATOM 2511 N N . TYR A 1 321 ? -13.403 -11.735 12.180 1.00 98.00 321 TYR A N 1
ATOM 2512 C CA . TYR A 1 321 ? -14.375 -11.348 11.177 1.00 98.00 321 TYR A CA 1
ATOM 2513 C C . TYR A 1 321 ? -14.209 -12.154 9.889 1.00 98.00 321 TYR A C 1
ATOM 2515 O O . TYR A 1 321 ? -13.115 -12.597 9.539 1.00 98.00 321 TYR A O 1
ATOM 2523 N N . ASN A 1 322 ? -15.330 -12.329 9.196 1.00 97.81 322 ASN A N 1
ATOM 2524 C CA . ASN A 1 322 ? -15.405 -12.733 7.797 1.00 97.81 322 ASN A CA 1
ATOM 2525 C C . ASN A 1 322 ? -16.513 -11.891 7.149 1.00 97.81 322 ASN A C 1
ATOM 2527 O O . ASN A 1 322 ? -17.644 -12.351 7.000 1.00 97.81 322 ASN A O 1
ATOM 2531 N N . LEU A 1 323 ? -16.189 -10.624 6.905 1.00 97.94 323 LEU A N 1
ATOM 2532 C CA . LEU A 1 323 ? -17.097 -9.592 6.419 1.00 97.94 323 LEU A CA 1
ATOM 2533 C C . LEU A 1 323 ? -16.888 -9.364 4.920 1.00 97.94 323 LEU A C 1
ATOM 2535 O O . LEU A 1 323 ? -15.759 -9.372 4.413 1.00 97.94 323 LEU A O 1
ATOM 2539 N N . PHE A 1 324 ? -17.986 -9.135 4.216 1.00 97.56 324 PHE A N 1
ATOM 2540 C CA . PHE A 1 324 ? -18.024 -8.751 2.813 1.00 97.56 324 PHE A CA 1
ATOM 2541 C C . PHE A 1 324 ? -18.109 -7.226 2.669 1.00 97.56 324 PHE A C 1
ATOM 2543 O O . PHE A 1 324 ? -18.468 -6.534 3.621 1.00 97.56 324 PHE A O 1
ATOM 2550 N N . PRO A 1 325 ? -17.794 -6.669 1.484 1.00 96.25 325 PRO A N 1
ATOM 2551 C CA . PRO A 1 325 ? -17.972 -5.243 1.238 1.00 96.25 325 PRO A CA 1
ATOM 2552 C C . PRO A 1 325 ? -19.383 -4.748 1.602 1.00 96.25 325 PRO A C 1
ATOM 2554 O O . PRO A 1 325 ? -20.379 -5.346 1.192 1.00 96.25 325 PRO A O 1
ATOM 2557 N N . ASN A 1 326 ? -19.441 -3.608 2.291 1.00 96.19 326 ASN A N 1
ATOM 2558 C CA . ASN A 1 326 ? -20.601 -2.943 2.899 1.00 96.19 326 ASN A CA 1
ATOM 2559 C C . ASN A 1 326 ? -21.141 -3.554 4.201 1.00 96.19 326 ASN A C 1
ATOM 2561 O O . ASN A 1 326 ? -22.046 -2.964 4.794 1.00 96.19 326 ASN A O 1
ATOM 2565 N N . ASP A 1 327 ? -20.590 -4.669 4.686 1.00 97.88 327 ASP A N 1
ATOM 2566 C CA . ASP A 1 327 ? -20.871 -5.108 6.054 1.00 97.88 327 ASP A CA 1
ATOM 2567 C C . ASP A 1 327 ? -20.318 -4.088 7.063 1.00 97.88 327 ASP A C 1
ATOM 2569 O O . ASP A 1 327 ? -19.398 -3.320 6.767 1.00 97.88 327 ASP A O 1
ATOM 2573 N N . LEU A 1 328 ? -20.878 -4.074 8.273 1.00 97.12 328 LEU A N 1
ATOM 2574 C CA . LEU A 1 328 ? -20.522 -3.110 9.312 1.00 97.12 328 LEU A CA 1
ATOM 2575 C C . LEU A 1 328 ? -19.631 -3.744 10.377 1.00 97.12 328 LEU A C 1
ATOM 2577 O O . LEU A 1 328 ? -19.917 -4.829 10.884 1.00 97.12 328 LEU A O 1
ATOM 2581 N N . ILE A 1 329 ? -18.602 -3.009 10.787 1.00 97.50 329 ILE A N 1
ATOM 2582 C CA . ILE A 1 329 ? -17.964 -3.212 12.086 1.00 97.50 329 ILE A CA 1
ATOM 2583 C C . ILE A 1 329 ? -18.704 -2.334 13.085 1.00 97.50 329 ILE A C 1
ATOM 2585 O O . ILE A 1 329 ? -18.868 -1.135 12.850 1.00 97.50 329 ILE A O 1
ATOM 2589 N N . ARG A 1 330 ? -19.130 -2.923 14.207 1.00 97.69 330 ARG A N 1
ATOM 2590 C CA . ARG A 1 330 ? -19.818 -2.197 15.276 1.00 97.69 330 ARG A CA 1
ATOM 2591 C C . ARG A 1 330 ? -19.358 -2.633 16.662 1.00 97.69 330 ARG A C 1
ATOM 2593 O O . ARG A 1 330 ? -19.361 -3.821 16.977 1.00 97.69 330 ARG A O 1
ATOM 2600 N N . TYR A 1 331 ? -19.015 -1.669 17.508 1.00 98.06 331 TYR A N 1
ATOM 2601 C CA . TYR A 1 331 ? -18.780 -1.870 18.940 1.00 98.06 331 TYR A CA 1
ATOM 2602 C C . TYR A 1 331 ? -19.020 -0.568 19.706 1.00 98.06 331 TYR A C 1
ATOM 2604 O O . TYR A 1 331 ? -18.966 0.519 19.146 1.00 98.06 331 TYR A O 1
ATOM 2612 N N . GLU A 1 332 ? -19.286 -0.668 20.997 1.00 97.94 332 GLU A N 1
ATOM 2613 C CA . GLU A 1 332 ? -19.453 0.455 21.909 1.00 97.94 332 GLU A CA 1
ATOM 2614 C C . GLU A 1 332 ? -18.244 0.528 22.845 1.00 97.94 332 GLU A C 1
ATOM 2616 O O . GLU A 1 332 ? -17.797 -0.483 23.396 1.00 97.94 332 GLU A O 1
ATOM 2621 N N . LEU A 1 333 ? -17.711 1.734 23.023 1.00 97.56 333 LEU A N 1
ATOM 2622 C CA . LEU A 1 333 ? -16.819 2.060 24.127 1.00 97.56 333 LEU A CA 1
ATOM 2623 C C . LEU A 1 333 ? -17.659 2.654 25.250 1.00 97.56 333 LEU A C 1
ATOM 2625 O O . LEU A 1 333 ? -18.440 3.568 25.008 1.00 97.56 333 LEU A O 1
ATOM 2629 N N . SER A 1 334 ? -17.492 2.148 26.467 1.00 96.88 334 SER A N 1
ATOM 2630 C CA . SER A 1 334 ? -18.237 2.615 27.635 1.00 96.88 334 SER A CA 1
ATOM 2631 C C . SER A 1 334 ? -17.303 2.788 28.826 1.00 96.88 334 SER A C 1
ATOM 2633 O O . SER A 1 334 ? -16.422 1.956 29.050 1.00 96.88 334 SER A O 1
ATOM 2635 N N . GLY A 1 335 ? -17.508 3.844 29.611 1.00 95.44 335 GLY A N 1
ATOM 2636 C CA . GLY A 1 335 ? -16.674 4.169 30.766 1.00 95.44 335 GLY A CA 1
ATOM 2637 C C . GLY A 1 335 ? -16.373 5.659 30.883 1.00 95.44 335 GLY A C 1
ATOM 2638 O O . GLY A 1 335 ? -16.621 6.421 29.957 1.00 95.44 335 GLY A O 1
ATOM 2639 N N . ARG A 1 336 ? -15.850 6.096 32.028 1.00 92.56 336 ARG A N 1
ATOM 2640 C CA . ARG A 1 336 ? -15.479 7.501 32.252 1.00 92.56 336 ARG A CA 1
ATOM 2641 C C . ARG A 1 336 ? -13.975 7.605 32.328 1.00 92.56 336 ARG A C 1
ATOM 2643 O O . ARG A 1 336 ? -13.398 7.053 33.255 1.00 92.56 336 ARG A O 1
ATOM 2650 N N . VAL A 1 337 ? -13.389 8.314 31.374 1.00 89.44 337 VAL A N 1
ATOM 2651 C CA . VAL A 1 337 ? -11.943 8.482 31.295 1.00 89.44 337 VAL A CA 1
ATOM 2652 C C . VAL A 1 337 ? -11.545 9.797 31.942 1.00 89.44 337 VAL A C 1
ATOM 2654 O O . VAL A 1 337 ? -12.035 10.852 31.534 1.00 89.44 337 VAL A O 1
ATOM 2657 N N . ALA A 1 338 ? -10.652 9.754 32.927 1.00 85.56 338 ALA A N 1
ATOM 2658 C CA . ALA A 1 338 ? -10.162 10.966 33.572 1.00 85.56 338 ALA A CA 1
ATOM 2659 C C . ALA A 1 338 ? -9.517 11.916 32.540 1.00 85.56 338 ALA A C 1
ATOM 2661 O O . ALA A 1 338 ? -8.638 11.524 31.772 1.00 85.56 338 ALA A O 1
ATOM 2662 N N . GLY A 1 339 ? -9.955 13.179 32.520 1.00 80.56 339 GLY A N 1
ATOM 2663 C CA . GLY A 1 339 ? -9.416 14.203 31.621 1.00 80.56 339 GLY A CA 1
ATOM 2664 C C . GLY A 1 339 ? -9.884 14.127 30.161 1.00 80.56 339 GLY A C 1
ATOM 2665 O O . GLY A 1 339 ? -9.336 14.853 29.335 1.00 80.56 339 GLY A O 1
ATOM 2666 N N . VAL A 1 340 ? -10.876 13.293 29.827 1.00 80.62 340 VAL A N 1
ATOM 2667 C CA . VAL A 1 340 ? -11.582 13.287 28.529 1.00 80.62 340 VAL A CA 1
ATOM 2668 C C . VAL A 1 340 ? -12.997 13.841 28.727 1.00 80.62 340 VAL A C 1
ATOM 2670 O O . VAL A 1 340 ? -13.639 13.535 29.726 1.00 80.62 340 VAL A O 1
ATOM 2673 N N . GLY A 1 341 ? -13.475 14.706 27.826 1.00 72.12 341 GLY A N 1
ATOM 2674 C CA . GLY A 1 341 ? -14.796 15.352 27.929 1.00 72.12 341 GLY A CA 1
ATOM 2675 C C . GLY A 1 341 ? -14.908 16.462 28.991 1.00 72.12 341 GLY A C 1
ATOM 2676 O O . GLY A 1 341 ? -15.819 17.287 28.935 1.00 72.12 341 GLY A O 1
ATOM 2677 N N . GLU A 1 342 ? -13.954 16.563 29.920 1.00 64.00 342 GLU A N 1
ATOM 2678 C CA . GLU A 1 342 ? -13.832 17.688 30.853 1.00 64.00 342 GLU A CA 1
ATOM 2679 C C . GLU A 1 342 ? -13.205 18.900 30.151 1.00 64.00 342 GLU A C 1
ATOM 2681 O O . GLU A 1 342 ? -12.018 19.189 30.292 1.00 64.00 342 GLU A O 1
ATOM 2686 N N . PHE A 1 343 ? -13.992 19.636 29.366 1.00 54.19 343 PHE A N 1
ATOM 2687 C CA . PHE A 1 343 ? -13.555 20.943 28.878 1.00 54.19 343 PHE A CA 1
ATOM 2688 C C . PHE A 1 343 ? -13.626 21.959 30.032 1.00 54.19 343 PHE A C 1
ATOM 2690 O O . PHE A 1 343 ? -14.733 22.282 30.478 1.00 54.19 343 PHE A O 1
ATOM 2697 N N . PRO A 1 344 ? -12.498 22.511 30.533 1.00 48.91 344 PRO A N 1
ATOM 2698 C CA . PRO A 1 344 ? -12.564 23.632 31.459 1.00 48.91 344 PRO A CA 1
ATOM 2699 C C . PRO A 1 344 ? -13.232 24.794 30.724 1.00 48.91 344 PRO A C 1
ATOM 2701 O O . PRO A 1 344 ? -12.737 25.265 29.701 1.00 48.91 344 PRO A O 1
ATOM 2704 N N . SER A 1 345 ? -14.372 25.245 31.240 1.00 51.19 345 SER A N 1
ATOM 2705 C CA . SER A 1 345 ? -15.330 26.090 30.526 1.00 51.19 345 SER A CA 1
ATOM 2706 C C . SER A 1 345 ? -14.829 27.473 30.080 1.00 51.19 345 SER A C 1
ATOM 2708 O O . SER A 1 345 ? -15.628 28.215 29.528 1.00 51.19 345 SER A O 1
ATOM 2710 N N . ASN A 1 346 ? -13.555 27.853 30.264 1.00 46.12 346 ASN A N 1
ATOM 2711 C CA . ASN A 1 346 ? -13.123 29.252 30.135 1.00 46.12 346 ASN A CA 1
ATOM 2712 C C . ASN A 1 346 ? -11.677 29.523 29.648 1.00 46.12 346 ASN A C 1
ATOM 2714 O O . ASN A 1 346 ? -11.182 30.614 29.922 1.00 46.12 346 ASN A O 1
ATOM 2718 N N . ASN A 1 347 ? -10.969 28.631 28.931 1.00 47.84 347 ASN A N 1
ATOM 2719 C CA . ASN A 1 347 ? -9.607 28.972 28.455 1.00 47.84 347 ASN A CA 1
ATOM 2720 C C . ASN A 1 347 ? -9.359 28.710 26.951 1.00 47.84 347 ASN A C 1
ATOM 2722 O O . ASN A 1 347 ? -9.230 27.555 26.543 1.00 47.84 347 ASN A O 1
ATOM 2726 N N . PRO A 1 348 ? -9.245 29.758 26.105 1.00 44.38 348 PRO A N 1
ATOM 2727 C CA . PRO A 1 348 ? -8.960 29.626 24.680 1.00 44.38 348 PRO A CA 1
ATOM 2728 C C . PRO A 1 348 ? -7.449 29.492 24.439 1.00 44.38 348 PRO A C 1
ATOM 2730 O O . PRO A 1 348 ? -6.797 30.413 23.957 1.00 44.38 348 PRO A O 1
ATOM 2733 N N . ALA A 1 349 ? -6.875 28.334 24.758 1.00 42.50 349 ALA A N 1
ATOM 2734 C CA . ALA A 1 349 ? -5.535 27.971 24.305 1.00 42.50 349 ALA A CA 1
ATOM 2735 C C . ALA A 1 349 ? -5.628 26.664 23.511 1.00 42.50 349 ALA A C 1
ATOM 2737 O O . ALA A 1 349 ? -5.619 25.570 24.068 1.00 42.50 349 ALA A O 1
ATOM 2738 N N . ARG A 1 350 ? -5.772 26.795 22.185 1.00 45.25 350 ARG A N 1
ATOM 2739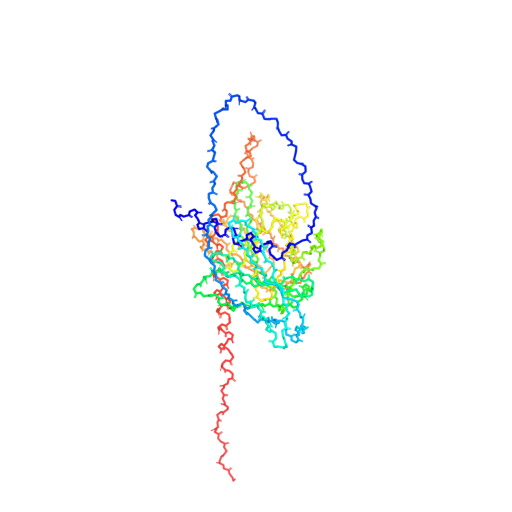 C CA . ARG A 1 350 ? -5.652 25.684 21.233 1.00 45.25 350 ARG A CA 1
ATOM 2740 C C . ARG A 1 350 ? -4.207 25.184 21.243 1.00 45.25 350 ARG A C 1
ATOM 2742 O O . ARG A 1 350 ? -3.391 25.655 20.456 1.00 45.25 350 ARG A O 1
ATOM 2749 N N . SER A 1 351 ? -3.896 24.227 22.106 1.00 43.59 351 SER A N 1
ATOM 2750 C CA . SER A 1 351 ? -2.724 23.378 21.911 1.00 43.59 351 SER A CA 1
ATOM 2751 C C . SER A 1 351 ? -3.085 22.341 20.854 1.00 43.59 351 SER A C 1
ATOM 2753 O O . SER A 1 351 ? -3.912 21.464 21.092 1.00 43.59 351 SER A O 1
ATOM 2755 N N . GLN A 1 352 ? -2.512 22.477 19.658 1.00 41.69 352 GLN A N 1
ATOM 2756 C CA . GLN A 1 352 ? -2.534 21.414 18.661 1.00 41.69 352 GLN A CA 1
ATOM 2757 C C . GLN A 1 352 ? -1.824 20.202 19.267 1.00 41.69 352 GLN A C 1
ATOM 2759 O O . GLN A 1 352 ? -0.628 20.242 19.540 1.00 41.69 352 GLN A O 1
ATOM 2764 N N . ALA A 1 353 ? -2.586 19.149 19.538 1.00 42.78 353 ALA A N 1
ATOM 2765 C CA . ALA A 1 353 ? -2.056 17.862 19.941 1.00 42.78 353 ALA A CA 1
ATOM 2766 C C . ALA A 1 353 ? -1.411 17.206 18.715 1.00 42.78 353 ALA A C 1
ATOM 2768 O O . ALA A 1 353 ? -2.083 16.513 17.956 1.00 42.78 353 ALA A O 1
ATOM 2769 N N . THR A 1 354 ? -0.130 17.459 18.474 1.00 40.53 354 THR A N 1
ATOM 2770 C CA . THR A 1 354 ? 0.642 16.677 17.509 1.00 40.53 354 THR A CA 1
ATOM 2771 C C . THR A 1 354 ? 0.931 15.315 18.131 1.00 40.53 354 THR A C 1
ATOM 2773 O O . THR A 1 354 ? 1.756 15.194 19.033 1.00 40.53 354 THR A O 1
ATOM 2776 N N . ILE A 1 355 ? 0.227 14.282 17.668 1.00 48.19 355 ILE A N 1
ATOM 2777 C CA . ILE A 1 355 ? 0.619 12.894 17.918 1.00 48.19 355 ILE A CA 1
ATOM 2778 C C . ILE A 1 355 ? 1.915 12.682 17.128 1.00 48.19 355 ILE A C 1
ATOM 2780 O O . ILE A 1 355 ? 1.904 12.655 15.903 1.00 48.19 355 ILE A O 1
ATOM 2784 N N . SER A 1 356 ? 3.056 12.619 17.813 1.00 44.03 356 SER A N 1
ATOM 2785 C CA . SER A 1 356 ? 4.355 12.435 17.162 1.00 44.03 356 SER A CA 1
ATOM 2786 C C . SER A 1 356 ? 4.512 10.983 16.702 1.00 44.03 356 SER A C 1
ATOM 2788 O O . SER A 1 356 ? 4.567 10.070 17.525 1.00 44.03 356 SER A O 1
ATOM 2790 N N . LEU A 1 357 ? 4.653 10.755 15.389 1.00 45.41 357 LEU A N 1
ATOM 2791 C CA . LEU A 1 357 ? 4.988 9.434 14.828 1.00 45.41 357 LEU A CA 1
ATOM 2792 C C . LEU A 1 357 ? 6.261 8.830 15.441 1.00 45.41 357 LEU A C 1
ATOM 2794 O O . LEU A 1 357 ? 6.385 7.606 15.509 1.00 45.41 357 LEU A O 1
ATOM 2798 N N . ALA A 1 358 ? 7.209 9.668 15.873 1.00 48.34 358 ALA A N 1
ATOM 2799 C CA . ALA A 1 358 ? 8.470 9.209 16.448 1.00 48.34 358 ALA A CA 1
ATOM 2800 C C . ALA A 1 358 ? 8.263 8.383 17.725 1.00 48.34 358 ALA A C 1
ATOM 2802 O O . ALA A 1 358 ? 9.024 7.447 17.968 1.00 48.34 358 ALA A O 1
ATOM 2803 N N . ASP A 1 359 ? 7.198 8.669 18.475 1.00 48.91 359 ASP A N 1
ATOM 2804 C CA . ASP A 1 359 ? 6.907 7.987 19.736 1.00 48.91 359 ASP A CA 1
ATOM 2805 C C . ASP A 1 359 ? 6.234 6.618 19.500 1.00 48.91 359 ASP A C 1
ATOM 2807 O O . ASP A 1 359 ? 6.370 5.709 20.316 1.00 48.91 359 ASP A O 1
ATOM 2811 N N . ASN A 1 360 ? 5.598 6.419 18.335 1.00 44.75 360 ASN A N 1
ATOM 2812 C CA . ASN A 1 360 ? 4.861 5.195 17.984 1.00 44.75 360 ASN A CA 1
ATOM 2813 C C . ASN A 1 360 ? 5.576 4.292 16.954 1.00 44.75 360 ASN A C 1
ATOM 2815 O O . ASN A 1 360 ? 5.129 3.174 16.693 1.00 44.75 360 ASN A O 1
ATOM 2819 N N . LEU A 1 361 ? 6.701 4.717 16.371 1.00 50.41 361 LEU A N 1
ATOM 2820 C CA . LEU A 1 361 ? 7.480 3.911 15.415 1.00 50.41 361 LEU A CA 1
ATOM 2821 C C . LEU A 1 361 ? 7.979 2.556 15.970 1.00 50.41 361 LEU A C 1
ATOM 2823 O O . LEU A 1 361 ? 7.839 1.552 15.265 1.00 50.41 361 LEU A O 1
ATOM 2827 N N . PRO A 1 362 ? 8.501 2.455 17.213 1.00 50.84 362 PRO A N 1
ATOM 2828 C CA . PRO A 1 362 ? 8.893 1.163 17.788 1.00 50.84 362 PRO A CA 1
ATOM 2829 C C . PRO A 1 362 ? 7.694 0.215 17.935 1.00 50.84 362 PRO A C 1
ATOM 2831 O O . PRO A 1 362 ? 7.815 -0.997 17.776 1.00 50.84 362 PRO A O 1
ATOM 2834 N N . LEU A 1 363 ? 6.518 0.786 18.194 1.00 49.84 363 LEU A N 1
ATOM 2835 C CA . LEU A 1 363 ? 5.256 0.092 18.423 1.00 49.84 363 LEU A CA 1
ATOM 2836 C C . LEU A 1 363 ? 4.698 -0.521 17.132 1.00 49.84 363 LEU A C 1
ATOM 2838 O O . LEU A 1 363 ? 4.330 -1.696 17.111 1.00 49.84 363 LEU A O 1
ATOM 2842 N N . LEU A 1 364 ? 4.699 0.249 16.039 1.00 50.16 364 LEU A N 1
ATOM 2843 C CA . LEU A 1 364 ? 4.317 -0.227 14.706 1.00 50.16 364 LEU A CA 1
ATOM 2844 C C . LEU A 1 364 ? 5.259 -1.337 14.222 1.00 50.16 364 LEU A C 1
ATOM 2846 O O . LEU A 1 364 ? 4.799 -2.329 13.657 1.00 50.16 364 LEU A O 1
ATOM 2850 N N . ALA A 1 365 ? 6.559 -1.225 14.517 1.00 49.69 365 ALA A N 1
ATOM 2851 C CA . ALA A 1 365 ? 7.528 -2.274 14.217 1.00 49.69 365 ALA A CA 1
ATOM 2852 C C . ALA A 1 365 ? 7.253 -3.567 15.004 1.00 49.69 365 ALA A C 1
ATOM 2854 O O . ALA A 1 365 ? 7.317 -4.651 14.430 1.00 49.69 365 ALA A O 1
ATOM 2855 N N . ILE A 1 366 ? 6.884 -3.478 16.287 1.00 53.66 366 ILE A N 1
ATOM 2856 C CA . ILE A 1 366 ? 6.519 -4.651 17.097 1.00 53.66 366 ILE A CA 1
ATOM 2857 C C . ILE A 1 366 ? 5.225 -5.293 16.589 1.00 53.66 366 ILE A C 1
ATOM 2859 O O . ILE A 1 366 ? 5.169 -6.516 16.483 1.00 53.66 366 ILE A O 1
ATOM 2863 N N . ILE A 1 367 ? 4.205 -4.506 16.231 1.00 51.31 367 ILE A N 1
ATOM 2864 C CA . ILE A 1 367 ? 2.956 -5.038 15.661 1.00 51.31 367 ILE A CA 1
ATOM 2865 C C . ILE A 1 367 ? 3.243 -5.764 14.346 1.00 51.31 367 ILE A C 1
ATOM 2867 O O . ILE A 1 367 ? 2.790 -6.890 14.169 1.00 51.31 367 ILE A O 1
ATOM 2871 N N . ALA A 1 368 ? 4.055 -5.182 13.463 1.00 50.59 368 ALA A N 1
ATOM 2872 C CA . ALA A 1 368 ? 4.458 -5.836 12.223 1.00 50.59 368 ALA A CA 1
ATOM 2873 C C . ALA A 1 368 ? 5.234 -7.143 12.474 1.00 50.59 368 ALA A C 1
ATOM 2875 O O . ALA A 1 368 ? 4.945 -8.162 11.846 1.00 50.59 368 ALA A O 1
ATOM 2876 N N . VAL A 1 369 ? 6.163 -7.155 13.438 1.00 51.97 369 VAL A N 1
ATOM 2877 C CA . VAL A 1 369 ? 6.921 -8.358 13.825 1.00 51.97 369 VAL A CA 1
ATOM 2878 C C . VAL A 1 369 ? 6.009 -9.430 14.425 1.00 51.97 369 VAL A C 1
ATOM 2880 O O . VAL A 1 369 ? 6.134 -10.602 14.081 1.00 51.97 369 VAL A O 1
ATOM 2883 N N . MET A 1 370 ? 5.060 -9.055 15.282 1.00 50.31 370 MET A N 1
ATOM 2884 C CA . MET A 1 370 ? 4.108 -9.990 15.886 1.00 50.31 370 MET A CA 1
ATOM 2885 C C . MET A 1 370 ? 3.164 -10.585 14.838 1.00 50.31 370 MET A C 1
ATOM 2887 O O . MET A 1 370 ? 2.956 -11.798 14.831 1.00 50.31 370 MET A O 1
ATOM 2891 N N . SER A 1 371 ? 2.661 -9.773 13.906 1.00 47.38 371 SER A N 1
ATOM 2892 C CA . SER A 1 371 ? 1.853 -10.243 12.775 1.00 47.38 371 SER A CA 1
ATOM 2893 C C . SER A 1 371 ? 2.642 -11.211 11.886 1.00 47.38 371 SER A C 1
ATOM 2895 O O . SER A 1 371 ? 2.143 -12.282 11.539 1.00 47.38 371 SER A O 1
ATOM 2897 N N . LEU A 1 372 ? 3.912 -10.906 11.594 1.00 48.72 372 LEU A N 1
ATOM 2898 C CA . LEU A 1 372 ? 4.808 -11.797 10.850 1.00 48.72 372 LEU A CA 1
ATOM 2899 C C . LEU A 1 372 ? 5.078 -13.115 11.590 1.00 48.72 372 LEU A C 1
ATOM 2901 O O . LEU A 1 372 ? 5.089 -14.173 10.961 1.00 48.72 372 LEU A O 1
ATOM 2905 N N . LEU A 1 373 ? 5.252 -13.083 12.914 1.00 52.25 373 LEU A N 1
ATOM 2906 C CA . LEU A 1 373 ? 5.457 -14.286 13.725 1.00 52.25 373 LEU A CA 1
ATOM 2907 C C . LEU A 1 373 ? 4.219 -15.190 13.737 1.00 52.25 373 LEU A C 1
ATOM 2909 O O . LEU A 1 373 ? 4.362 -16.407 13.620 1.00 52.25 373 LEU A O 1
ATOM 2913 N N . VAL A 1 374 ? 3.013 -14.620 13.813 1.00 57.97 374 VAL A N 1
ATOM 2914 C CA . VAL A 1 374 ? 1.755 -15.382 13.731 1.00 57.97 374 VAL A CA 1
ATOM 2915 C C . VAL A 1 374 ? 1.607 -16.045 12.358 1.00 57.97 374 VAL A C 1
ATOM 2917 O O . VAL A 1 374 ? 1.282 -17.233 12.281 1.00 57.97 374 VAL A O 1
ATOM 2920 N N . ILE A 1 375 ? 1.922 -15.326 11.275 1.00 56.81 375 ILE A N 1
ATOM 2921 C CA . ILE A 1 375 ? 1.899 -15.867 9.907 1.00 56.81 375 ILE A CA 1
ATOM 2922 C C . ILE A 1 375 ? 2.939 -16.984 9.748 1.00 56.81 375 ILE A C 1
ATOM 2924 O O . ILE A 1 375 ? 2.610 -18.070 9.264 1.00 56.81 375 ILE A O 1
ATOM 2928 N N . PHE A 1 376 ? 4.177 -16.759 10.197 1.00 57.31 376 PHE A N 1
ATOM 2929 C CA . PHE A 1 376 ? 5.255 -17.745 10.128 1.00 57.31 376 PHE A CA 1
ATOM 2930 C C . PHE A 1 376 ? 4.892 -19.028 10.883 1.00 57.31 376 PHE A C 1
ATOM 2932 O O . PHE A 1 376 ? 5.027 -20.132 10.348 1.00 57.31 376 PHE A O 1
ATOM 2939 N N . PHE A 1 377 ? 4.357 -18.892 12.099 1.00 60.50 377 PHE A N 1
ATOM 2940 C CA . PHE A 1 377 ? 3.925 -20.033 12.898 1.00 60.50 377 PHE A CA 1
ATOM 2941 C C . PHE A 1 377 ? 2.750 -20.763 12.236 1.00 60.50 377 PHE A C 1
ATOM 2943 O O . PHE A 1 377 ? 2.755 -21.991 12.175 1.00 60.50 377 PHE A O 1
ATOM 2950 N N . GLY A 1 378 ? 1.792 -20.031 11.656 1.00 59.53 378 GLY A N 1
ATOM 2951 C CA . GLY A 1 378 ? 0.670 -20.593 10.902 1.00 59.53 378 GLY A CA 1
ATOM 2952 C C . GLY A 1 378 ? 1.108 -21.418 9.687 1.00 59.53 378 GLY A C 1
ATOM 2953 O O . GLY A 1 378 ? 0.667 -22.559 9.520 1.00 59.53 378 GLY A O 1
ATOM 2954 N N . VAL A 1 379 ? 2.028 -20.891 8.871 1.00 62.75 379 VAL A N 1
ATOM 2955 C CA . VAL A 1 379 ? 2.588 -21.590 7.699 1.00 62.75 379 VAL A CA 1
ATOM 2956 C C . VAL A 1 379 ? 3.391 -22.821 8.124 1.00 62.75 379 VAL A C 1
ATOM 2958 O O . VAL A 1 379 ? 3.222 -23.902 7.549 1.00 62.75 379 VAL A O 1
ATOM 2961 N N . MET A 1 380 ? 4.211 -22.702 9.171 1.00 66.06 380 MET A N 1
ATOM 2962 C CA . MET A 1 380 ? 4.973 -23.822 9.722 1.00 66.06 380 MET A CA 1
ATOM 2963 C C . MET A 1 380 ? 4.041 -24.951 10.193 1.00 66.06 380 MET A C 1
ATOM 2965 O O . MET A 1 380 ? 4.237 -26.107 9.803 1.00 66.06 380 MET A O 1
ATOM 2969 N N . LEU A 1 381 ? 2.977 -24.630 10.936 1.00 69.75 381 LEU A N 1
ATOM 2970 C CA . LEU A 1 381 ? 1.977 -25.593 11.419 1.00 69.75 381 LEU A CA 1
ATOM 2971 C C . LEU A 1 381 ? 1.212 -26.262 10.267 1.00 69.75 381 LEU A C 1
ATOM 2973 O O . LEU A 1 381 ? 0.951 -27.470 10.301 1.00 69.75 381 LEU A O 1
ATOM 2977 N N . MET A 1 382 ? 0.897 -25.503 9.213 1.00 64.81 382 MET A N 1
ATOM 2978 C CA . MET A 1 382 ? 0.229 -26.026 8.021 1.00 64.81 382 MET A CA 1
ATOM 2979 C C . MET A 1 382 ? 1.144 -26.975 7.228 1.00 64.81 382 MET A C 1
ATOM 2981 O O . MET A 1 382 ? 0.693 -28.029 6.770 1.00 64.81 382 MET A O 1
ATOM 2985 N N . SER A 1 383 ? 2.441 -26.664 7.130 1.00 64.69 383 SER A N 1
ATOM 2986 C CA . SER A 1 383 ? 3.438 -27.535 6.492 1.00 64.69 383 SER A CA 1
ATOM 2987 C C . SER A 1 383 ? 3.632 -28.850 7.259 1.00 64.69 383 SER A C 1
ATOM 2989 O O . SER A 1 383 ? 3.770 -29.918 6.654 1.00 64.69 383 SER A O 1
ATOM 2991 N N . TRP A 1 384 ? 3.558 -28.802 8.592 1.00 70.94 384 TRP A N 1
ATOM 2992 C CA . TRP A 1 384 ? 3.756 -29.974 9.439 1.00 70.94 384 TRP A CA 1
ATOM 2993 C C . TRP A 1 384 ? 2.565 -30.937 9.366 1.00 70.94 384 TRP A C 1
ATOM 2995 O O . TRP A 1 384 ? 2.752 -32.149 9.264 1.00 70.94 384 TRP A O 1
ATOM 3005 N N . ARG A 1 385 ? 1.339 -30.403 9.262 1.00 72.81 385 ARG A N 1
ATOM 3006 C CA . ARG A 1 385 ? 0.121 -31.196 9.015 1.00 72.81 385 ARG A CA 1
ATOM 3007 C C . ARG A 1 385 ? 0.086 -31.879 7.645 1.00 72.81 385 ARG A C 1
ATOM 3009 O O . ARG A 1 385 ? -0.597 -32.888 7.497 1.00 72.81 385 ARG A O 1
ATOM 3016 N N . ARG A 1 386 ? 0.798 -31.359 6.637 1.00 64.75 386 ARG A N 1
ATOM 3017 C CA . ARG A 1 386 ? 0.892 -32.014 5.318 1.00 64.75 386 ARG A CA 1
ATOM 3018 C C . ARG A 1 386 ? 1.818 -33.231 5.339 1.00 64.75 386 ARG A C 1
ATOM 3020 O O . ARG A 1 386 ? 1.542 -34.202 4.642 1.00 64.75 386 ARG A O 1
ATOM 3027 N N . LYS A 1 387 ? 2.870 -33.219 6.163 1.00 63.06 387 LYS A N 1
ATOM 3028 C CA . LYS A 1 387 ? 3.836 -34.329 6.247 1.00 63.06 387 LYS A CA 1
ATOM 3029 C C . LYS A 1 387 ? 3.306 -35.552 7.004 1.00 63.06 387 LYS A C 1
ATOM 3031 O O . LYS A 1 387 ? 3.750 -36.659 6.731 1.00 63.06 387 LYS A O 1
ATOM 3036 N N . SER A 1 388 ? 2.323 -35.395 7.891 1.00 63.22 388 SER A N 1
ATOM 3037 C CA . SER A 1 388 ? 1.769 -36.510 8.676 1.00 63.22 388 SER A CA 1
ATOM 3038 C C . SER A 1 388 ? 0.760 -37.396 7.931 1.00 63.22 388 SER A C 1
ATOM 3040 O O . SER A 1 388 ? 0.351 -38.419 8.470 1.00 63.22 388 SER A O 1
ATOM 3042 N N . LYS A 1 389 ? 0.373 -37.061 6.691 1.00 60.91 389 LYS A N 1
ATOM 3043 C CA . LYS A 1 389 ? -0.550 -37.878 5.875 1.00 60.91 389 LYS A CA 1
ATOM 3044 C C . LYS A 1 389 ? 0.136 -38.856 4.914 1.00 60.91 389 LYS A C 1
ATOM 3046 O O . LYS A 1 389 ? -0.550 -39.509 4.137 1.00 60.91 389 LYS A O 1
ATOM 3051 N N . ILE A 1 390 ? 1.461 -38.984 4.969 1.00 52.88 390 ILE A N 1
ATOM 3052 C CA . ILE A 1 390 ? 2.219 -39.931 4.141 1.00 52.88 390 ILE A CA 1
ATOM 3053 C C . ILE A 1 390 ? 2.856 -40.973 5.062 1.00 52.88 390 ILE A C 1
ATOM 3055 O O . ILE A 1 390 ? 4.064 -40.985 5.273 1.00 52.88 390 ILE A O 1
ATOM 3059 N N . MET A 1 391 ? 2.033 -41.834 5.657 1.00 56.09 391 MET A N 1
ATOM 3060 C CA . MET A 1 391 ? 2.515 -43.143 6.091 1.00 56.09 391 MET A CA 1
ATOM 3061 C C . MET A 1 391 ? 2.054 -44.150 5.039 1.00 56.09 391 MET A C 1
ATOM 3063 O O . MET A 1 391 ? 0.847 -44.247 4.804 1.00 56.09 391 MET A O 1
ATOM 3067 N N . PRO A 1 392 ? 2.973 -44.851 4.353 1.00 61.94 392 PRO A N 1
ATOM 3068 C CA . PRO A 1 392 ? 2.576 -45.944 3.484 1.00 61.94 392 PRO A CA 1
ATOM 3069 C C . PRO A 1 392 ? 1.859 -47.016 4.323 1.00 61.94 392 PRO A C 1
ATOM 3071 O O . PRO A 1 392 ? 2.234 -47.226 5.481 1.00 61.94 392 PRO A O 1
ATOM 3074 N N . PRO A 1 393 ? 0.825 -47.677 3.773 1.00 62.88 393 PRO A N 1
ATOM 3075 C CA . PRO A 1 393 ? 0.180 -48.794 4.446 1.00 62.88 393 PRO A CA 1
ATOM 3076 C C . PRO A 1 393 ? 1.240 -49.840 4.792 1.00 62.88 393 PRO A C 1
ATOM 3078 O O . PRO A 1 393 ? 2.080 -50.182 3.959 1.00 62.88 393 PRO A O 1
ATOM 3081 N N . SER A 1 394 ? 1.228 -50.307 6.040 1.00 62.38 394 SER A N 1
ATOM 3082 C CA . SER A 1 394 ? 2.113 -51.370 6.497 1.00 62.38 394 SER A CA 1
ATOM 3083 C C . SER A 1 394 ? 1.887 -52.604 5.635 1.00 62.38 394 SER A C 1
ATOM 3085 O O . SER A 1 394 ? 0.808 -53.194 5.663 1.00 62.38 394 SER A O 1
ATOM 3087 N N . THR A 1 395 ? 2.907 -52.987 4.875 1.00 68.25 395 THR A N 1
ATOM 3088 C CA . THR A 1 395 ? 2.959 -54.261 4.165 1.00 68.25 395 THR A CA 1
ATOM 3089 C C . THR A 1 395 ? 3.120 -55.376 5.196 1.00 68.25 395 THR A C 1
ATOM 3091 O O . THR A 1 395 ? 4.226 -55.817 5.490 1.00 68.25 395 THR A O 1
ATOM 3094 N N . GLN A 1 396 ? 2.014 -55.794 5.794 1.00 64.25 396 GLN A N 1
ATOM 3095 C CA . GLN A 1 396 ? 1.907 -57.078 6.465 1.00 64.25 396 GLN A CA 1
ATOM 3096 C C . GLN A 1 396 ? 0.651 -57.773 5.945 1.00 64.25 396 GLN A C 1
ATOM 3098 O O . GLN A 1 396 ? -0.403 -57.155 5.829 1.00 64.25 396 GLN A O 1
ATOM 3103 N N . ASP A 1 397 ? 0.839 -59.051 5.626 1.00 57.19 397 ASP A N 1
ATOM 3104 C CA . ASP A 1 397 ? -0.173 -60.071 5.355 1.00 57.19 397 ASP A CA 1
ATOM 3105 C C . ASP A 1 397 ? -0.679 -60.202 3.913 1.00 57.19 397 ASP A C 1
ATOM 3107 O O . ASP A 1 397 ? -1.839 -59.937 3.619 1.00 57.19 397 ASP A O 1
ATOM 3111 N N . VAL A 1 398 ? 0.168 -60.757 3.034 1.00 57.50 398 VAL A N 1
ATOM 3112 C CA . VAL A 1 398 ? -0.285 -61.752 2.041 1.00 57.50 398 VAL A CA 1
ATOM 3113 C C . VAL A 1 398 ? 0.798 -62.826 1.863 1.00 57.50 398 VAL A C 1
ATOM 3115 O O . VAL A 1 398 ? 1.609 -62.763 0.946 1.00 57.50 398 VAL A O 1
ATOM 3118 N N . GLU A 1 399 ? 0.811 -63.827 2.744 1.00 56.81 399 GLU A N 1
ATOM 3119 C CA . GLU A 1 399 ? 1.418 -65.134 2.458 1.00 56.81 399 GLU A CA 1
ATOM 3120 C C . GLU A 1 399 ? 0.607 -66.231 3.170 1.00 56.81 399 GLU A C 1
ATOM 3122 O O . GLU A 1 399 ? 0.857 -66.565 4.323 1.00 56.81 399 GLU A O 1
ATOM 3127 N N . ALA A 1 400 ? -0.434 -66.727 2.494 1.00 61.41 400 ALA A N 1
ATOM 3128 C CA . ALA A 1 400 ? -1.017 -68.060 2.682 1.00 61.41 400 ALA A CA 1
ATOM 3129 C C . ALA A 1 400 ? -2.123 -68.286 1.636 1.00 61.41 400 ALA A C 1
ATOM 3131 O O . ALA A 1 400 ? -3.252 -67.835 1.840 1.00 61.41 400 ALA A O 1
ATOM 3132 N N . SER A 1 401 ? -1.794 -68.967 0.530 1.00 57.84 401 SER A N 1
ATOM 3133 C CA . SER A 1 401 ? -2.591 -69.994 -0.187 1.00 57.84 401 SER A CA 1
ATOM 3134 C C . SER A 1 401 ? -1.968 -70.297 -1.544 1.00 57.84 401 SER A C 1
ATOM 3136 O O . SER A 1 401 ? -1.891 -69.358 -2.367 1.00 57.84 401 SER A O 1
#

Secondary structure (DSSP, 8-state):
-THHHHHHHHHHHHHHHHHHHH---------PPPPPPPP---------------PPPEEEEEEEEEEEE-STT--PPTT-EEEEEEE-TTT--EEEEEEE--TTSEEEEEEEEEETT-EEEEEEEETTEEEEPPPEE--TTS-EEE--EEE--EE--GGGEEEEEEEEEEEEETBEEEEEEEEEEEE-SSSEE--SEE-STT-EESEEEEPPTT-EEEEEEEEETTEE--PPTTSEEEETTTTEEEE-S-B-BTPEEEEEEEEEE--SSEEEEEEE-SSEEEEEEEEEES-SS-EEE-TT-EEEEEEEETTEEEEEEEEEEEEPTTPEEEEEEES--TTBS---TT----------HHHHHHHHHHHHHHHHHHHHHHHHHHHHHHHTT-PPP--------

Foldseek 3Di:
DVVVVVVLLVVLLQVCVVCVFDDDDDDDDDDDDDDDDDDDDDDPDPPDPDDDDDDWDKDWAKEKEAEDEQAPPDDDDWFFKKKKWKADSVVRDIDIDIDTADPRRMDMDGRDIFTAQIWIKMWTQDPNGTWIFNIDGGDRVCRYYYTYTYDFAEDQDLQQKEFAEWEWEWEDDQQWIKIKIKTKMARAHSGWYQHDCDDPDPFHFSDKDAWFPQKDWDDKAKDWPLDGRPDDVVLWDQDNVRRMITGTDIGHHPTIIIIITMIIHADAFKDKTKDWHQGFYFYKYKYWYQDPQKDKADPQKDFPAWDDQPNTITGMIMGGDGDHGGDMDIIMIGGGDPSHNPDPPDDPDPDDPPPDVVVCSSRVVVVVVVVVVVVVVVVVVVVVVVVVVDDDPPPDDDDDD